Protein AF-A0A9N7Y8T4-F1 (afdb_monomer_lite)

InterPro domains:
  IPR039139 Coiled-coil domain-containing protein 170-like [PTHR18863] (7-369)

Radius of gyration: 80.78 Å; chains: 1; bounding box: 156×50×260 Å

Sequence (386 aa):
MENSDEQSNERARLRMRVVVLEESVRSSEVECRASRETVLRLVAELDRERKKATSSAAALDSLKVELDGLEVGRRSVEMDRETLMERFDAGKRVIEAARRESHCLEKQVEELERKLQSSQRETRAAGDKLQTFLRKVAGQLQAKSDNVIMPTEKDVSQSLDEMMSEMENRLCQASEELKEQTALQHSALQRAQLAEQQVQDLRERLQGLETELLTADMHRDGLRQGQQQYEQFLEQLSETLMVDSIALDLGFDMRLKLILSRAEQLAKKEGSALVESKSLTYSLQRKLKSQKDQLESKGLHIQLLRKKVSEQEEERRCRSALAVQRDDAHLESRRLQKKLERLQSDLRATKQSNTELKAQLSHTNELKVEGTRVRPQSRSRGIFIS

Structure (mmCIF, N/CA/C/O backbone):
data_AF-A0A9N7Y8T4-F1
#
_entry.id   AF-A0A9N7Y8T4-F1
#
loop_
_atom_site.group_PDB
_atom_site.id
_atom_site.type_symbol
_atom_site.label_atom_id
_atom_site.label_alt_id
_atom_site.label_comp_id
_atom_site.label_asym_id
_atom_site.label_entity_id
_atom_site.label_seq_id
_atom_site.pdbx_PDB_ins_code
_atom_site.Cartn_x
_atom_site.Cartn_y
_atom_site.Cartn_z
_atom_site.occupancy
_atom_site.B_iso_or_equiv
_atom_site.auth_seq_id
_atom_site.auth_comp_id
_atom_site.auth_asym_id
_atom_site.auth_atom_id
_atom_site.pdbx_PDB_model_num
ATOM 1 N N . MET A 1 1 ? 29.149 21.958 -100.278 1.00 55.16 1 MET A N 1
ATOM 2 C CA . MET A 1 1 ? 29.583 22.293 -98.901 1.00 55.16 1 MET A CA 1
ATOM 3 C C . MET A 1 1 ? 28.395 22.313 -97.944 1.00 55.16 1 MET A C 1
ATOM 5 O O . MET A 1 1 ? 28.507 21.694 -96.898 1.00 55.16 1 MET A O 1
ATOM 9 N N . GLU A 1 2 ? 27.247 22.872 -98.343 1.00 58.12 2 GLU A N 1
ATOM 10 C CA . GLU A 1 2 ? 26.012 23.033 -97.539 1.00 58.12 2 GLU A CA 1
ATOM 11 C C . GLU A 1 2 ? 25.600 21.825 -96.668 1.00 58.12 2 GLU A C 1
ATOM 13 O O . GLU A 1 2 ? 25.335 21.989 -95.481 1.00 58.12 2 GLU A O 1
ATOM 18 N N . ASN A 1 3 ? 25.633 20.596 -97.202 1.00 63.72 3 ASN A N 1
ATOM 19 C CA . ASN A 1 3 ? 25.248 19.376 -96.463 1.00 63.72 3 ASN A CA 1
ATOM 20 C C . ASN A 1 3 ? 26.145 19.093 -95.223 1.00 63.72 3 ASN A C 1
ATOM 22 O O . ASN A 1 3 ? 25.760 18.361 -94.317 1.00 63.72 3 ASN A O 1
ATOM 26 N N . SER A 1 4 ? 27.340 19.693 -95.140 1.00 70.12 4 SER A N 1
ATOM 27 C CA . SER A 1 4 ? 28.192 19.634 -93.940 1.00 70.12 4 SER A CA 1
ATOM 28 C C . SER A 1 4 ? 27.743 20.618 -92.853 1.00 70.12 4 SER A C 1
ATOM 30 O O . SER A 1 4 ? 27.850 20.313 -91.664 1.00 70.12 4 SER A O 1
ATOM 32 N N . ASP A 1 5 ? 27.231 21.786 -93.241 1.00 74.31 5 ASP A N 1
ATOM 33 C CA . ASP A 1 5 ? 26.863 22.860 -92.315 1.00 74.31 5 ASP A CA 1
ATOM 34 C C . ASP A 1 5 ? 25.488 22.610 -91.685 1.00 74.31 5 ASP A C 1
ATOM 36 O O . ASP A 1 5 ? 25.315 22.818 -90.483 1.00 74.31 5 ASP A O 1
ATOM 40 N N . GLU A 1 6 ? 24.541 22.041 -92.438 1.00 78.25 6 GLU A N 1
ATOM 41 C CA . GLU A 1 6 ? 23.274 21.546 -91.879 1.00 78.25 6 GLU A CA 1
ATOM 42 C C . GLU A 1 6 ? 23.509 20.429 -90.852 1.00 78.25 6 GLU A C 1
ATOM 44 O O . GLU A 1 6 ? 22.981 20.485 -89.739 1.00 78.25 6 GLU A O 1
ATOM 49 N N . GLN A 1 7 ? 24.381 19.461 -91.162 1.00 79.81 7 GLN A N 1
ATOM 50 C CA . GLN A 1 7 ? 24.773 18.416 -90.208 1.00 79.81 7 GLN A CA 1
ATOM 51 C C . GLN A 1 7 ? 25.517 18.982 -88.989 1.00 79.81 7 GLN A C 1
ATOM 53 O O . GLN A 1 7 ? 25.362 18.464 -87.882 1.00 79.81 7 GLN A O 1
ATOM 58 N N . SER A 1 8 ? 26.312 20.043 -89.156 1.00 84.25 8 SER A N 1
ATOM 59 C CA . SER A 1 8 ? 26.983 20.733 -88.047 1.00 84.25 8 SER A CA 1
ATOM 60 C C . SER A 1 8 ? 25.978 21.427 -87.118 1.00 84.25 8 SER A C 1
ATOM 62 O O . SER A 1 8 ? 26.037 21.244 -85.896 1.00 84.25 8 SER A O 1
ATOM 64 N N . ASN A 1 9 ? 25.008 22.143 -87.694 1.00 86.19 9 ASN A N 1
ATOM 65 C CA . ASN A 1 9 ? 23.940 22.836 -86.975 1.00 86.19 9 ASN A CA 1
ATOM 66 C C . ASN A 1 9 ? 22.998 21.866 -86.250 1.00 86.19 9 ASN A C 1
ATOM 68 O O . ASN A 1 9 ? 22.684 22.084 -85.079 1.00 86.19 9 ASN A O 1
ATOM 72 N N . GLU A 1 10 ? 22.596 20.764 -86.884 1.00 89.38 10 GLU A N 1
ATOM 73 C CA . GLU A 1 10 ? 21.745 19.767 -86.228 1.00 89.38 10 GLU A CA 1
ATOM 74 C C . GLU A 1 10 ? 22.499 19.035 -85.109 1.00 89.38 10 GLU A C 1
ATOM 76 O O . GLU A 1 10 ? 21.981 18.883 -84.003 1.00 89.38 10 GLU A O 1
ATOM 81 N N . ARG A 1 11 ? 23.786 18.706 -85.304 1.00 89.69 11 ARG A N 1
ATOM 82 C CA . ARG A 1 11 ? 24.641 18.213 -84.208 1.00 89.69 11 ARG A CA 1
ATOM 83 C C . ARG A 1 11 ? 24.768 19.229 -83.067 1.00 89.69 11 ARG A C 1
ATOM 85 O O . ARG A 1 11 ? 24.852 18.818 -81.912 1.00 89.69 11 ARG A O 1
ATOM 92 N N . ALA A 1 12 ? 24.786 20.534 -83.346 1.00 91.25 12 ALA A N 1
ATOM 93 C CA . ALA A 1 12 ? 24.807 21.568 -82.310 1.00 91.25 12 ALA A CA 1
ATOM 94 C C . ALA A 1 12 ? 23.482 21.637 -81.532 1.00 91.25 12 ALA A C 1
ATOM 96 O O . ALA A 1 12 ? 23.509 21.684 -80.302 1.00 91.25 12 ALA A O 1
ATOM 97 N N . ARG A 1 13 ? 22.337 21.551 -82.221 1.00 94.06 13 ARG A N 1
ATOM 98 C CA . ARG A 1 13 ? 21.002 21.471 -81.602 1.00 94.06 13 ARG A CA 1
ATOM 99 C C . ARG A 1 13 ? 20.836 20.223 -80.741 1.00 94.06 13 ARG A C 1
ATOM 101 O O . ARG A 1 13 ? 20.377 20.331 -79.606 1.00 94.06 13 ARG A O 1
ATOM 108 N N . LEU A 1 14 ? 21.262 19.060 -81.235 1.00 94.56 14 LEU A N 1
ATOM 109 C CA . LEU A 1 14 ? 21.234 17.810 -80.475 1.00 94.56 14 LEU A CA 1
ATOM 110 C C . LEU A 1 14 ? 22.126 17.886 -79.230 1.00 94.56 14 LEU A C 1
ATOM 112 O O . LEU A 1 14 ? 21.667 17.517 -78.154 1.00 94.56 14 LEU A O 1
ATOM 116 N N . ARG A 1 15 ? 23.346 18.439 -79.328 1.00 94.94 15 ARG A N 1
ATOM 117 C CA . ARG A 1 15 ? 24.203 18.688 -78.151 1.00 94.94 15 ARG A CA 1
ATOM 118 C C . ARG A 1 15 ? 23.529 19.606 -77.129 1.00 94.94 15 ARG A C 1
ATOM 120 O O . ARG A 1 15 ? 23.515 19.271 -75.952 1.00 94.94 15 ARG A O 1
ATOM 127 N N . MET A 1 16 ? 22.929 20.715 -77.568 1.00 95.06 16 MET A N 1
ATOM 128 C CA . MET A 1 16 ? 22.202 21.631 -76.677 1.00 95.06 16 MET A CA 1
ATOM 129 C C . MET A 1 16 ? 21.034 20.923 -75.971 1.00 95.06 16 MET A C 1
ATOM 131 O O . MET A 1 16 ? 20.865 21.040 -74.762 1.00 95.06 16 MET A O 1
ATOM 135 N N . ARG A 1 17 ? 20.259 20.126 -76.715 1.00 96.38 17 ARG A N 1
ATOM 136 C CA . ARG A 1 17 ? 19.137 19.340 -76.184 1.00 96.38 17 ARG A CA 1
ATOM 137 C C . ARG A 1 17 ? 19.589 18.253 -75.203 1.00 96.38 17 ARG A C 1
ATOM 139 O O . ARG A 1 17 ? 18.880 18.012 -74.233 1.00 96.38 17 ARG A O 1
ATOM 146 N N . VAL A 1 18 ? 20.750 17.630 -75.421 1.00 95.81 18 VAL A N 1
ATOM 147 C CA . VAL A 1 18 ? 21.363 16.700 -74.456 1.00 95.81 18 VAL A CA 1
ATOM 148 C C . VAL A 1 18 ? 21.731 17.430 -73.163 1.00 95.81 18 VAL A C 1
ATOM 150 O O . VAL A 1 18 ? 21.309 16.982 -72.105 1.00 95.81 18 VAL A O 1
ATOM 153 N N . VAL A 1 19 ? 22.407 18.584 -73.233 1.00 97.12 19 VAL A N 1
ATOM 154 C CA . VAL A 1 19 ? 22.771 19.376 -72.039 1.00 97.12 19 VAL A CA 1
ATOM 155 C C . VAL A 1 19 ? 21.535 19.769 -71.220 1.00 97.12 19 VAL A C 1
ATOM 157 O O . VAL A 1 19 ? 21.506 19.527 -70.017 1.00 97.12 19 VAL A O 1
ATOM 160 N N . VAL A 1 20 ? 20.480 20.281 -71.865 1.00 96.88 20 VAL A N 1
ATOM 161 C CA . VAL A 1 20 ? 19.222 20.651 -71.183 1.00 96.88 20 VAL A CA 1
ATOM 162 C C . VAL A 1 20 ? 18.539 19.437 -70.535 1.00 96.88 20 VAL A C 1
ATOM 164 O O . VAL A 1 20 ? 18.022 19.539 -69.423 1.00 96.88 20 VAL A O 1
ATOM 167 N N . LEU A 1 21 ? 18.543 18.275 -71.198 1.00 96.62 21 LEU A N 1
ATOM 168 C CA . LEU A 1 21 ? 17.983 17.045 -70.629 1.00 96.62 21 LEU A CA 1
ATOM 169 C C . LEU A 1 21 ? 18.810 16.535 -69.441 1.00 96.62 21 LEU A C 1
ATOM 171 O O . LEU A 1 21 ? 18.232 16.147 -68.429 1.00 96.62 21 LEU A O 1
ATOM 175 N N . GLU A 1 22 ? 20.141 16.576 -69.519 1.00 96.75 22 GLU A N 1
ATOM 176 C CA . GLU A 1 22 ? 21.009 16.229 -68.391 1.00 96.75 22 GLU A CA 1
ATOM 177 C C . GLU A 1 22 ? 20.818 17.172 -67.198 1.00 96.75 22 GLU A C 1
ATOM 179 O O . GLU A 1 22 ? 20.832 16.718 -66.057 1.00 96.75 22 GLU A O 1
ATOM 184 N N . GLU A 1 23 ? 20.642 18.473 -67.433 1.00 96.31 23 GLU A N 1
ATOM 185 C CA . GLU A 1 23 ? 20.370 19.459 -66.381 1.00 96.31 23 GLU A CA 1
ATOM 186 C C . GLU A 1 23 ? 18.997 19.243 -65.738 1.00 96.31 23 GLU A C 1
ATOM 188 O O . GLU A 1 23 ? 18.885 19.269 -64.512 1.00 96.31 23 GLU A O 1
ATOM 193 N N . SER A 1 24 ? 17.973 18.931 -66.538 1.00 96.94 24 SER A N 1
ATOM 194 C CA . SER A 1 24 ? 16.641 18.566 -66.041 1.00 96.94 24 SER A CA 1
ATOM 195 C C . SER A 1 24 ? 16.671 17.286 -65.193 1.00 96.94 24 SER A C 1
ATOM 197 O O . SER A 1 24 ? 16.109 17.267 -64.096 1.00 96.94 24 SER A O 1
ATOM 199 N N . VAL A 1 25 ? 17.391 16.246 -65.638 1.00 96.88 25 VAL A N 1
ATOM 200 C CA . VAL A 1 25 ? 17.603 15.014 -64.856 1.00 96.88 25 VAL A CA 1
ATOM 201 C C . VAL A 1 25 ? 18.366 15.313 -63.563 1.00 96.88 25 VAL A C 1
ATOM 203 O O . VAL A 1 25 ? 17.940 14.874 -62.496 1.00 96.88 25 VAL A O 1
ATOM 206 N N . ARG A 1 26 ? 19.436 16.119 -63.618 1.00 96.88 26 ARG A N 1
ATOM 207 C CA . ARG A 1 26 ? 20.202 16.541 -62.431 1.00 96.88 26 ARG A CA 1
ATOM 208 C C . ARG A 1 26 ? 19.339 17.316 -61.422 1.00 96.88 26 ARG A C 1
ATOM 210 O O . ARG A 1 26 ? 19.452 17.043 -60.229 1.00 96.88 26 ARG A O 1
ATOM 217 N N . SER A 1 27 ? 18.459 18.220 -61.867 1.00 96.62 27 SER A N 1
ATOM 218 C CA . SER A 1 27 ? 17.505 18.923 -60.984 1.00 96.62 27 SER A CA 1
ATOM 219 C C . SER A 1 27 ? 16.532 17.942 -60.327 1.00 96.62 27 SER A C 1
ATOM 221 O O . SER A 1 27 ? 16.419 17.898 -59.101 1.00 96.62 27 SER A O 1
ATOM 223 N N . SER A 1 28 ? 15.911 17.074 -61.133 1.00 96.19 28 SER A N 1
ATOM 224 C CA . SER A 1 28 ? 14.950 16.077 -60.656 1.00 96.19 28 SER A CA 1
ATOM 225 C C . SER A 1 28 ? 15.571 15.097 -59.653 1.00 96.19 28 SER A C 1
ATOM 227 O O . SER A 1 28 ? 14.945 14.761 -58.648 1.00 96.19 28 SER A O 1
ATOM 229 N N . GLU A 1 29 ? 16.827 14.681 -59.851 1.00 96.44 29 GLU A N 1
ATOM 230 C CA . GLU A 1 29 ? 17.556 13.862 -58.879 1.00 96.44 29 GLU A CA 1
ATOM 231 C C . GLU A 1 29 ? 17.740 14.563 -57.527 1.00 96.44 29 GLU A C 1
ATOM 233 O O . GLU A 1 29 ? 17.599 13.921 -56.482 1.00 96.44 29 GLU A O 1
ATOM 238 N N . VAL A 1 30 ? 18.065 15.859 -57.522 1.00 96.38 30 VAL A N 1
ATOM 239 C CA . VAL A 1 30 ? 18.238 16.644 -56.289 1.00 96.38 30 VAL A CA 1
ATOM 240 C C . VAL A 1 30 ? 16.900 16.803 -55.563 1.00 96.38 30 VAL A C 1
ATOM 242 O O . VAL A 1 30 ? 16.828 16.560 -54.356 1.00 96.38 30 VAL A O 1
ATOM 245 N N . GLU A 1 31 ? 15.827 17.104 -56.293 1.00 96.25 31 GLU A N 1
ATOM 246 C CA . GLU A 1 31 ? 14.463 17.192 -55.755 1.00 96.25 31 GLU A CA 1
ATOM 247 C C . GLU A 1 31 ? 13.988 15.847 -55.178 1.00 96.25 31 GLU A C 1
ATOM 249 O O . GLU A 1 31 ? 13.506 15.790 -54.043 1.00 96.25 31 GLU A O 1
ATOM 254 N N . CYS A 1 32 ? 14.212 14.734 -55.887 1.00 95.94 32 CYS A N 1
ATOM 255 C CA . CYS A 1 32 ? 13.892 13.390 -55.396 1.00 95.94 32 CYS A CA 1
ATOM 256 C C . CYS A 1 32 ? 14.670 13.034 -54.121 1.00 95.94 32 CYS A C 1
ATOM 258 O O . CYS A 1 32 ? 14.111 12.416 -53.210 1.00 95.94 32 CYS A O 1
ATOM 260 N N . ARG A 1 33 ? 15.947 13.435 -54.016 1.00 96.94 33 ARG A N 1
ATOM 261 C CA . ARG A 1 33 ? 16.758 13.240 -52.799 1.00 96.94 33 ARG A CA 1
ATOM 262 C C . ARG A 1 33 ? 16.202 14.052 -51.624 1.00 96.94 33 ARG A C 1
ATOM 264 O O . ARG A 1 33 ? 16.009 13.478 -50.552 1.00 96.94 33 ARG A O 1
ATOM 271 N N . ALA A 1 34 ? 15.875 15.330 -51.827 1.00 95.94 34 ALA A N 1
ATOM 272 C CA . ALA A 1 34 ? 15.306 16.201 -50.793 1.00 95.94 34 ALA A CA 1
ATOM 273 C C . ALA A 1 34 ? 13.909 15.739 -50.326 1.00 95.94 34 ALA A C 1
ATOM 275 O O . ALA A 1 34 ? 13.611 15.726 -49.126 1.00 95.94 34 ALA A O 1
ATOM 276 N N . SER A 1 35 ? 13.071 15.284 -51.264 1.00 97.31 35 SER A N 1
ATOM 277 C CA . SER A 1 35 ? 11.770 14.677 -50.972 1.00 97.31 35 SER A CA 1
ATOM 278 C C . SER A 1 35 ? 11.931 13.391 -50.155 1.00 97.31 35 SER A C 1
ATOM 280 O O . SER A 1 35 ? 11.291 13.233 -49.115 1.00 97.31 35 SER A O 1
ATOM 282 N N . ARG A 1 36 ? 12.836 12.489 -50.563 1.00 98.06 36 ARG A N 1
ATOM 283 C CA . ARG A 1 36 ? 13.126 11.245 -49.831 1.00 98.06 36 ARG A CA 1
ATOM 284 C C . ARG A 1 36 ? 13.620 11.513 -48.410 1.00 98.06 36 ARG A C 1
ATOM 286 O O . ARG A 1 36 ? 13.181 10.832 -47.487 1.00 98.06 36 ARG A O 1
ATOM 293 N N . GLU A 1 37 ? 14.508 12.487 -48.218 1.00 97.44 37 GLU A N 1
ATOM 294 C CA . GLU A 1 37 ? 14.974 12.874 -46.882 1.00 97.44 37 GLU A CA 1
ATOM 295 C C . GLU A 1 37 ? 13.815 13.384 -46.014 1.00 97.44 37 GLU A C 1
ATOM 297 O O . GLU A 1 37 ? 13.682 12.993 -44.855 1.00 97.44 37 GLU A O 1
ATOM 302 N N . THR A 1 38 ? 12.923 14.192 -46.591 1.00 97.94 38 THR A N 1
ATOM 303 C CA . THR A 1 38 ? 11.759 14.725 -45.874 1.00 97.94 38 THR A CA 1
ATOM 304 C C . THR A 1 38 ? 10.755 13.639 -45.499 1.00 97.94 38 THR A C 1
ATOM 306 O O . THR A 1 38 ? 10.289 13.624 -44.361 1.00 97.94 38 THR A O 1
ATOM 309 N N . VAL A 1 39 ? 10.501 12.664 -46.377 1.00 98.19 39 VAL A N 1
ATOM 310 C CA . VAL A 1 39 ? 9.699 11.476 -46.039 1.00 98.19 39 VAL A CA 1
ATOM 311 C C . VAL A 1 39 ? 10.343 10.682 -44.897 1.00 98.19 39 VAL A C 1
ATOM 313 O O . VAL A 1 39 ? 9.655 10.331 -43.942 1.00 98.19 39 VAL A O 1
ATOM 316 N N . LEU A 1 40 ? 11.659 10.440 -44.934 1.00 97.62 40 LEU A N 1
ATOM 317 C CA . LEU A 1 40 ? 12.364 9.727 -43.858 1.00 97.62 40 LEU A CA 1
ATOM 318 C C . LEU A 1 40 ? 12.295 10.474 -42.515 1.00 97.62 40 LEU A C 1
ATOM 320 O O . LEU A 1 40 ? 12.135 9.842 -41.469 1.00 97.62 40 LEU A O 1
ATOM 324 N N . ARG A 1 41 ? 12.378 11.810 -42.538 1.00 98.31 41 ARG A N 1
ATOM 325 C CA . ARG A 1 41 ? 12.238 12.671 -41.355 1.00 98.31 41 ARG A CA 1
ATOM 326 C C . ARG A 1 41 ? 10.837 12.560 -40.749 1.00 98.31 41 ARG A C 1
ATOM 328 O O . ARG A 1 41 ? 10.720 12.234 -39.570 1.00 98.31 41 ARG A O 1
ATOM 335 N N . LEU A 1 42 ? 9.800 12.719 -41.575 1.00 98.19 42 LEU A N 1
ATOM 336 C CA . LEU A 1 42 ? 8.394 12.625 -41.167 1.00 98.19 42 LEU A CA 1
ATOM 337 C C . LEU A 1 42 ? 8.027 11.229 -40.643 1.00 98.19 42 LEU A C 1
ATOM 339 O O . LEU A 1 42 ? 7.335 11.122 -39.635 1.00 98.19 42 LEU A O 1
ATOM 343 N N . VAL A 1 43 ? 8.530 10.153 -41.260 1.00 98.38 43 VAL A N 1
ATOM 344 C CA . VAL A 1 43 ? 8.351 8.780 -40.747 1.00 98.38 43 VAL A CA 1
ATOM 345 C C . VAL A 1 43 ? 8.986 8.632 -39.362 1.00 98.38 43 VAL A C 1
ATOM 347 O O . VAL A 1 43 ? 8.357 8.108 -38.445 1.00 98.38 43 VAL A O 1
ATOM 350 N N . ALA A 1 44 ? 10.201 9.151 -39.166 1.00 96.81 44 ALA A N 1
ATOM 351 C CA . ALA A 1 44 ? 10.873 9.090 -37.871 1.00 96.81 44 ALA A CA 1
ATOM 352 C C . ALA A 1 44 ? 10.198 9.967 -36.795 1.00 96.81 44 ALA A C 1
ATOM 354 O O . ALA A 1 44 ? 10.315 9.673 -35.603 1.00 96.81 44 ALA A O 1
ATOM 355 N N . GLU A 1 45 ? 9.532 11.059 -37.166 1.00 97.88 45 GLU A N 1
ATOM 356 C CA . GLU A 1 45 ? 8.701 11.871 -36.264 1.00 97.88 45 GLU A CA 1
ATOM 357 C C . GLU A 1 45 ? 7.408 11.130 -35.901 1.00 97.88 45 GLU A C 1
ATOM 359 O O . GLU A 1 45 ? 7.119 10.944 -34.719 1.00 97.88 45 GLU A O 1
ATOM 364 N N . LEU A 1 46 ? 6.705 10.585 -36.893 1.00 97.94 46 LEU A N 1
ATOM 365 C CA . LEU A 1 46 ? 5.494 9.784 -36.718 1.00 97.94 46 LEU A CA 1
ATOM 366 C C . LEU A 1 46 ? 5.732 8.546 -35.833 1.00 97.94 46 LEU A C 1
ATOM 368 O O . LEU A 1 46 ? 4.912 8.245 -34.966 1.00 97.94 46 LEU A O 1
ATOM 372 N N . ASP A 1 47 ? 6.875 7.870 -35.963 1.00 97.12 47 ASP A N 1
ATOM 373 C CA . ASP A 1 47 ? 7.261 6.760 -35.081 1.00 97.12 47 ASP A CA 1
ATOM 374 C C . ASP A 1 47 ? 7.582 7.202 -33.643 1.00 97.12 47 ASP A C 1
ATOM 376 O O . ASP A 1 47 ? 7.397 6.424 -32.701 1.00 97.12 47 ASP A O 1
ATOM 380 N N . ARG A 1 48 ? 8.059 8.439 -33.436 1.00 97.69 48 ARG A N 1
ATOM 381 C CA . ARG A 1 48 ? 8.241 9.005 -32.087 1.00 97.69 48 ARG A CA 1
ATOM 382 C C . ARG A 1 48 ? 6.897 9.353 -31.457 1.00 97.69 48 ARG A C 1
ATOM 384 O O . ARG A 1 48 ? 6.683 8.996 -30.300 1.00 97.69 48 ARG A O 1
ATOM 391 N N . GLU A 1 49 ? 5.992 9.981 -32.205 1.00 96.69 49 GLU A N 1
ATOM 392 C CA . GLU A 1 49 ? 4.653 10.313 -31.708 1.00 96.69 49 GLU A CA 1
ATOM 393 C C . GLU A 1 49 ? 3.815 9.060 -31.439 1.00 96.69 49 GLU A C 1
ATOM 395 O O . GLU A 1 49 ? 3.190 8.973 -30.386 1.00 96.69 49 GLU A O 1
ATOM 400 N N . ARG A 1 50 ? 3.895 8.023 -32.287 1.00 97.12 50 ARG A N 1
ATOM 401 C CA . ARG A 1 50 ? 3.296 6.707 -31.996 1.00 97.12 50 ARG A CA 1
ATOM 402 C C . ARG A 1 50 ? 3.792 6.132 -30.672 1.00 97.12 50 ARG A C 1
ATOM 404 O O . ARG A 1 50 ? 2.977 5.712 -29.857 1.00 97.12 50 ARG A O 1
ATOM 411 N N . LYS A 1 51 ? 5.107 6.154 -30.421 1.00 97.44 51 LYS A N 1
ATOM 412 C CA . LYS A 1 51 ? 5.686 5.662 -29.157 1.00 97.44 51 LYS A CA 1
ATOM 413 C C . LYS A 1 51 ? 5.188 6.462 -27.953 1.00 97.44 51 LYS A C 1
ATOM 415 O O . LYS A 1 51 ? 4.753 5.854 -26.975 1.00 97.44 51 LYS A O 1
ATOM 420 N N . LYS A 1 52 ? 5.172 7.798 -28.043 1.00 97.44 52 LYS A N 1
ATOM 421 C CA . LYS A 1 52 ? 4.601 8.672 -27.004 1.00 97.44 52 LYS A CA 1
ATOM 422 C C . LYS A 1 52 ? 3.129 8.349 -26.742 1.00 97.44 52 LYS A C 1
ATOM 424 O O . LYS A 1 52 ? 2.766 8.134 -25.589 1.00 97.44 52 LYS A O 1
ATOM 429 N N . ALA A 1 53 ? 2.313 8.239 -27.792 1.00 96.56 53 ALA A N 1
ATOM 430 C CA . ALA A 1 53 ? 0.898 7.897 -27.692 1.00 96.56 53 ALA A CA 1
ATOM 431 C C . ALA A 1 53 ? 0.690 6.537 -27.005 1.00 96.56 53 ALA A C 1
ATOM 433 O O . ALA A 1 53 ? -0.087 6.458 -26.058 1.00 96.56 53 ALA A O 1
ATOM 434 N N . THR A 1 54 ? 1.449 5.498 -27.381 1.00 97.00 54 THR A N 1
ATOM 435 C CA . THR A 1 54 ? 1.373 4.189 -26.703 1.00 97.00 54 THR A CA 1
ATOM 436 C C . THR A 1 54 ? 1.784 4.256 -25.230 1.00 97.00 54 THR A C 1
ATOM 438 O O . THR A 1 54 ? 1.117 3.658 -24.393 1.00 97.00 54 THR A O 1
ATOM 441 N N . SER A 1 55 ? 2.823 5.027 -24.878 1.00 96.44 55 SER A N 1
ATOM 442 C CA . SER A 1 55 ? 3.209 5.209 -23.470 1.00 96.44 55 SER A CA 1
ATOM 443 C C . SER A 1 55 ? 2.191 6.029 -22.672 1.00 96.44 55 SER A C 1
ATOM 445 O O . SER A 1 55 ? 1.979 5.756 -21.496 1.00 96.44 55 SER A O 1
ATOM 447 N N . SER A 1 56 ? 1.528 6.999 -23.311 1.00 96.12 56 SER A N 1
ATOM 448 C CA . SER A 1 56 ? 0.475 7.801 -22.686 1.00 96.12 56 SER A CA 1
ATOM 449 C C . SER A 1 56 ? -0.802 6.992 -22.469 1.00 96.12 56 SER A C 1
ATOM 451 O O . SER A 1 56 ? -1.442 7.162 -21.439 1.00 96.12 56 SER A O 1
ATOM 453 N N . ALA A 1 57 ? -1.163 6.108 -23.404 1.00 97.00 57 ALA A N 1
ATOM 454 C CA . ALA A 1 57 ? -2.291 5.193 -23.246 1.00 97.00 57 ALA A CA 1
ATOM 455 C C . ALA A 1 57 ? -2.059 4.234 -22.068 1.00 97.00 57 ALA A C 1
ATOM 457 O O . ALA A 1 57 ? -2.882 4.176 -21.163 1.00 97.00 57 ALA A O 1
ATOM 458 N N . ALA A 1 58 ? -0.886 3.592 -22.007 1.00 97.00 58 ALA A N 1
ATOM 459 C CA . ALA A 1 58 ? -0.526 2.710 -20.894 1.00 97.00 58 ALA A CA 1
ATOM 460 C C . ALA A 1 58 ? -0.528 3.431 -19.529 1.00 97.00 58 ALA A C 1
ATOM 462 O O . ALA A 1 58 ? -0.979 2.866 -18.536 1.00 97.00 58 ALA A O 1
ATOM 463 N N . ALA A 1 59 ? -0.073 4.690 -19.474 1.00 97.31 59 ALA A N 1
ATOM 464 C CA . ALA A 1 59 ? -0.141 5.499 -18.257 1.00 97.31 59 ALA A CA 1
ATOM 465 C C . ALA A 1 59 ? -1.589 5.839 -17.853 1.00 97.31 59 ALA A C 1
ATOM 467 O O . ALA A 1 59 ? -1.927 5.762 -16.676 1.00 97.31 59 ALA A O 1
ATOM 468 N N . LEU A 1 60 ? -2.456 6.174 -18.817 1.00 97.38 60 LEU A N 1
ATOM 469 C CA . LEU A 1 60 ? -3.880 6.416 -18.563 1.00 97.38 60 LEU A CA 1
ATOM 470 C C . LEU A 1 60 ? -4.600 5.158 -18.067 1.00 97.38 60 LEU A C 1
ATOM 472 O O . LEU A 1 60 ? -5.447 5.261 -17.187 1.00 97.38 60 LEU A O 1
ATOM 476 N N . ASP A 1 61 ? -4.267 3.983 -18.600 1.00 97.44 61 ASP A N 1
ATOM 477 C CA . ASP A 1 61 ? -4.875 2.726 -18.160 1.00 97.44 61 ASP A CA 1
ATOM 478 C C . ASP A 1 61 ? -4.392 2.314 -16.754 1.00 97.44 61 ASP A C 1
ATOM 480 O O . ASP A 1 61 ? -5.207 1.853 -15.959 1.00 97.44 61 ASP A O 1
ATOM 484 N N . SER A 1 62 ? -3.130 2.590 -16.388 1.00 97.69 62 SER A N 1
ATOM 485 C CA . SER A 1 62 ? -2.650 2.463 -14.995 1.00 97.69 62 SER A CA 1
ATOM 486 C C . SER A 1 62 ? -3.439 3.363 -14.038 1.00 97.69 62 SER A C 1
ATOM 488 O O . SER A 1 62 ? -3.947 2.897 -13.022 1.00 97.69 62 SER A O 1
ATOM 490 N N . LEU A 1 63 ? -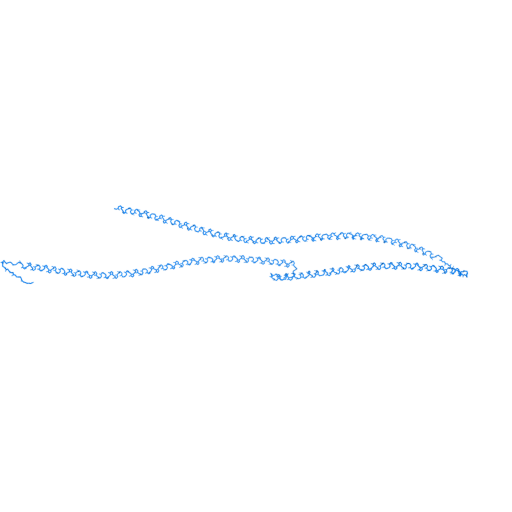3.616 4.640 -14.400 1.00 97.38 63 LEU A N 1
ATOM 491 C CA . LEU A 1 63 ? -4.356 5.609 -13.584 1.00 97.38 63 LEU A CA 1
ATOM 492 C C . LEU A 1 63 ? -5.842 5.252 -13.422 1.00 97.38 63 LEU A C 1
ATOM 494 O O . LEU A 1 63 ? -6.421 5.564 -12.386 1.00 97.38 63 LEU A O 1
ATOM 498 N N . LYS A 1 64 ? -6.467 4.586 -14.405 1.00 97.94 64 LYS A N 1
ATOM 499 C CA . LYS A 1 64 ? -7.834 4.051 -14.256 1.00 97.94 64 LYS A CA 1
ATOM 500 C C . LYS A 1 64 ? -7.891 2.937 -13.215 1.00 97.94 64 LYS A C 1
ATOM 502 O O . LYS A 1 64 ? -8.748 2.986 -12.347 1.00 97.94 64 LYS A O 1
ATOM 507 N N . VAL A 1 65 ? -6.963 1.979 -13.264 1.00 98.00 65 VAL A N 1
ATOM 508 C CA . VAL A 1 65 ? -6.911 0.874 -12.287 1.00 98.00 65 VAL A CA 1
ATOM 509 C C . VAL A 1 65 ? -6.659 1.402 -10.870 1.00 98.00 65 VAL A C 1
ATOM 511 O O . VAL A 1 65 ? -7.284 0.938 -9.917 1.00 98.00 65 VAL A O 1
ATOM 514 N N . GLU A 1 66 ? -5.791 2.407 -10.724 1.00 97.56 66 GLU A N 1
ATOM 515 C CA . GLU A 1 66 ? -5.581 3.108 -9.451 1.00 97.56 66 GLU A CA 1
ATOM 516 C C . GLU A 1 66 ? -6.855 3.830 -8.978 1.00 97.56 66 GLU A C 1
ATOM 518 O O . GLU A 1 66 ? -7.222 3.712 -7.808 1.00 97.56 66 GLU A O 1
ATOM 523 N N . LEU A 1 67 ? -7.568 4.526 -9.873 1.00 97.69 67 LEU A N 1
ATOM 524 C CA . LEU A 1 67 ? -8.837 5.191 -9.562 1.00 97.69 67 LEU A CA 1
ATOM 525 C C . LEU A 1 67 ? -9.920 4.194 -9.121 1.00 97.69 67 LEU A C 1
ATOM 527 O O . LEU A 1 67 ? -10.542 4.411 -8.084 1.00 97.69 67 LEU A O 1
ATOM 531 N N . ASP A 1 68 ? -10.108 3.093 -9.851 1.00 97.75 68 ASP A N 1
ATOM 532 C CA . ASP A 1 68 ? -11.077 2.043 -9.516 1.00 97.75 68 ASP A CA 1
ATOM 533 C C . ASP A 1 68 ? -10.776 1.438 -8.131 1.00 97.75 68 ASP A C 1
ATOM 535 O O . ASP A 1 68 ? -11.677 1.257 -7.306 1.00 97.75 68 ASP A O 1
ATOM 539 N N . GLY A 1 69 ? -9.493 1.194 -7.831 1.00 97.00 69 GLY A N 1
ATOM 540 C CA . GLY A 1 69 ? -9.037 0.738 -6.515 1.00 97.00 69 GLY A CA 1
ATOM 541 C C . GLY A 1 69 ? -9.324 1.747 -5.397 1.00 97.00 69 GLY A C 1
ATOM 542 O O . GLY A 1 69 ? -9.832 1.371 -4.336 1.00 97.00 69 GLY A O 1
ATOM 543 N N . LEU A 1 70 ? -9.066 3.037 -5.638 1.00 96.62 70 LEU A N 1
ATOM 544 C CA . LEU A 1 70 ? -9.380 4.119 -4.699 1.00 96.62 70 LEU A CA 1
ATOM 545 C C . LEU A 1 70 ? -10.892 4.279 -4.482 1.00 96.62 70 LEU A C 1
ATOM 547 O O . LEU A 1 70 ? -11.320 4.522 -3.352 1.00 96.62 70 LEU A O 1
ATOM 551 N N . GLU A 1 71 ? -11.721 4.103 -5.515 1.00 97.56 71 GLU A N 1
ATOM 552 C CA . GLU A 1 71 ? -13.177 4.126 -5.362 1.00 97.56 71 GLU A CA 1
ATOM 553 C C . GLU A 1 71 ? -13.693 2.967 -4.503 1.00 97.56 71 GLU A C 1
ATOM 555 O O . GLU A 1 71 ? -14.578 3.173 -3.670 1.00 97.56 71 GLU A O 1
ATOM 560 N N . VAL A 1 72 ? -13.164 1.752 -4.687 1.00 97.75 72 VAL A N 1
ATOM 561 C CA . VAL A 1 72 ? -13.511 0.592 -3.848 1.00 97.75 72 VAL A CA 1
ATOM 562 C C . VAL A 1 72 ? -13.081 0.829 -2.398 1.00 97.75 72 VAL A C 1
ATOM 564 O O . VAL A 1 72 ? -13.891 0.636 -1.490 1.00 97.75 72 VAL A O 1
ATOM 567 N N . GLY A 1 73 ? -11.864 1.337 -2.175 1.00 96.69 73 GLY A N 1
ATOM 568 C CA . GLY A 1 73 ? -11.385 1.714 -0.843 1.00 96.69 73 GLY A CA 1
ATOM 569 C C . GLY A 1 73 ? -12.277 2.762 -0.166 1.00 96.69 73 GLY A C 1
ATOM 570 O O . GLY A 1 73 ? -12.680 2.580 0.982 1.00 96.69 73 GLY A O 1
ATOM 571 N N . ARG A 1 74 ? -12.669 3.818 -0.895 1.00 97.56 74 ARG A N 1
ATOM 572 C CA . ARG A 1 74 ? -13.590 4.856 -0.400 1.00 97.56 74 ARG A CA 1
ATOM 573 C C . ARG A 1 74 ? -14.943 4.271 0.021 1.00 97.56 74 ARG A C 1
ATOM 575 O O . ARG A 1 74 ? -15.410 4.591 1.109 1.00 97.56 74 ARG A O 1
ATOM 582 N N . ARG A 1 75 ? -15.544 3.395 -0.797 1.00 97.81 75 ARG A N 1
ATOM 583 C CA . ARG A 1 75 ? -16.825 2.730 -0.474 1.00 97.81 75 ARG A CA 1
ATOM 584 C C . ARG A 1 75 ? -16.732 1.897 0.812 1.00 97.81 75 ARG A C 1
ATOM 586 O O . ARG A 1 75 ? -17.661 1.930 1.611 1.00 97.81 75 ARG A O 1
ATOM 593 N N . SER A 1 76 ? -15.615 1.196 1.036 1.00 96.88 76 SER A N 1
ATOM 594 C CA . SER A 1 76 ? -15.388 0.441 2.280 1.00 96.88 76 SER A CA 1
ATOM 595 C C . SER A 1 76 ? -15.365 1.363 3.502 1.00 96.88 76 SER A C 1
ATOM 597 O O . SER A 1 76 ? -16.108 1.145 4.453 1.00 96.88 76 SER A O 1
ATOM 599 N N . VAL A 1 77 ? -14.576 2.443 3.442 1.00 96.62 77 VAL A N 1
ATOM 600 C CA . VAL A 1 77 ? -14.448 3.417 4.541 1.00 96.62 77 VAL A CA 1
ATOM 601 C C . VAL A 1 77 ? -15.774 4.131 4.832 1.00 96.62 77 VAL A C 1
ATOM 603 O O . VAL A 1 77 ? -16.075 4.435 5.986 1.00 96.62 77 VAL A O 1
ATOM 606 N N . GLU A 1 78 ? -16.596 4.388 3.811 1.00 97.88 78 GLU A N 1
ATOM 607 C CA . GLU A 1 78 ? -17.938 4.958 3.981 1.00 97.88 78 GLU A CA 1
ATOM 608 C C . GLU A 1 78 ? -18.882 4.014 4.743 1.00 97.88 78 GLU A C 1
ATOM 610 O O . GLU A 1 78 ? -19.576 4.472 5.654 1.00 97.88 78 GLU A O 1
ATOM 615 N N . MET A 1 79 ? -18.835 2.711 4.451 1.00 97.25 79 MET A N 1
ATOM 616 C CA . MET A 1 79 ? -19.630 1.684 5.135 1.00 97.25 79 MET A CA 1
ATOM 617 C C . MET A 1 79 ? -19.172 1.454 6.590 1.00 97.25 79 MET A C 1
ATOM 619 O O . MET A 1 79 ? -20.001 1.316 7.495 1.00 97.25 79 MET A O 1
ATOM 623 N N . ASP A 1 80 ? -17.860 1.496 6.848 1.00 96.44 80 ASP A N 1
ATOM 624 C CA . ASP A 1 80 ? -17.300 1.443 8.207 1.00 96.44 80 ASP A CA 1
ATOM 625 C C . ASP A 1 80 ? -17.712 2.674 9.032 1.00 96.44 80 ASP A C 1
ATOM 627 O O . ASP A 1 80 ? -18.124 2.556 10.189 1.00 96.44 80 ASP A O 1
ATOM 631 N N . ARG A 1 81 ? -17.658 3.868 8.426 1.00 96.75 81 ARG A N 1
ATOM 632 C CA . ARG A 1 81 ? -18.102 5.135 9.031 1.00 96.75 81 ARG A CA 1
ATOM 633 C C . ARG A 1 81 ? -19.584 5.094 9.408 1.00 96.75 81 ARG A C 1
ATOM 635 O O . ARG A 1 81 ? -19.942 5.577 10.480 1.00 96.75 81 ARG A O 1
ATOM 642 N N . GLU A 1 82 ? -20.435 4.535 8.552 1.00 98.25 82 GLU A N 1
ATOM 643 C CA . GLU A 1 82 ? -21.870 4.369 8.820 1.00 98.25 82 GLU A CA 1
ATOM 644 C C . GLU A 1 82 ? -22.109 3.391 9.973 1.00 98.25 82 GLU A C 1
ATOM 646 O O . GLU A 1 82 ? -22.768 3.747 10.949 1.00 98.25 82 GLU A O 1
ATOM 651 N N . THR A 1 83 ? -21.446 2.233 9.951 1.00 96.75 83 THR A N 1
ATOM 652 C CA . THR A 1 83 ? -21.505 1.240 11.037 1.00 96.75 83 THR A CA 1
ATOM 653 C C . THR A 1 83 ? -21.051 1.822 12.386 1.00 96.75 83 THR A C 1
ATOM 655 O O . THR A 1 83 ? -21.646 1.551 13.433 1.00 96.75 83 THR A O 1
ATOM 658 N N . LEU A 1 84 ? -19.998 2.647 12.395 1.00 97.12 84 LEU A N 1
ATOM 659 C CA . LEU A 1 84 ? -19.525 3.341 13.598 1.00 97.12 84 LEU A CA 1
ATOM 660 C C . LEU A 1 84 ? -20.520 4.402 14.091 1.00 97.12 84 LEU A C 1
ATOM 662 O O . LEU A 1 84 ? -20.689 4.556 15.302 1.00 97.12 84 LEU A O 1
ATOM 666 N N . MET A 1 85 ? -21.200 5.100 13.180 1.00 98.00 85 MET A N 1
ATOM 667 C CA . MET A 1 85 ? -22.228 6.090 13.509 1.00 98.00 85 MET A CA 1
ATOM 668 C C . MET A 1 85 ? -23.459 5.432 14.146 1.00 98.00 85 MET A C 1
ATOM 670 O O . MET A 1 85 ? -23.906 5.870 15.205 1.00 98.00 85 MET A O 1
ATOM 674 N N . GLU A 1 86 ? -23.935 4.316 13.588 1.00 97.94 86 GLU A N 1
ATOM 675 C CA . GLU A 1 86 ? -25.029 3.525 14.169 1.00 97.94 86 GLU A CA 1
ATOM 676 C C . GLU A 1 86 ? -24.696 3.022 15.582 1.00 97.94 86 GLU A C 1
ATOM 678 O O . GLU A 1 86 ? -25.524 3.110 16.495 1.00 97.94 86 GLU A O 1
ATOM 683 N N . ARG A 1 87 ? -23.462 2.537 15.792 1.00 97.88 87 ARG A N 1
ATOM 684 C CA . ARG A 1 87 ? -22.968 2.117 17.116 1.00 97.88 87 ARG A CA 1
ATOM 685 C C . ARG A 1 87 ? -22.884 3.285 18.097 1.00 97.88 87 ARG A C 1
ATOM 687 O O . ARG A 1 87 ? -23.240 3.115 19.263 1.00 97.88 87 ARG A O 1
ATOM 694 N N . PHE A 1 88 ? -22.456 4.462 17.645 1.00 97.56 88 PHE A N 1
ATOM 695 C CA . PHE A 1 88 ? -22.428 5.673 18.465 1.00 97.56 88 PHE A CA 1
ATOM 696 C C . PHE A 1 88 ? -23.840 6.095 18.900 1.00 97.56 88 PHE A C 1
ATOM 698 O O . PHE A 1 88 ? -24.073 6.320 20.089 1.00 97.56 88 PHE A O 1
ATOM 705 N N . ASP A 1 89 ? -24.809 6.110 17.982 1.00 98.44 89 ASP A N 1
ATOM 706 C CA . ASP A 1 89 ? -26.204 6.449 18.290 1.00 98.44 89 ASP A CA 1
ATOM 707 C C . ASP A 1 89 ? -26.917 5.372 19.127 1.00 98.44 89 ASP A C 1
ATOM 709 O O . ASP A 1 89 ? -27.812 5.677 19.923 1.00 98.44 89 ASP A O 1
ATOM 713 N N . ALA A 1 90 ? -26.522 4.101 19.012 1.00 98.06 90 ALA A N 1
ATOM 714 C CA . ALA A 1 90 ? -26.927 3.054 19.949 1.00 98.06 90 ALA A CA 1
ATOM 715 C C . ALA A 1 90 ? -26.359 3.309 21.358 1.00 98.06 90 ALA A C 1
ATOM 717 O O . ALA A 1 90 ? -27.121 3.347 22.325 1.00 98.06 90 ALA A O 1
ATOM 718 N N . GLY A 1 91 ? -25.053 3.576 21.477 1.00 97.31 91 GLY A N 1
ATOM 719 C CA . GLY A 1 91 ? -24.401 3.900 22.750 1.00 97.31 91 GLY A CA 1
ATOM 720 C C . GLY A 1 91 ? -24.998 5.138 23.426 1.00 97.31 91 GLY A C 1
ATOM 721 O O . GLY A 1 91 ? -25.278 5.120 24.624 1.00 97.31 91 GLY A O 1
ATOM 722 N N . LYS A 1 92 ? -25.299 6.187 22.652 1.00 98.19 92 LYS A N 1
ATOM 723 C CA . LYS A 1 92 ? -25.992 7.387 23.138 1.00 98.19 92 LYS A CA 1
ATOM 724 C C . LYS A 1 92 ? -27.368 7.055 23.724 1.00 98.19 92 LYS A C 1
ATOM 726 O O . LYS A 1 92 ? -27.671 7.496 24.832 1.00 98.19 92 LYS A O 1
ATOM 731 N N . ARG A 1 93 ? -28.179 6.238 23.036 1.00 98.44 93 ARG A N 1
ATOM 732 C CA . ARG A 1 93 ? -29.492 5.789 23.539 1.00 98.44 93 ARG A CA 1
ATOM 733 C C . ARG A 1 93 ? -29.378 5.000 24.847 1.00 98.44 93 ARG A C 1
ATOM 735 O O . ARG A 1 93 ? -30.176 5.239 25.751 1.00 98.44 93 ARG A O 1
ATOM 742 N N . VAL A 1 94 ? -28.374 4.127 24.977 1.00 98.25 94 VAL A N 1
ATOM 743 C CA . VAL A 1 94 ? -28.096 3.379 26.220 1.00 98.25 94 VAL A CA 1
ATOM 744 C C . VAL A 1 94 ? -27.710 4.322 27.365 1.00 98.25 94 VAL A C 1
ATOM 746 O O . VAL A 1 94 ? -28.281 4.227 28.449 1.00 98.25 94 VAL A O 1
ATOM 749 N N . ILE A 1 95 ? -26.816 5.288 27.127 1.00 97.50 95 ILE A N 1
ATOM 750 C CA . ILE A 1 95 ? -26.419 6.287 28.136 1.00 97.50 95 ILE A CA 1
ATOM 751 C C . ILE A 1 95 ? -27.621 7.133 28.580 1.00 97.50 95 ILE A C 1
ATOM 753 O O . ILE A 1 95 ? -27.784 7.407 29.769 1.00 97.50 95 ILE A O 1
ATOM 757 N N . GLU A 1 96 ? -28.488 7.544 27.653 1.00 98.44 96 GLU A N 1
ATOM 758 C CA . GLU A 1 96 ? -29.710 8.268 28.007 1.00 98.44 96 GLU A CA 1
ATOM 759 C C . GLU A 1 96 ? -30.706 7.405 28.800 1.00 98.44 96 GLU A C 1
ATOM 761 O O . GLU A 1 96 ? -31.373 7.926 29.692 1.00 98.44 96 GLU A O 1
ATOM 766 N N . ALA A 1 97 ? -30.823 6.105 28.506 1.00 97.81 97 ALA A N 1
ATOM 767 C CA . ALA A 1 97 ? -31.650 5.183 29.285 1.00 97.81 97 ALA A CA 1
ATOM 768 C C . ALA A 1 97 ? -31.120 5.035 30.722 1.00 97.81 97 ALA A C 1
ATOM 770 O O . ALA A 1 97 ? -31.864 5.292 31.667 1.00 97.81 97 ALA A O 1
ATOM 771 N N . ALA A 1 98 ? -29.821 4.764 30.885 1.00 96.62 98 ALA A N 1
ATOM 772 C CA . ALA A 1 98 ? -29.171 4.652 32.193 1.00 96.62 98 ALA A CA 1
ATOM 773 C C . ALA A 1 98 ? -29.287 5.945 33.026 1.00 96.62 98 ALA A C 1
ATOM 775 O O . ALA A 1 98 ? -29.519 5.898 34.232 1.00 96.62 98 ALA A O 1
ATOM 776 N N . ARG A 1 99 ? -29.206 7.125 32.390 1.00 98.25 99 ARG A N 1
ATOM 777 C CA . ARG A 1 99 ? -29.455 8.417 33.061 1.00 98.25 99 ARG A CA 1
ATOM 778 C C . ARG A 1 99 ? -30.894 8.561 33.562 1.00 98.25 99 ARG A C 1
ATOM 780 O O . ARG A 1 99 ? -31.101 9.087 34.652 1.00 98.25 99 ARG A O 1
ATOM 787 N N . ARG A 1 100 ? -31.889 8.113 32.785 1.00 98.19 100 ARG A N 1
ATOM 788 C CA . ARG A 1 100 ? -33.304 8.126 33.207 1.00 98.19 100 ARG A CA 1
ATOM 789 C C . ARG A 1 100 ? -33.537 7.167 34.377 1.00 98.19 100 ARG A C 1
ATOM 791 O O . ARG A 1 100 ? -34.264 7.526 35.298 1.00 98.19 100 ARG A O 1
ATOM 798 N N . GLU A 1 101 ? -32.900 5.999 34.359 1.00 97.69 101 GLU A N 1
ATOM 799 C CA . GLU A 1 101 ? -32.963 5.012 35.442 1.00 97.69 101 GLU A CA 1
ATOM 800 C C . GLU A 1 101 ? -32.308 5.526 36.733 1.00 97.69 101 GLU A C 1
ATOM 802 O O . GLU A 1 101 ? -32.973 5.533 37.768 1.00 97.69 101 GLU A O 1
ATOM 807 N N . SER A 1 102 ? -31.081 6.069 36.666 1.00 96.50 102 SER A N 1
ATOM 808 C CA . SER A 1 102 ? -30.405 6.726 37.806 1.00 96.50 102 SER A CA 1
ATOM 809 C C . SER A 1 102 ? -31.315 7.759 38.467 1.00 96.50 102 SER A C 1
ATOM 811 O O . SER A 1 102 ? -31.547 7.712 39.671 1.00 96.50 102 SER A O 1
ATOM 813 N N . HIS A 1 103 ? -31.938 8.621 37.662 1.00 98.25 103 HIS A N 1
ATOM 814 C CA . HIS A 1 103 ? -32.838 9.655 38.162 1.00 98.25 103 HIS A CA 1
ATOM 815 C C . HIS A 1 103 ? -34.148 9.116 38.773 1.00 98.25 103 HIS A C 1
ATOM 817 O O . HIS A 1 103 ? -34.769 9.770 39.615 1.00 98.25 103 HIS A O 1
ATOM 823 N N . CYS A 1 104 ? -34.597 7.924 38.368 1.00 97.69 104 CYS A N 1
ATOM 824 C CA . CYS A 1 104 ? -35.717 7.244 39.019 1.00 97.69 104 CYS A CA 1
ATOM 825 C C . CYS A 1 104 ? -35.295 6.622 40.358 1.00 97.69 104 CYS A C 1
ATOM 827 O O . CYS A 1 104 ? -36.041 6.728 41.331 1.00 97.69 104 CYS A O 1
ATOM 829 N N . LEU A 1 105 ? -34.101 6.027 40.424 1.00 96.81 105 LEU A N 1
ATOM 830 C CA . LEU A 1 105 ? -33.534 5.455 41.648 1.00 96.81 105 LEU A CA 1
ATOM 831 C C . LEU A 1 105 ? -33.237 6.538 42.699 1.00 96.81 105 LEU A C 1
ATOM 833 O O . LEU A 1 105 ? -33.615 6.369 43.855 1.00 96.81 105 LEU A O 1
ATOM 837 N N . GLU A 1 106 ? -32.671 7.680 42.299 1.00 97.88 106 GLU A N 1
ATOM 838 C CA . GLU A 1 106 ? -32.468 8.865 43.153 1.00 97.88 106 GLU A CA 1
ATOM 839 C C . GLU A 1 106 ? -33.769 9.269 43.873 1.00 97.88 106 GLU A C 1
ATOM 841 O O . GLU A 1 106 ? -33.803 9.371 45.099 1.00 97.88 106 GLU A O 1
ATOM 846 N N . LYS A 1 107 ? -34.881 9.389 43.135 1.00 98.06 107 LYS A N 1
ATOM 847 C CA . LYS A 1 107 ? -36.200 9.722 43.708 1.00 98.06 107 LYS A CA 1
ATOM 848 C C . LYS A 1 107 ? -36.733 8.662 44.670 1.00 98.06 107 LYS A C 1
ATOM 850 O O . LYS A 1 107 ? -37.402 9.009 45.644 1.00 98.06 107 LYS A O 1
ATOM 855 N N . GLN A 1 108 ? -36.465 7.382 44.407 1.00 97.75 108 GLN A N 1
ATOM 856 C CA . GLN A 1 108 ? -36.844 6.297 45.315 1.00 97.75 108 GLN A CA 1
ATOM 857 C C . GLN A 1 108 ? -36.040 6.360 46.619 1.00 97.75 108 GLN A C 1
ATOM 859 O O . GLN A 1 108 ? -36.623 6.200 47.690 1.00 97.75 108 GLN A O 1
ATOM 864 N N . VAL A 1 109 ? -34.738 6.663 46.549 1.00 96.94 109 VAL A N 1
ATOM 865 C CA . VAL A 1 109 ? -33.890 6.887 47.732 1.00 96.94 109 VAL A CA 1
ATOM 866 C C . VAL A 1 109 ? -34.419 8.066 48.552 1.00 96.94 109 VAL A C 1
ATOM 868 O O . VAL A 1 109 ? -34.713 7.888 49.733 1.00 96.94 109 VAL A O 1
ATOM 871 N N . GLU A 1 110 ? -34.675 9.221 47.928 1.00 97.88 110 GLU A N 1
ATOM 872 C CA . GLU A 1 110 ? -35.271 10.390 48.600 1.00 97.88 110 GLU A CA 1
ATOM 873 C C . GLU A 1 110 ? -36.626 10.079 49.268 1.00 97.88 110 GLU A C 1
ATOM 875 O O . GLU A 1 110 ? -36.986 10.677 50.286 1.00 97.88 110 GLU A O 1
ATOM 880 N N . GLU A 1 111 ? -37.434 9.181 48.694 1.00 98.06 111 GLU A N 1
ATOM 881 C CA . GLU A 1 111 ? -38.710 8.760 49.283 1.00 98.06 111 GLU A CA 1
ATOM 882 C C . GLU A 1 111 ? -38.531 7.808 50.468 1.00 98.06 111 GLU A C 1
ATOM 884 O O . GLU A 1 111 ? -39.210 7.964 51.489 1.00 98.06 111 GLU A O 1
ATOM 889 N N . LEU A 1 112 ? -37.607 6.852 50.366 1.00 97.19 112 LEU A N 1
ATOM 890 C CA . LEU A 1 112 ? -37.274 5.937 51.455 1.00 97.19 112 LEU A CA 1
ATOM 891 C C . LEU A 1 112 ? -36.654 6.681 52.642 1.00 97.19 112 LEU A C 1
ATOM 893 O O . LEU A 1 112 ? -37.039 6.418 53.780 1.00 97.19 112 LEU A O 1
ATOM 897 N N . GLU A 1 113 ? -35.788 7.666 52.399 1.00 97.94 113 GLU A N 1
ATOM 898 C CA . GLU A 1 113 ? -35.249 8.544 53.443 1.00 97.94 11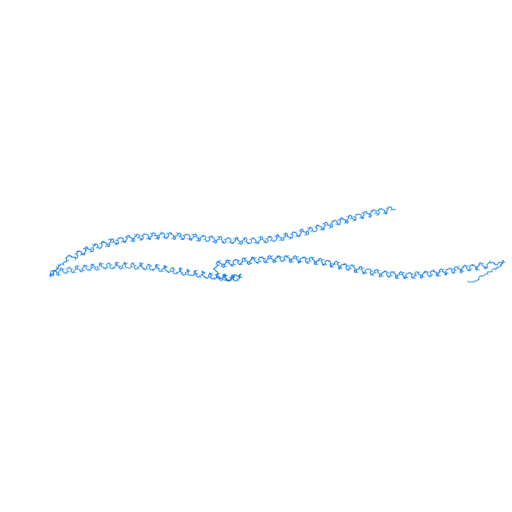3 GLU A CA 1
ATOM 899 C C . GLU A 1 113 ? -36.356 9.326 54.160 1.00 97.94 113 GLU A C 1
ATOM 901 O O . GLU A 1 113 ? -36.398 9.352 55.394 1.00 97.94 113 GLU A O 1
ATOM 906 N N . ARG A 1 114 ? -37.309 9.907 53.414 1.00 97.94 114 ARG A N 1
ATOM 907 C CA . ARG A 1 114 ? -38.479 10.588 53.998 1.00 97.94 114 ARG A CA 1
ATOM 908 C C . ARG A 1 114 ? -39.318 9.642 54.865 1.00 97.94 114 ARG A C 1
ATOM 910 O O . ARG A 1 114 ? -39.663 10.011 55.988 1.00 97.94 114 ARG A O 1
ATOM 917 N N . LYS A 1 115 ? -39.594 8.419 54.391 1.00 97.88 115 LYS A N 1
ATOM 918 C CA . LYS A 1 115 ? -40.341 7.388 55.142 1.00 97.88 115 LYS A CA 1
ATOM 919 C C . LYS A 1 115 ? -39.606 6.940 56.408 1.00 97.88 115 LYS A C 1
ATOM 921 O O . LYS A 1 115 ? -40.219 6.848 57.476 1.00 97.88 115 LYS A O 1
ATOM 926 N N . LEU A 1 116 ? -38.293 6.721 56.317 1.00 96.88 116 LEU A N 1
ATOM 927 C CA . LEU A 1 116 ? -37.442 6.370 57.453 1.00 96.88 116 LEU A CA 1
ATOM 928 C C . LEU A 1 116 ? -37.461 7.477 58.517 1.00 96.88 116 LEU A C 1
ATOM 930 O O . LEU A 1 116 ? -37.652 7.189 59.697 1.00 96.88 116 LEU A O 1
ATOM 934 N N . GLN A 1 117 ? -37.341 8.744 58.111 1.00 97.56 117 GLN A N 1
ATOM 935 C CA . GLN A 1 117 ? -37.421 9.880 59.032 1.00 97.56 117 GLN A CA 1
ATOM 936 C C . GLN A 1 117 ? -38.796 10.004 59.708 1.00 97.56 117 GLN A C 1
ATOM 938 O O . GLN A 1 117 ? -38.844 10.312 60.901 1.00 97.56 117 GLN A O 1
ATOM 943 N N . SER A 1 118 ? -39.908 9.762 58.999 1.00 96.56 118 SER A N 1
ATOM 944 C CA . SER A 1 118 ? -41.241 9.752 59.628 1.00 96.56 118 SER A CA 1
ATOM 945 C C . SER A 1 118 ? -41.389 8.613 60.639 1.00 96.56 118 SER A C 1
ATOM 947 O O . SER A 1 118 ? -41.737 8.874 61.790 1.00 96.56 118 SER A O 1
ATOM 949 N N . SER A 1 119 ? -41.000 7.387 60.270 1.00 95.75 119 SER A N 1
ATOM 950 C CA . SER A 1 119 ? -41.061 6.225 61.164 1.00 95.75 119 SER A CA 1
ATOM 951 C C . SER A 1 119 ? -40.201 6.424 62.417 1.00 95.75 119 SER A C 1
ATOM 953 O O . SER A 1 119 ? -40.669 6.189 63.528 1.00 95.75 119 SER A O 1
ATOM 955 N N . GLN A 1 120 ? -38.990 6.980 62.282 1.00 96.31 120 GLN A N 1
ATOM 956 C CA . GLN A 1 120 ? -38.141 7.311 63.432 1.00 96.31 120 GLN A CA 1
ATOM 957 C C . GLN A 1 120 ? -38.791 8.325 64.390 1.00 96.31 120 GLN A C 1
ATOM 959 O O . GLN A 1 120 ? -38.632 8.203 65.609 1.00 96.31 120 GLN A O 1
ATOM 964 N N . ARG A 1 121 ? -39.525 9.324 63.875 1.00 96.06 121 ARG A N 1
ATOM 965 C CA . ARG A 1 121 ? -40.262 10.295 64.709 1.00 96.06 121 ARG A CA 1
ATOM 966 C C . ARG A 1 121 ? -41.432 9.624 65.432 1.00 96.06 121 ARG A C 1
ATOM 968 O O . ARG A 1 121 ? -41.614 9.856 66.625 1.00 96.06 121 ARG A O 1
ATOM 975 N N . GLU A 1 122 ? -42.168 8.755 64.745 1.00 96.25 122 GLU A N 1
ATOM 976 C CA . GLU A 1 122 ? -43.284 7.988 65.312 1.00 96.25 122 GLU A CA 1
ATOM 977 C C . GLU A 1 122 ? -42.823 7.015 66.406 1.00 96.25 122 GLU A C 1
ATOM 979 O O . GLU A 1 122 ? -43.395 7.010 67.497 1.00 96.25 122 GLU A O 1
ATOM 984 N N . THR A 1 123 ? -41.744 6.256 66.177 1.00 93.06 123 THR A N 1
ATOM 985 C CA . THR A 1 123 ? -41.196 5.325 67.178 1.00 93.06 123 THR A CA 1
ATOM 986 C C . THR A 1 123 ? -40.691 6.041 68.428 1.00 93.06 123 THR A C 1
ATOM 988 O O . THR A 1 123 ? -40.901 5.547 69.534 1.00 93.06 123 THR A O 1
ATOM 991 N N . ARG A 1 124 ? -40.088 7.234 68.286 1.00 94.62 124 ARG A N 1
ATOM 992 C CA . ARG A 1 124 ? -39.690 8.069 69.435 1.00 94.62 124 ARG A CA 1
ATOM 993 C C . ARG A 1 124 ? -40.918 8.507 70.236 1.00 94.62 124 ARG A C 1
ATOM 995 O O . ARG A 1 124 ? -40.994 8.225 71.427 1.00 94.62 124 ARG A O 1
ATOM 1002 N N . ALA A 1 125 ? -41.926 9.063 69.562 1.00 95.00 125 ALA A N 1
ATOM 1003 C CA . ALA A 1 125 ? -43.167 9.497 70.204 1.00 95.00 125 ALA A CA 1
ATOM 1004 C C . ALA A 1 125 ? -43.955 8.343 70.863 1.00 95.00 125 ALA A C 1
ATOM 1006 O O . ALA A 1 125 ? -44.669 8.559 71.844 1.00 95.00 125 ALA A O 1
ATOM 1007 N N . ALA A 1 126 ? -43.850 7.114 70.346 1.00 92.62 126 ALA A N 1
ATOM 1008 C CA . ALA A 1 126 ? -44.396 5.916 70.986 1.00 92.62 126 ALA A CA 1
ATOM 1009 C C . ALA A 1 126 ? -43.597 5.510 72.241 1.00 92.62 126 ALA A C 1
ATOM 1011 O O . ALA A 1 126 ? -44.198 5.197 73.271 1.00 92.62 126 ALA A O 1
ATOM 1012 N N . GLY A 1 127 ? -42.262 5.583 72.188 1.00 93.50 127 GLY A N 1
ATOM 1013 C CA . GLY A 1 127 ? -41.379 5.349 73.335 1.00 93.50 127 GLY A CA 1
ATOM 1014 C C . GLY A 1 127 ? -41.650 6.304 74.502 1.00 93.50 127 GLY A C 1
ATOM 1015 O O . GLY A 1 127 ? -41.812 5.855 75.638 1.00 93.50 127 GLY A O 1
ATOM 1016 N N . ASP A 1 128 ? -41.812 7.600 74.221 1.00 91.75 128 ASP A N 1
ATOM 1017 C CA . ASP A 1 128 ? -42.133 8.623 75.229 1.00 91.75 128 ASP A CA 1
ATOM 1018 C C . ASP A 1 128 ? -43.468 8.326 75.946 1.00 91.75 128 ASP A C 1
ATOM 1020 O O . ASP A 1 128 ? -43.588 8.436 77.175 1.00 91.75 128 ASP A O 1
ATOM 1024 N N . LYS A 1 129 ? -44.482 7.878 75.190 1.00 94.75 129 LYS A N 1
ATOM 1025 C CA . LYS A 1 129 ? -45.783 7.448 75.735 1.00 94.75 129 LYS A CA 1
ATOM 1026 C C . LYS A 1 129 ? -45.638 6.218 76.636 1.00 94.75 129 LYS A C 1
ATOM 1028 O O . LYS A 1 129 ? -46.195 6.213 77.735 1.00 94.75 129 LYS A O 1
ATOM 1033 N N . LEU A 1 130 ? -44.872 5.208 76.214 1.00 91.50 130 LEU A N 1
ATOM 1034 C CA . LEU A 1 130 ? -44.632 3.990 76.997 1.00 91.50 130 LEU A CA 1
ATOM 1035 C C . LEU A 1 130 ? -43.894 4.290 78.311 1.00 91.50 130 LEU A C 1
ATOM 1037 O O . LEU A 1 130 ? -44.313 3.827 79.373 1.00 91.50 130 LEU A O 1
ATOM 1041 N N . GLN A 1 131 ? -42.852 5.124 78.272 1.00 90.69 131 GLN A N 1
ATOM 1042 C CA . GLN A 1 131 ? -42.123 5.540 79.475 1.00 90.69 131 GLN A CA 1
ATOM 1043 C C . GLN A 1 131 ? -43.041 6.283 80.466 1.00 90.69 131 GLN A C 1
ATOM 1045 O O . GLN A 1 131 ? -42.950 6.097 81.683 1.00 90.69 131 GLN A O 1
ATOM 1050 N N . THR A 1 132 ? -43.972 7.089 79.946 1.00 89.81 132 THR A N 1
ATOM 1051 C CA . THR A 1 132 ? -44.993 7.783 80.745 1.00 89.81 132 THR A CA 1
ATOM 1052 C C . THR A 1 132 ? -46.002 6.809 81.369 1.00 89.81 132 THR A C 1
ATOM 1054 O O . THR A 1 132 ? -46.427 7.020 82.505 1.00 89.81 132 THR A O 1
ATOM 1057 N N . PHE A 1 133 ? -46.373 5.732 80.669 1.00 91.31 133 PHE A N 1
ATOM 1058 C CA . PHE A 1 133 ? -47.254 4.681 81.189 1.00 91.31 133 PHE A CA 1
ATOM 1059 C C . PHE A 1 133 ? -46.595 3.868 82.314 1.00 91.31 133 PHE A C 1
ATOM 1061 O O . PHE A 1 133 ? -47.177 3.749 83.392 1.00 91.31 133 PHE A O 1
ATOM 1068 N N . LEU A 1 134 ? -45.361 3.391 82.118 1.00 88.38 134 LEU A N 1
ATOM 1069 C CA . LEU A 1 134 ? -44.630 2.601 83.123 1.00 88.38 134 LEU A CA 1
ATOM 1070 C C . LEU A 1 134 ? -44.491 3.346 84.462 1.00 88.38 134 LEU A C 1
ATOM 1072 O O . LEU A 1 134 ? -44.661 2.754 85.527 1.00 88.38 134 LEU A O 1
ATOM 1076 N N . ARG A 1 135 ? -44.283 4.669 84.416 1.00 84.62 135 ARG A N 1
ATOM 1077 C CA . ARG A 1 135 ? -44.237 5.530 85.610 1.00 84.62 135 ARG A CA 1
ATOM 1078 C C . ARG A 1 135 ? -45.559 5.551 86.392 1.00 84.62 135 ARG A C 1
ATOM 1080 O O . ARG A 1 135 ? -45.531 5.665 87.613 1.00 84.62 135 ARG A O 1
ATOM 1087 N N . LYS A 1 136 ? -46.709 5.425 85.716 1.00 84.56 136 LYS A N 1
ATOM 1088 C CA . LYS A 1 136 ? -48.030 5.340 86.367 1.00 84.56 136 LYS A CA 1
ATOM 1089 C C . LYS A 1 136 ? -48.240 3.984 87.041 1.00 84.56 136 LYS A C 1
ATOM 1091 O O . LYS A 1 136 ? -48.708 3.951 88.174 1.00 84.56 136 LYS A O 1
ATOM 1096 N N . VAL A 1 137 ? -47.857 2.891 86.375 1.00 79.50 137 VAL A N 1
ATOM 1097 C CA . VAL A 1 137 ? -47.974 1.524 86.918 1.00 79.50 137 VAL A CA 1
ATOM 1098 C C . VAL A 1 137 ? -47.112 1.355 88.173 1.00 79.50 137 VAL A C 1
ATOM 1100 O O . VAL A 1 137 ? -47.601 0.857 89.184 1.00 79.50 137 VAL A O 1
ATOM 1103 N N . ALA A 1 138 ? -45.873 1.859 88.160 1.00 72.38 138 ALA A N 1
ATOM 1104 C CA . ALA A 1 138 ? -44.997 1.835 89.334 1.00 72.38 138 ALA A CA 1
ATOM 1105 C C . ALA A 1 138 ? -45.614 2.539 90.563 1.00 72.38 138 ALA A C 1
ATOM 1107 O O . ALA A 1 138 ? -45.465 2.059 91.682 1.00 72.38 138 ALA A O 1
ATOM 1108 N N . GLY A 1 139 ? -46.357 3.635 90.356 1.00 67.44 139 GLY A N 1
ATOM 1109 C CA . GLY A 1 139 ? -47.078 4.329 91.428 1.00 67.44 139 GLY A CA 1
ATOM 1110 C C . GLY A 1 139 ? -48.315 3.585 91.948 1.00 67.44 139 GLY A C 1
ATOM 1111 O O . GLY A 1 139 ? -48.699 3.781 93.097 1.00 67.44 139 GLY A O 1
ATOM 1112 N N . GLN A 1 140 ? -48.934 2.718 91.138 1.00 67.81 140 GLN A N 1
ATOM 1113 C CA . GLN A 1 140 ? -50.067 1.888 91.569 1.00 67.81 140 GLN A CA 1
ATOM 1114 C C . GLN A 1 140 ? -49.614 0.658 92.366 1.00 67.81 140 GLN A C 1
ATOM 1116 O O . GLN A 1 140 ? -50.264 0.298 93.342 1.00 67.81 140 GLN A O 1
ATOM 1121 N N . LEU A 1 141 ? -48.469 0.065 92.014 1.00 59.41 141 LEU A N 1
ATOM 1122 C CA . LEU A 1 141 ? -47.890 -1.090 92.717 1.00 59.41 141 LEU A CA 1
ATOM 1123 C C . LEU A 1 141 ? -47.333 -0.760 94.117 1.00 59.41 141 LEU A C 1
ATOM 1125 O O . LEU A 1 141 ? -46.948 -1.667 94.847 1.00 59.41 141 LEU A O 1
ATOM 1129 N N . GLN A 1 142 ? -47.296 0.517 94.512 1.00 53.12 142 GLN A N 1
ATOM 1130 C CA . GLN A 1 142 ? -46.838 0.953 95.837 1.00 53.12 142 GLN A CA 1
ATOM 1131 C C . GLN A 1 142 ? -47.976 1.060 96.878 1.00 53.12 142 GLN A C 1
ATOM 1133 O O . GLN A 1 142 ? -47.726 1.436 98.023 1.00 53.12 142 GLN A O 1
ATOM 1138 N N . ALA A 1 143 ? -49.227 0.741 96.516 1.00 44.53 143 ALA A N 1
ATOM 1139 C CA . ALA A 1 143 ? -50.385 0.876 97.401 1.00 44.53 143 ALA A CA 1
ATOM 1140 C C . ALA A 1 143 ? -51.299 -0.365 97.394 1.00 44.53 143 ALA A C 1
ATOM 1142 O O . ALA A 1 143 ? -51.999 -0.613 96.413 1.00 44.53 143 ALA A O 1
ATOM 1143 N N . LYS A 1 144 ? -51.403 -1.020 98.567 1.00 38.97 144 LYS A N 1
ATOM 1144 C CA . LYS A 1 144 ? -52.154 -2.268 98.866 1.00 38.97 144 LYS A CA 1
ATOM 1145 C C . LYS A 1 144 ? -51.427 -3.537 98.365 1.00 38.97 144 LYS A C 1
ATOM 1147 O O . LYS A 1 144 ? -50.696 -3.474 97.390 1.00 38.97 144 LYS A O 1
ATOM 1152 N N . SER A 1 145 ? -51.556 -4.699 99.011 1.00 32.38 145 SER A N 1
ATOM 1153 C CA . SER A 1 145 ? -52.598 -5.148 99.957 1.00 32.38 145 SER A CA 1
ATOM 1154 C C . SER A 1 145 ? -52.080 -6.114 101.032 1.00 32.38 145 SER A C 1
ATOM 1156 O O . SER A 1 145 ? -51.313 -7.018 100.714 1.00 32.38 145 SER A O 1
ATOM 1158 N N . ASP A 1 146 ? -52.601 -5.989 102.255 1.00 31.34 146 ASP A N 1
ATOM 1159 C CA . ASP A 1 146 ? -52.454 -6.972 103.339 1.00 31.34 146 ASP A CA 1
ATOM 1160 C C . ASP A 1 146 ? -53.669 -7.922 103.400 1.00 31.34 146 ASP A C 1
ATOM 1162 O O . ASP A 1 146 ? -54.805 -7.462 103.311 1.00 31.34 146 ASP A O 1
ATOM 1166 N N . ASN A 1 147 ? -53.388 -9.208 103.644 1.00 35.62 147 ASN A N 1
ATOM 1167 C CA . ASN A 1 147 ? -54.227 -10.263 104.250 1.00 35.62 147 ASN A CA 1
ATOM 1168 C C . ASN A 1 147 ? -55.637 -10.591 103.695 1.00 35.62 147 ASN A C 1
ATOM 1170 O O . ASN A 1 147 ? -56.571 -9.795 103.749 1.00 35.62 147 ASN A O 1
ATOM 1174 N N . VAL A 1 148 ? -55.830 -11.874 103.347 1.00 29.70 148 VAL A N 1
ATOM 1175 C CA . VAL A 1 148 ? -57.138 -12.549 103.207 1.00 29.70 148 VAL A CA 1
ATOM 1176 C C . VAL A 1 148 ? -57.099 -13.872 103.990 1.00 29.70 148 VAL A C 1
ATOM 1178 O O . VAL A 1 148 ? -56.063 -14.532 104.039 1.00 29.70 148 VAL A O 1
ATOM 1181 N N . ILE A 1 149 ? -58.210 -14.225 104.646 1.00 45.66 149 ILE A N 1
ATOM 1182 C CA . ILE A 1 149 ? -58.352 -15.365 105.572 1.00 45.66 149 ILE A CA 1
ATOM 1183 C C . ILE A 1 149 ? -59.097 -16.535 104.892 1.00 45.66 149 ILE A C 1
ATOM 1185 O O . ILE A 1 149 ? -59.858 -16.327 103.952 1.00 45.66 149 ILE A O 1
ATOM 1189 N N . MET A 1 150 ? -58.839 -17.760 105.366 1.00 49.41 150 MET A N 1
ATOM 1190 C CA . MET A 1 150 ? -59.263 -19.049 104.788 1.00 49.41 150 MET A CA 1
ATOM 1191 C C . MET A 1 150 ? -60.794 -19.312 104.756 1.00 49.41 150 MET A C 1
ATOM 1193 O O . MET A 1 150 ? -61.490 -18.841 105.658 1.00 49.41 150 MET A O 1
ATOM 1197 N N . PRO A 1 151 ? -61.306 -20.142 103.812 1.00 46.12 151 PRO A N 1
ATOM 1198 C CA . PRO A 1 151 ? -62.737 -20.467 103.662 1.00 46.12 151 PRO A CA 1
ATOM 1199 C C . PRO A 1 151 ? -63.192 -21.772 104.374 1.00 46.12 151 PRO A C 1
ATOM 1201 O O . PRO A 1 151 ? -62.371 -22.584 104.801 1.00 46.12 151 PRO A O 1
ATOM 1204 N N . THR A 1 152 ? -64.513 -21.986 104.491 1.00 54.47 152 THR A N 1
ATOM 1205 C CA . THR A 1 152 ? -65.217 -23.082 105.202 1.00 54.47 152 THR A CA 1
ATOM 1206 C C . THR A 1 152 ? -66.304 -23.757 104.338 1.00 54.47 152 THR A C 1
ATOM 1208 O O . THR A 1 152 ? -67.172 -23.074 103.815 1.00 54.47 152 THR A O 1
ATOM 1211 N N . GLU A 1 153 ? -66.317 -25.097 104.271 1.00 44.72 153 GLU A N 1
ATOM 1212 C CA . GLU A 1 153 ? -67.317 -26.069 103.730 1.00 44.72 153 GLU A CA 1
ATOM 1213 C C . GLU A 1 153 ? -68.405 -25.641 102.706 1.00 44.72 153 GLU A C 1
ATOM 1215 O O . GLU A 1 153 ? -68.526 -26.282 101.664 1.00 44.72 153 GLU A O 1
ATOM 1220 N N . LYS A 1 154 ? -69.177 -24.566 102.917 1.00 52.44 154 LYS A N 1
ATOM 1221 C CA . LYS A 1 154 ? -70.016 -23.967 101.855 1.00 52.44 154 LYS A CA 1
ATOM 1222 C C . LYS A 1 154 ? -69.160 -23.499 100.667 1.00 52.44 154 LYS A C 1
ATOM 1224 O O . LYS A 1 154 ? -69.559 -23.627 99.508 1.00 52.44 154 LYS A O 1
ATOM 1229 N N . ASP A 1 155 ? -67.937 -23.095 100.984 1.00 50.78 155 ASP A N 1
ATOM 1230 C CA . ASP A 1 155 ? -66.881 -22.730 100.053 1.00 50.78 155 ASP A CA 1
ATOM 1231 C C . ASP A 1 155 ? -66.306 -23.942 99.292 1.00 50.78 155 ASP A C 1
ATOM 1233 O O . ASP A 1 155 ? -65.582 -23.754 98.327 1.00 50.78 155 ASP A O 1
ATOM 1237 N N . VAL A 1 156 ? -66.649 -25.191 99.647 1.00 52.03 156 VAL A N 1
ATOM 1238 C CA . VAL A 1 156 ? -66.271 -26.393 98.866 1.00 52.03 156 VAL A CA 1
ATOM 1239 C C . VAL A 1 156 ? -67.228 -26.622 97.690 1.00 52.03 156 VAL A C 1
ATOM 1241 O O . VAL A 1 156 ? -66.807 -27.102 96.641 1.00 52.03 156 VAL A O 1
ATOM 1244 N N . SER A 1 157 ? -68.503 -26.235 97.821 1.00 55.06 157 SER A N 1
ATOM 1245 C CA . SER A 1 157 ? -69.435 -26.224 96.680 1.00 55.06 157 SER A CA 1
ATOM 1246 C C . SER A 1 157 ? -69.168 -25.037 95.758 1.00 55.06 157 SER A C 1
ATOM 1248 O O . SER A 1 157 ? -69.121 -25.227 94.546 1.00 55.06 157 SER A O 1
ATOM 1250 N N . GLN A 1 158 ? -68.888 -23.849 96.316 1.00 60.25 158 GLN A N 1
ATOM 1251 C CA . GLN A 1 158 ? -68.369 -22.741 95.505 1.00 60.25 158 GLN A CA 1
ATOM 1252 C C . GLN A 1 158 ? -67.023 -23.102 94.875 1.00 60.25 158 GLN A C 1
ATOM 1254 O O . GLN A 1 158 ? -66.886 -22.894 93.684 1.00 60.25 158 GLN A O 1
ATOM 1259 N N . SER A 1 159 ? -66.101 -23.767 95.581 1.00 61.53 159 SER A N 1
ATOM 1260 C CA . SER A 1 159 ? -64.851 -24.265 94.988 1.00 61.53 159 SER A CA 1
ATOM 1261 C C . SER A 1 159 ? -65.076 -25.261 93.846 1.00 61.53 159 SER A C 1
ATOM 1263 O O . SER A 1 159 ? -64.250 -25.311 92.945 1.00 61.53 159 SER A O 1
ATOM 1265 N N . LEU A 1 160 ? -66.161 -26.043 93.838 1.00 66.00 160 LEU A N 1
ATOM 1266 C CA . LEU A 1 160 ? -66.482 -26.954 92.733 1.00 66.00 160 LEU A CA 1
ATOM 1267 C C . LEU A 1 160 ? -67.036 -26.218 91.506 1.00 66.00 160 LEU A C 1
ATOM 1269 O O . LEU A 1 160 ? -66.586 -26.500 90.396 1.00 66.00 160 LEU A O 1
ATOM 1273 N N . ASP A 1 161 ? -67.933 -25.246 91.693 1.00 69.31 161 ASP A N 1
ATOM 1274 C CA . ASP A 1 161 ? -68.400 -24.369 90.606 1.00 69.31 161 ASP A CA 1
ATOM 1275 C C . ASP A 1 161 ? -67.276 -23.439 90.105 1.00 69.31 161 ASP A C 1
ATOM 1277 O O . ASP A 1 161 ? -67.136 -23.219 88.904 1.00 69.31 161 ASP A O 1
ATOM 1281 N N . GLU A 1 162 ? -66.414 -22.951 90.999 1.00 75.06 162 GLU A N 1
ATOM 1282 C CA . GLU A 1 162 ? -65.204 -22.187 90.683 1.00 75.06 162 GLU A CA 1
ATOM 1283 C C . GLU A 1 162 ? -64.186 -23.049 89.937 1.00 75.06 162 GLU A C 1
ATOM 1285 O O . GLU A 1 162 ? -63.613 -22.566 88.975 1.00 75.06 162 GLU A O 1
ATOM 1290 N N . MET A 1 163 ? -63.993 -24.322 90.300 1.00 77.50 163 MET A N 1
ATOM 1291 C CA . MET A 1 163 ? -63.083 -25.252 89.613 1.00 77.50 163 MET A CA 1
ATOM 1292 C C . MET A 1 163 ? -63.631 -25.708 88.254 1.00 77.50 163 MET A C 1
ATOM 1294 O O . MET A 1 163 ? -62.859 -25.894 87.314 1.00 77.50 163 MET A O 1
ATOM 1298 N N . MET A 1 164 ? -64.952 -25.860 88.121 1.00 77.75 164 MET A N 1
ATOM 1299 C CA . MET A 1 164 ? -65.629 -26.047 86.832 1.00 77.75 164 MET A CA 1
ATOM 1300 C C . MET A 1 164 ? -65.445 -24.812 85.949 1.00 77.75 164 MET A C 1
ATOM 1302 O O . MET A 1 164 ? -64.973 -24.936 84.823 1.00 77.75 164 MET A O 1
ATOM 1306 N N . SER A 1 165 ? -65.720 -23.619 86.484 1.00 83.88 165 SER A N 1
ATOM 1307 C CA . SER A 1 165 ? -65.496 -22.348 85.793 1.00 83.88 165 SER A CA 1
ATOM 1308 C C . SER A 1 165 ? -64.016 -22.140 85.458 1.00 83.88 165 SER A C 1
ATOM 1310 O O . SER A 1 165 ? -63.687 -21.671 84.375 1.00 83.88 165 SER A O 1
ATOM 1312 N N . GLU A 1 166 ? -63.089 -22.536 86.330 1.00 87.06 166 GLU A N 1
ATOM 1313 C CA . GLU A 1 166 ? -61.649 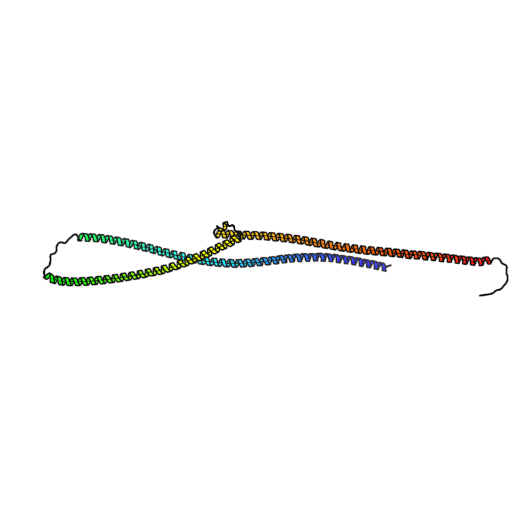-22.484 86.087 1.00 87.06 166 GLU A CA 1
ATOM 1314 C C . GLU A 1 166 ? -61.237 -23.480 84.996 1.00 87.06 166 GLU A C 1
ATOM 1316 O O . GLU A 1 166 ? -60.426 -23.132 84.141 1.00 87.06 166 GLU A O 1
ATOM 1321 N N . MET A 1 167 ? -61.817 -24.684 84.953 1.00 83.25 167 MET A N 1
ATOM 1322 C CA . MET A 1 167 ? -61.605 -25.621 83.847 1.00 83.25 167 MET A CA 1
ATOM 1323 C C . MET A 1 167 ? -62.180 -25.100 82.529 1.00 83.25 167 MET A C 1
ATOM 1325 O O . MET A 1 167 ? -61.486 -25.181 81.521 1.00 83.25 167 MET A O 1
ATOM 1329 N N . GLU A 1 168 ? -63.379 -24.516 82.513 1.00 86.31 168 GLU A N 1
ATOM 1330 C CA . GLU A 1 168 ? -63.941 -23.870 81.320 1.00 86.31 168 GLU A CA 1
ATOM 1331 C C . GLU A 1 168 ? -63.080 -22.683 80.867 1.00 86.31 168 GLU A C 1
ATOM 1333 O O . GLU A 1 168 ? -62.763 -22.570 79.685 1.00 86.31 168 GLU A O 1
ATOM 1338 N N . ASN A 1 169 ? -62.604 -21.850 81.798 1.00 88.12 169 ASN A N 1
ATOM 1339 C CA . ASN A 1 169 ? -61.684 -20.750 81.512 1.00 88.12 169 ASN A CA 1
ATOM 1340 C C . ASN A 1 169 ? -60.340 -21.254 80.963 1.00 88.12 169 ASN A C 1
ATOM 1342 O O . ASN A 1 169 ? -59.853 -20.706 79.978 1.00 88.12 169 ASN A O 1
ATOM 1346 N N . ARG A 1 170 ? -59.763 -22.322 81.529 1.00 91.81 170 ARG A N 1
ATOM 1347 C CA . ARG A 1 170 ? -58.537 -22.970 81.025 1.00 91.81 170 ARG A CA 1
ATOM 1348 C C . ARG A 1 170 ? -58.745 -23.616 79.653 1.00 91.81 170 ARG A C 1
ATOM 1350 O O . ARG A 1 170 ? -57.836 -23.591 78.831 1.00 91.81 170 ARG A O 1
ATOM 1357 N N . LEU A 1 171 ? -59.922 -24.178 79.382 1.00 88.50 171 LEU A N 1
ATOM 1358 C CA . LEU A 1 171 ? -60.260 -24.799 78.097 1.00 88.50 171 LEU A CA 1
ATOM 1359 C C . LEU A 1 171 ? -60.493 -23.727 77.017 1.00 88.50 171 LEU A C 1
ATOM 1361 O O . LEU A 1 171 ? -60.012 -23.871 75.894 1.00 88.50 171 LEU A O 1
ATOM 1365 N N . CYS A 1 172 ? -61.119 -22.604 77.378 1.00 90.56 172 CYS A N 1
ATOM 1366 C CA . CYS A 1 172 ? -61.180 -21.398 76.554 1.00 90.56 172 CYS A CA 1
ATOM 1367 C C . CYS A 1 172 ? -59.780 -20.825 76.282 1.00 90.56 172 CYS A C 1
ATOM 1369 O O . CYS A 1 172 ? -59.451 -20.613 75.119 1.00 90.56 172 CYS A O 1
ATOM 1371 N N . GLN A 1 173 ? -58.934 -20.653 77.306 1.00 92.56 173 GLN A N 1
ATOM 1372 C CA . GLN A 1 173 ? -57.543 -20.197 77.159 1.00 92.56 173 GLN A CA 1
ATOM 1373 C C . GLN A 1 173 ? -56.746 -21.116 76.228 1.00 92.56 173 GLN A C 1
ATOM 1375 O O . GLN A 1 173 ? -56.217 -20.644 75.230 1.00 92.56 173 GLN A O 1
ATOM 1380 N N . ALA A 1 174 ? -56.755 -22.431 76.460 1.00 90.88 174 ALA A N 1
ATOM 1381 C CA . ALA A 1 174 ? -56.089 -23.398 75.587 1.00 90.88 174 ALA A CA 1
ATOM 1382 C C . ALA A 1 174 ? -56.648 -23.385 74.147 1.00 90.88 174 ALA A C 1
ATOM 1384 O O . ALA A 1 174 ? -55.908 -23.599 73.186 1.00 90.88 174 ALA A O 1
ATOM 1385 N N . SER A 1 175 ? -57.946 -23.106 73.966 1.00 91.69 175 SER A N 1
ATOM 1386 C CA . SER A 1 175 ? -58.541 -22.933 72.637 1.00 91.69 175 SER A CA 1
ATOM 1387 C C . SER A 1 175 ? -58.154 -21.613 71.964 1.00 91.69 175 SER A C 1
ATOM 1389 O O . SER A 1 175 ? -58.151 -21.570 70.733 1.00 91.69 175 SER A O 1
ATOM 1391 N N . GLU A 1 176 ? -57.889 -20.544 72.714 1.00 93.81 176 GLU A N 1
ATOM 1392 C CA . GLU A 1 176 ? -57.387 -19.266 72.193 1.00 93.81 176 GLU A CA 1
ATOM 1393 C C . GLU A 1 176 ? -55.902 -19.405 71.833 1.00 93.81 176 GLU A C 1
ATOM 1395 O O . GLU A 1 176 ? -55.534 -19.164 70.684 1.00 93.81 176 GLU A O 1
ATOM 1400 N N . GLU A 1 177 ? -55.087 -19.942 72.745 1.00 94.88 177 GLU A N 1
ATOM 1401 C CA . GLU A 1 177 ? -53.673 -20.272 72.528 1.00 94.88 177 GLU A CA 1
ATOM 1402 C C . GLU A 1 177 ? -53.482 -21.150 71.283 1.00 94.88 177 GLU A C 1
ATOM 1404 O O . GLU A 1 177 ? -52.613 -20.872 70.462 1.00 94.88 177 GLU A O 1
ATOM 1409 N N . LEU A 1 178 ? -54.324 -22.168 71.060 1.00 94.06 178 LEU A N 1
ATOM 1410 C CA . LEU A 1 178 ? -54.245 -23.008 69.857 1.00 94.06 178 LEU A CA 1
ATOM 1411 C C . LEU A 1 178 ? -54.569 -22.238 68.557 1.00 94.06 178 LEU A C 1
ATOM 1413 O O . LEU A 1 178 ? -53.970 -22.511 67.509 1.00 94.06 178 LEU A O 1
ATOM 1417 N N . LYS A 1 179 ? -55.488 -21.262 68.595 1.00 93.94 179 LYS A N 1
ATOM 1418 C CA . LYS A 1 179 ? -55.773 -20.380 67.445 1.00 93.94 179 LYS A CA 1
ATOM 1419 C C . LYS A 1 179 ? -54.594 -19.443 67.176 1.00 93.94 179 LYS A C 1
ATOM 1421 O O . LYS A 1 179 ? -54.197 -19.286 66.024 1.00 93.94 179 LYS A O 1
ATOM 1426 N N . GLU A 1 180 ? -53.995 -18.869 68.218 1.00 95.75 180 GLU A N 1
ATOM 1427 C CA . GLU A 1 180 ? -52.789 -18.045 68.088 1.00 95.75 180 GLU A CA 1
ATOM 1428 C C . GLU A 1 180 ? -51.608 -18.864 67.544 1.00 95.75 180 GLU A C 1
ATOM 1430 O O . GLU A 1 180 ? -50.965 -18.460 66.574 1.00 95.75 180 GLU A O 1
ATOM 1435 N N . GLN A 1 181 ? -51.383 -20.066 68.081 1.00 95.19 181 GLN A N 1
ATOM 1436 C CA . GLN A 1 181 ? -50.342 -21.002 67.650 1.00 95.19 181 GLN A CA 1
ATOM 1437 C C . GLN A 1 181 ? -50.483 -21.359 66.159 1.00 95.19 181 GLN A C 1
ATOM 1439 O O . GLN A 1 181 ? -49.498 -21.339 65.419 1.00 95.19 181 GLN A O 1
ATOM 1444 N N . THR A 1 182 ? -51.701 -21.652 65.689 1.00 93.19 182 THR A N 1
ATOM 1445 C CA . THR A 1 182 ? -51.957 -21.980 64.273 1.00 93.19 182 THR A CA 1
ATOM 1446 C C . THR A 1 182 ? -51.826 -20.764 63.351 1.00 93.19 182 THR A C 1
ATOM 1448 O O . THR A 1 182 ? -51.254 -20.888 62.265 1.00 93.19 182 THR A O 1
ATOM 1451 N N . ALA A 1 183 ? -52.245 -19.571 63.786 1.00 95.94 183 ALA A N 1
ATOM 1452 C CA . ALA A 1 183 ? -52.018 -18.328 63.046 1.00 95.94 183 ALA A CA 1
ATOM 1453 C C . ALA A 1 183 ? -50.517 -17.990 62.923 1.00 95.94 183 ALA A C 1
ATOM 1455 O O . ALA A 1 183 ? -50.040 -17.628 61.841 1.00 95.94 183 ALA A O 1
ATOM 1456 N N . LEU A 1 184 ? -49.747 -18.176 64.001 1.00 96.69 184 LEU A N 1
ATOM 1457 C CA . LEU A 1 184 ? -48.290 -18.017 64.009 1.00 96.69 184 LEU A CA 1
ATOM 1458 C C . LEU A 1 184 ? -47.596 -19.034 63.095 1.00 96.69 184 LEU A C 1
ATOM 1460 O O . LEU A 1 184 ? -46.698 -18.651 62.344 1.00 96.69 184 LEU A O 1
ATOM 1464 N N . GLN A 1 185 ? -48.029 -20.300 63.097 1.00 96.25 185 GLN A N 1
ATOM 1465 C CA . GLN A 1 185 ? -47.523 -21.325 62.175 1.00 96.25 185 GLN A CA 1
ATOM 1466 C C . GLN A 1 185 ? -47.798 -20.965 60.709 1.00 96.25 185 GLN A C 1
ATOM 1468 O O . GLN A 1 185 ? -46.893 -21.069 59.881 1.00 96.25 185 GLN A O 1
ATOM 1473 N N . HIS A 1 186 ? -49.001 -20.484 60.382 1.00 96.81 186 HIS A N 1
ATOM 1474 C CA . HIS A 1 186 ? -49.335 -20.066 59.018 1.00 96.81 186 HIS A CA 1
ATOM 1475 C C . HIS A 1 186 ? -48.489 -18.862 58.561 1.00 96.81 186 HIS A C 1
ATOM 1477 O O . HIS A 1 186 ? -47.915 -18.881 57.473 1.00 96.81 186 HIS A O 1
ATOM 1483 N N . SER A 1 187 ? -48.312 -17.860 59.430 1.00 97.00 187 SER A N 1
ATOM 1484 C CA . SER A 1 187 ? -47.425 -16.709 59.190 1.00 97.00 187 SER A CA 1
ATOM 1485 C C . SER A 1 187 ? -45.950 -17.112 59.039 1.00 97.00 187 SER A C 1
ATOM 1487 O O . SER A 1 187 ? -45.227 -16.571 58.199 1.00 97.00 187 SER A O 1
ATOM 1489 N N . ALA A 1 188 ? -45.474 -18.081 59.826 1.00 97.06 188 ALA A N 1
ATOM 1490 C CA . ALA A 1 188 ? -44.123 -18.622 59.693 1.00 97.06 188 ALA A CA 1
ATOM 1491 C C . ALA A 1 188 ? -43.930 -19.363 58.360 1.00 97.06 188 ALA A C 1
ATOM 1493 O O . ALA A 1 188 ? -42.923 -19.133 57.691 1.00 97.06 188 ALA A O 1
ATOM 1494 N N . LEU A 1 189 ? -44.906 -20.177 57.941 1.00 97.62 189 LEU A N 1
ATOM 1495 C CA . LEU A 1 189 ? -44.879 -20.885 56.660 1.00 97.62 189 LEU A CA 1
ATOM 1496 C C . LEU A 1 189 ? -44.880 -19.915 55.470 1.00 97.62 189 LEU A C 1
ATOM 1498 O O . LEU A 1 189 ? -44.062 -20.063 54.566 1.00 97.62 189 LEU A O 1
ATOM 1502 N N . GLN A 1 190 ? -45.733 -18.886 55.492 1.00 97.56 190 GLN A N 1
ATOM 1503 C CA . GLN A 1 190 ? -45.780 -17.877 54.430 1.00 97.56 190 GLN A CA 1
ATOM 1504 C C . GLN A 1 190 ? -44.451 -17.111 54.310 1.00 97.56 190 GLN A C 1
ATOM 1506 O O . GLN A 1 190 ? -43.967 -16.868 53.204 1.00 97.56 190 GLN A O 1
ATOM 1511 N N . ARG A 1 191 ? -43.818 -16.765 55.441 1.00 97.69 191 ARG A N 1
ATOM 1512 C CA . ARG A 1 191 ? -42.481 -16.144 55.445 1.00 97.69 191 ARG A CA 1
ATOM 1513 C C . ARG A 1 191 ? -41.392 -17.088 54.935 1.00 97.69 191 ARG A C 1
ATOM 1515 O O . ARG A 1 191 ? -40.496 -16.620 54.241 1.00 97.69 191 ARG A O 1
ATOM 1522 N N . ALA A 1 192 ? -41.468 -18.383 55.247 1.00 97.19 192 ALA A N 1
ATOM 1523 C CA . ALA A 1 192 ? -40.535 -19.379 54.722 1.00 97.19 192 ALA A CA 1
ATOM 1524 C C . ALA A 1 192 ? -40.654 -19.509 53.194 1.00 97.19 192 ALA A C 1
ATOM 1526 O O . ALA A 1 192 ? -39.648 -19.399 52.505 1.00 97.19 192 ALA A O 1
ATOM 1527 N N . GLN A 1 193 ? -41.875 -19.615 52.660 1.00 97.62 193 GLN A N 1
ATOM 1528 C CA . GLN A 1 193 ? -42.129 -19.686 51.213 1.00 97.62 193 GLN A CA 1
ATOM 1529 C C . GLN A 1 193 ? -41.623 -18.444 50.461 1.00 97.62 193 GLN A C 1
ATOM 1531 O O . GLN A 1 193 ? -40.998 -18.569 49.410 1.00 97.62 193 GLN A O 1
ATOM 1536 N N . LEU A 1 194 ? -41.837 -17.243 51.010 1.00 97.94 194 LEU A N 1
ATOM 1537 C CA . LEU A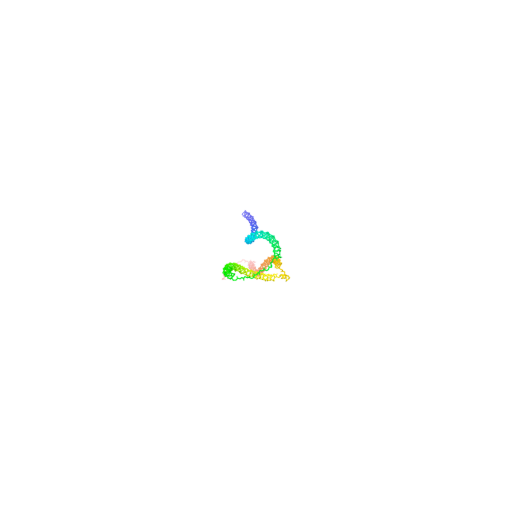 1 194 ? -41.300 -16.001 50.436 1.00 97.94 194 LEU A CA 1
ATOM 1538 C C . LEU A 1 194 ? -39.763 -15.964 50.464 1.00 97.94 194 LEU A C 1
ATOM 1540 O O . LEU A 1 194 ? -39.145 -15.498 49.510 1.00 97.94 194 LEU A O 1
ATOM 1544 N N . ALA A 1 195 ? -39.135 -16.472 51.529 1.00 97.25 195 ALA A N 1
ATOM 1545 C CA . ALA A 1 195 ? -37.680 -16.574 51.612 1.00 97.25 195 ALA A CA 1
ATOM 1546 C C . ALA A 1 195 ? -37.114 -17.618 50.630 1.00 97.25 195 ALA A C 1
ATOM 1548 O O . ALA A 1 195 ? -36.082 -17.374 50.010 1.00 97.25 195 ALA A O 1
ATOM 1549 N N . GLU A 1 196 ? -37.794 -18.752 50.439 1.00 97.56 196 GLU A N 1
ATOM 1550 C CA . GLU A 1 196 ? -37.432 -19.770 49.444 1.00 97.56 196 GLU A CA 1
ATOM 1551 C C . GLU A 1 196 ? -37.501 -19.219 48.013 1.00 97.56 196 GLU A C 1
ATOM 1553 O O . GLU A 1 196 ? -36.562 -19.423 47.244 1.00 97.56 196 GLU A O 1
ATOM 1558 N N . GLN A 1 197 ? -38.552 -18.459 47.681 1.00 98.12 197 GLN A N 1
ATOM 1559 C CA . GLN A 1 197 ? -38.678 -17.757 46.397 1.00 98.12 197 GLN A CA 1
ATOM 1560 C C . GLN A 1 197 ? -37.532 -16.759 46.185 1.00 98.12 197 GLN A C 1
ATOM 1562 O O . GLN A 1 197 ? -36.835 -16.836 45.179 1.00 98.12 197 GLN A O 1
ATOM 1567 N N . GLN A 1 198 ? -37.251 -15.896 47.168 1.00 98.12 198 GLN A N 1
ATOM 1568 C CA . GLN A 1 198 ? -36.135 -14.941 47.091 1.00 98.12 198 GLN A CA 1
ATOM 1569 C C . GLN A 1 198 ? -34.776 -15.632 46.911 1.00 98.12 198 GLN A C 1
ATOM 1571 O O . GLN A 1 198 ? -33.932 -15.159 46.153 1.00 98.12 198 GLN A O 1
ATOM 1576 N N . VAL A 1 199 ? -34.546 -16.758 47.592 1.00 97.75 199 VAL A N 1
ATOM 1577 C CA . VAL A 1 199 ? -33.320 -17.553 47.431 1.00 97.75 199 VAL A CA 1
ATOM 1578 C C . VAL A 1 199 ? -33.241 -18.184 46.037 1.00 97.75 199 VAL A C 1
ATOM 1580 O O . VAL A 1 199 ? -32.145 -18.279 45.487 1.00 97.75 199 VAL A O 1
ATOM 1583 N N . GLN A 1 200 ? -34.368 -18.593 45.452 1.00 98.06 200 GLN A N 1
ATOM 1584 C CA . GLN A 1 200 ? -34.411 -19.133 44.095 1.00 98.06 200 GLN A CA 1
ATOM 1585 C C . GLN A 1 200 ? -34.122 -18.053 43.040 1.00 98.06 200 GLN A C 1
ATOM 1587 O O . GLN A 1 200 ? -33.208 -18.237 42.237 1.00 98.06 200 GLN A O 1
ATOM 1592 N N . ASP A 1 201 ? -34.779 -16.893 43.123 1.00 98.06 201 ASP A N 1
ATOM 1593 C CA . ASP A 1 201 ? -34.526 -15.738 42.247 1.00 98.06 201 ASP A CA 1
ATOM 1594 C C . ASP A 1 201 ? -33.045 -15.306 42.292 1.00 98.06 201 ASP A C 1
ATOM 1596 O O . ASP A 1 201 ? -32.421 -15.009 41.269 1.00 98.06 201 ASP A O 1
ATOM 1600 N N . LEU A 1 202 ? -32.449 -15.298 43.493 1.00 97.75 202 LEU A N 1
ATOM 1601 C CA . LEU A 1 202 ? -31.033 -14.979 43.684 1.00 97.75 202 LEU A CA 1
ATOM 1602 C C . LEU A 1 202 ? -30.099 -16.032 43.074 1.00 97.75 202 LEU A C 1
ATOM 1604 O O . LEU A 1 202 ? -29.062 -15.653 42.530 1.00 97.75 202 LEU A O 1
ATOM 1608 N N . ARG A 1 203 ? -30.442 -17.327 43.129 1.00 98.12 203 ARG A N 1
ATOM 1609 C CA . ARG A 1 203 ? -29.662 -18.400 42.480 1.00 98.12 203 ARG A CA 1
ATOM 1610 C C . ARG A 1 203 ? -29.694 -18.281 40.964 1.00 98.12 203 ARG A C 1
ATOM 1612 O O . ARG A 1 203 ? -28.643 -18.369 40.341 1.00 98.12 203 ARG A O 1
ATOM 1619 N N . GLU A 1 204 ? -30.867 -18.052 40.381 1.00 98.06 204 GLU A N 1
ATOM 1620 C CA . GLU A 1 204 ? -31.026 -17.907 38.929 1.00 98.06 204 GLU A CA 1
ATOM 1621 C C . GLU A 1 204 ? -30.268 -16.679 38.412 1.00 98.06 204 GLU A C 1
ATOM 1623 O O . GLU A 1 204 ? -29.537 -16.757 37.422 1.00 98.06 204 GLU A O 1
ATOM 1628 N N . ARG A 1 205 ? -30.338 -15.559 39.144 1.00 98.19 205 ARG A N 1
ATOM 1629 C CA . ARG A 1 205 ? -29.564 -14.352 38.830 1.00 98.19 205 ARG A CA 1
ATOM 1630 C C . ARG A 1 205 ? -28.054 -14.551 38.988 1.00 98.19 205 ARG A C 1
ATOM 1632 O O . ARG A 1 205 ? -27.294 -14.027 38.176 1.00 98.19 205 ARG A O 1
ATOM 1639 N N . LEU A 1 206 ? -27.616 -15.293 40.005 1.00 97.75 206 LEU A N 1
ATOM 1640 C CA . LEU A 1 206 ? -26.206 -15.632 40.210 1.00 97.75 206 LEU A CA 1
ATOM 1641 C C . LEU A 1 206 ? -25.689 -16.523 39.072 1.00 97.75 206 LEU A C 1
ATOM 1643 O O . LEU A 1 206 ? -24.657 -16.206 38.490 1.00 97.75 206 LEU A O 1
ATOM 1647 N N . GLN A 1 207 ? -26.444 -17.553 38.683 1.00 98.12 207 GLN A N 1
ATOM 1648 C CA . GLN A 1 207 ? -26.108 -18.425 37.554 1.00 98.12 207 GLN A CA 1
ATOM 1649 C C . GLN A 1 207 ? -26.026 -17.645 36.229 1.00 98.12 207 GLN A C 1
ATOM 1651 O O . GLN A 1 207 ? -25.113 -17.870 35.435 1.00 98.12 207 GLN A O 1
ATOM 1656 N N . GLY A 1 208 ? -26.932 -16.686 36.001 1.00 98.25 208 GLY A N 1
ATOM 1657 C CA . GLY A 1 208 ? -26.851 -15.766 34.862 1.00 98.25 208 GLY A CA 1
ATOM 1658 C C . GLY A 1 208 ? -25.523 -15.000 34.835 1.00 98.25 208 GLY A C 1
ATOM 1659 O O . GLY A 1 208 ? -24.785 -15.082 33.853 1.00 98.25 208 GLY A O 1
ATOM 1660 N N . LEU A 1 209 ? -25.167 -14.350 35.947 1.00 97.69 209 LEU A N 1
ATOM 1661 C CA . LEU A 1 209 ? -23.909 -13.604 36.088 1.00 97.69 209 LEU A CA 1
ATOM 1662 C C . LEU A 1 209 ? -22.658 -14.488 35.936 1.00 97.69 209 LEU A C 1
ATOM 1664 O O . LEU A 1 209 ? -21.670 -14.042 35.357 1.00 97.69 209 LEU A O 1
ATOM 1668 N N . GLU A 1 210 ? -22.689 -15.740 36.403 1.00 98.06 210 GLU A N 1
ATOM 1669 C CA . GLU A 1 210 ? -21.605 -16.707 36.176 1.00 98.06 210 GLU A CA 1
ATOM 1670 C C . GLU A 1 210 ? -21.425 -17.012 34.680 1.00 98.06 210 GLU A C 1
ATOM 1672 O O . GLU A 1 210 ? -20.297 -17.024 34.185 1.00 98.06 210 GLU A O 1
ATOM 1677 N N . THR A 1 211 ? -22.517 -17.198 33.926 1.00 97.56 211 THR A N 1
ATOM 1678 C CA . THR A 1 211 ? -22.427 -17.413 32.469 1.00 97.56 211 THR A CA 1
ATOM 1679 C C . THR A 1 211 ? -21.962 -16.165 31.713 1.00 97.56 211 THR A C 1
ATOM 1681 O O . THR A 1 211 ? -21.136 -16.273 30.802 1.00 97.56 211 THR A O 1
ATOM 1684 N N . GLU A 1 212 ? -22.407 -14.971 32.114 1.00 97.94 212 GLU A N 1
ATOM 1685 C CA . GLU A 1 212 ? -21.925 -13.704 31.553 1.00 97.94 212 GLU A CA 1
ATOM 1686 C C . GLU A 1 212 ? -20.420 -13.520 31.804 1.00 97.94 212 GLU A C 1
ATOM 1688 O O . GLU A 1 212 ? -19.679 -13.204 30.872 1.00 97.94 212 GLU A O 1
ATOM 1693 N N . LEU A 1 213 ? -19.940 -13.807 33.020 1.00 98.00 213 LEU A N 1
ATOM 1694 C CA . LEU A 1 213 ? -18.518 -13.746 33.363 1.00 98.00 213 LEU A CA 1
ATOM 1695 C C . LEU A 1 213 ? -17.681 -14.722 32.522 1.00 98.00 213 LEU A C 1
ATOM 1697 O O . LEU A 1 213 ? -16.675 -14.315 31.940 1.00 98.00 213 LEU A O 1
ATOM 1701 N N . LEU A 1 214 ? -18.121 -15.978 32.391 1.00 98.00 214 LEU A N 1
ATOM 1702 C CA . LEU A 1 214 ? -17.437 -16.987 31.573 1.00 98.00 214 LEU A CA 1
ATOM 1703 C C . LEU A 1 214 ? -17.344 -16.566 30.098 1.00 98.00 214 LEU A C 1
ATOM 1705 O O . LEU A 1 214 ? -16.282 -16.689 29.487 1.00 98.00 214 LEU A O 1
ATOM 1709 N N . THR A 1 215 ? -18.422 -16.024 29.520 1.00 97.56 215 THR A N 1
ATOM 1710 C CA . THR A 1 215 ? -18.380 -15.527 28.132 1.00 97.56 215 THR A CA 1
ATOM 1711 C C . THR A 1 215 ? -17.491 -14.288 27.984 1.00 97.56 215 THR A C 1
ATOM 1713 O O . THR A 1 215 ? -16.770 -14.173 26.992 1.00 97.56 215 THR A O 1
ATOM 1716 N N . ALA A 1 216 ? -17.464 -13.387 28.970 1.00 97.62 216 ALA A N 1
ATOM 1717 C CA . ALA A 1 216 ? -16.563 -12.235 28.982 1.00 97.62 216 ALA A CA 1
ATOM 1718 C C . ALA A 1 216 ? -15.081 -12.647 29.071 1.00 97.62 216 ALA A C 1
ATOM 1720 O O . ALA A 1 216 ? -14.248 -12.086 28.354 1.00 97.62 216 ALA A O 1
ATOM 1721 N N . ASP A 1 217 ? -14.750 -13.652 29.887 1.00 97.62 217 ASP A N 1
ATOM 1722 C CA . ASP A 1 217 ? -13.401 -14.221 29.965 1.00 97.62 217 ASP A CA 1
ATOM 1723 C C . ASP A 1 217 ? -12.987 -14.869 28.630 1.00 97.62 217 ASP A C 1
ATOM 1725 O O . ASP A 1 217 ? -11.902 -14.568 28.126 1.00 97.62 217 ASP A O 1
ATOM 1729 N N . MET A 1 218 ? -13.869 -15.652 27.990 1.00 97.25 218 MET A N 1
ATOM 1730 C CA . MET A 1 218 ? -13.618 -16.215 26.652 1.00 97.25 218 MET A CA 1
ATOM 1731 C C . MET A 1 218 ? -13.359 -15.129 25.596 1.00 97.25 218 MET A C 1
ATOM 1733 O O . MET A 1 218 ? -12.422 -15.250 24.804 1.00 97.25 218 MET A O 1
ATOM 1737 N N . HIS A 1 219 ? -14.142 -14.044 25.590 1.00 96.56 219 HIS A N 1
ATOM 1738 C CA . HIS A 1 219 ? -13.909 -12.912 24.687 1.00 96.56 219 HIS A CA 1
ATOM 1739 C C . HIS A 1 219 ? -12.567 -12.218 24.963 1.00 96.56 219 HIS A C 1
ATOM 1741 O O . HIS A 1 219 ? -11.843 -11.884 24.022 1.00 96.56 219 HIS A O 1
ATOM 1747 N N . ARG A 1 220 ? -12.198 -12.026 26.237 1.00 97.75 220 ARG A N 1
ATOM 1748 C CA . ARG A 1 220 ? -10.912 -11.423 26.620 1.00 97.75 220 ARG A CA 1
ATOM 1749 C C . ARG A 1 220 ? -9.730 -12.283 26.177 1.00 97.75 220 ARG A C 1
ATOM 1751 O O . ARG A 1 220 ? -8.734 -11.738 25.707 1.00 97.75 220 ARG A O 1
ATOM 1758 N N . ASP A 1 221 ? -9.826 -13.600 26.304 1.00 97.38 221 ASP A N 1
ATOM 1759 C CA . ASP A 1 221 ? -8.747 -14.501 25.899 1.00 97.38 221 ASP A CA 1
ATOM 1760 C C . ASP A 1 221 ? -8.646 -14.624 24.367 1.00 97.38 221 ASP A C 1
ATOM 1762 O O . ASP A 1 221 ? -7.535 -14.644 23.835 1.00 97.38 221 ASP A O 1
ATOM 1766 N N . GLY A 1 222 ? -9.767 -14.550 23.638 1.00 97.62 222 GLY A N 1
ATOM 1767 C CA . GLY A 1 222 ? -9.767 -14.381 22.179 1.00 97.62 222 GLY A CA 1
ATOM 1768 C C . GLY A 1 222 ? -9.082 -13.082 21.727 1.00 97.62 222 GLY A C 1
ATOM 1769 O O . GLY A 1 222 ? -8.242 -13.103 20.827 1.00 97.62 222 GLY A O 1
ATOM 1770 N N . LEU A 1 223 ? -9.364 -11.957 22.397 1.00 96.62 223 LEU A N 1
ATOM 1771 C CA . LEU A 1 223 ? -8.685 -10.678 22.144 1.00 96.62 223 LEU A CA 1
ATOM 1772 C C . LEU A 1 223 ? -7.179 -10.750 22.446 1.00 96.62 223 LEU A C 1
ATOM 1774 O O . LEU A 1 223 ? -6.380 -10.228 21.672 1.00 96.62 223 LEU A O 1
ATOM 1778 N N . ARG A 1 224 ? -6.774 -11.435 23.525 1.00 96.69 224 ARG A N 1
ATOM 1779 C CA . ARG A 1 224 ? -5.357 -11.660 23.865 1.00 96.69 224 ARG A CA 1
ATOM 1780 C C . ARG A 1 224 ? -4.629 -12.501 22.817 1.00 96.69 224 ARG A C 1
ATOM 1782 O O . ARG A 1 224 ? -3.511 -12.152 22.451 1.00 96.69 224 ARG A O 1
ATOM 1789 N N . GLN A 1 225 ? -5.251 -13.566 22.306 1.00 96.81 225 GLN A N 1
ATOM 1790 C CA . GLN A 1 225 ? -4.676 -14.353 21.208 1.00 96.81 225 GLN A CA 1
ATOM 1791 C C . GLN A 1 225 ? -4.530 -13.515 19.931 1.00 96.81 225 GLN A C 1
ATOM 1793 O O . GLN A 1 225 ? -3.474 -13.545 19.301 1.00 96.81 225 GLN A O 1
ATOM 1798 N N . GLY A 1 226 ? -5.547 -12.720 19.579 1.00 95.44 226 GLY A N 1
ATOM 1799 C CA . GLY A 1 226 ? -5.480 -11.801 18.439 1.00 95.44 226 GLY A CA 1
ATOM 1800 C C . GLY A 1 226 ? -4.371 -10.754 18.584 1.00 95.44 226 GLY A C 1
ATOM 1801 O O . GLY A 1 226 ? -3.633 -10.508 17.631 1.00 95.44 226 GLY A O 1
ATOM 1802 N N . GLN A 1 227 ? -4.196 -10.192 19.786 1.00 93.00 227 GLN A N 1
ATOM 1803 C CA . GLN A 1 227 ? -3.102 -9.270 20.096 1.00 93.00 227 GLN A CA 1
ATOM 1804 C C . GLN A 1 227 ? -1.732 -9.935 19.893 1.00 93.00 227 GLN A C 1
ATOM 1806 O O . GLN A 1 227 ? -0.909 -9.387 19.166 1.00 93.00 227 GLN A O 1
ATOM 1811 N N . GLN A 1 228 ? -1.512 -11.130 20.453 1.00 92.06 228 GLN A N 1
ATOM 1812 C CA . GLN A 1 228 ? -0.252 -11.877 20.310 1.00 92.06 228 GLN A CA 1
ATOM 1813 C C . GLN A 1 228 ? 0.079 -12.206 18.846 1.00 92.06 228 GLN A C 1
ATOM 1815 O O . GLN A 1 228 ? 1.230 -12.082 18.431 1.00 92.06 228 GLN A O 1
ATOM 1820 N N . GLN A 1 229 ? -0.919 -12.590 18.043 1.00 95.19 229 GLN A N 1
ATOM 1821 C CA . GLN A 1 229 ? -0.739 -12.840 16.607 1.00 95.19 229 GLN A CA 1
ATOM 1822 C C . GLN A 1 229 ? -0.334 -11.564 15.851 1.00 95.19 229 GLN A C 1
ATOM 1824 O O . GLN A 1 229 ? 0.555 -11.606 15.000 1.00 95.19 229 GLN A O 1
ATOM 1829 N N . TYR A 1 230 ? -0.941 -10.421 16.184 1.00 91.75 230 TYR A N 1
ATOM 1830 C CA . TYR A 1 230 ? -0.556 -9.121 15.627 1.00 91.75 230 TYR A CA 1
ATOM 1831 C C . TYR A 1 230 ? 0.862 -8.702 16.035 1.00 91.75 230 TYR A C 1
ATOM 1833 O O . TYR A 1 230 ? 1.603 -8.162 15.217 1.00 91.75 230 TYR A O 1
ATOM 1841 N N . GLU A 1 231 ? 1.252 -8.964 17.281 1.00 89.69 231 GLU A N 1
ATOM 1842 C CA . GLU A 1 231 ? 2.578 -8.661 17.830 1.00 89.69 231 GLU A CA 1
ATOM 1843 C C . GLU A 1 231 ? 3.669 -9.454 17.083 1.00 89.69 231 GLU A C 1
ATOM 1845 O O . GLU A 1 231 ? 4.608 -8.859 16.551 1.00 89.69 231 GLU A O 1
ATOM 1850 N N . GLN A 1 232 ? 3.457 -10.763 16.888 1.00 91.19 232 GLN A N 1
ATOM 1851 C CA . GLN A 1 232 ? 4.319 -11.643 16.080 1.00 91.19 232 GLN A CA 1
ATOM 1852 C C . GLN A 1 232 ? 4.383 -11.236 14.598 1.00 91.19 232 GLN A C 1
ATOM 1854 O O . GLN A 1 232 ? 5.444 -11.296 13.973 1.00 91.19 232 GLN A O 1
ATOM 1859 N N . PHE A 1 233 ? 3.267 -10.796 14.009 1.00 92.50 233 PHE A N 1
ATOM 1860 C CA . PHE A 1 233 ? 3.260 -10.278 12.638 1.00 92.50 233 PHE A CA 1
ATOM 1861 C C . PHE A 1 233 ? 4.108 -9.002 12.512 1.00 92.50 233 PHE A C 1
ATOM 1863 O O . PHE A 1 233 ? 4.890 -8.862 11.568 1.00 92.50 233 PHE A O 1
ATOM 1870 N N . LEU A 1 234 ? 4.005 -8.083 13.479 1.00 90.56 234 LEU A N 1
ATOM 1871 C CA . LEU A 1 234 ? 4.838 -6.881 13.508 1.00 90.56 234 LEU A CA 1
ATOM 1872 C C . LEU A 1 234 ? 6.315 -7.206 13.765 1.00 90.56 234 LEU A C 1
ATOM 1874 O O . LEU A 1 234 ? 7.167 -6.474 13.263 1.00 90.56 234 LEU A O 1
ATOM 1878 N N . GLU A 1 235 ? 6.642 -8.291 14.472 1.00 89.19 235 GLU A N 1
ATOM 1879 C CA . GLU A 1 235 ? 8.005 -8.840 14.579 1.00 89.19 235 GLU A CA 1
ATOM 1880 C C . GLU A 1 235 ? 8.561 -9.257 13.228 1.00 89.19 235 GLU A C 1
ATOM 1882 O O . GLU A 1 235 ? 9.521 -8.638 12.762 1.00 89.19 235 GLU A O 1
ATOM 1887 N N . GLN A 1 236 ? 7.891 -10.175 12.539 1.00 92.31 236 GLN A N 1
ATOM 1888 C CA . GLN A 1 236 ? 8.303 -10.632 11.210 1.00 92.31 236 GLN A CA 1
ATOM 1889 C C . GLN A 1 236 ? 8.430 -9.470 10.211 1.00 92.31 236 GLN A C 1
ATOM 1891 O O . GLN A 1 236 ? 9.368 -9.428 9.411 1.00 92.31 236 GLN A O 1
ATOM 1896 N N . LEU A 1 237 ? 7.527 -8.484 10.272 1.00 92.50 237 LEU A N 1
ATOM 1897 C CA . LEU A 1 237 ? 7.569 -7.305 9.406 1.00 92.50 237 LEU A CA 1
ATOM 1898 C C . LEU A 1 237 ? 8.703 -6.329 9.776 1.00 92.50 237 LEU A C 1
ATOM 1900 O O . LEU A 1 237 ? 9.326 -5.755 8.880 1.00 92.50 237 LEU A O 1
ATOM 1904 N N . SER A 1 238 ? 9.007 -6.166 11.070 1.00 91.88 238 SER A N 1
ATOM 1905 C CA . SER A 1 238 ? 10.148 -5.364 11.545 1.00 91.88 238 SER A CA 1
ATOM 1906 C C . SER A 1 238 ? 11.472 -5.964 11.072 1.00 91.88 238 SER A C 1
ATOM 1908 O O . SER A 1 238 ? 12.313 -5.241 10.540 1.00 91.88 238 SER A O 1
ATOM 1910 N N . GLU A 1 239 ? 11.629 -7.283 11.216 1.00 91.38 239 GLU A N 1
ATOM 1911 C CA . GLU A 1 239 ? 12.803 -8.030 10.756 1.00 91.38 239 GLU A CA 1
ATOM 1912 C C . GLU A 1 239 ? 12.950 -7.945 9.232 1.00 91.38 239 GLU A C 1
ATOM 1914 O O . GLU A 1 239 ? 13.998 -7.540 8.733 1.00 91.38 239 GLU A O 1
ATOM 1919 N N . THR A 1 240 ? 11.877 -8.225 8.484 1.00 93.44 240 THR A N 1
ATOM 1920 C CA . THR A 1 240 ? 11.880 -8.213 7.009 1.00 93.44 240 THR A CA 1
ATOM 1921 C C . THR A 1 240 ? 12.271 -6.847 6.434 1.00 93.44 240 THR A C 1
ATOM 1923 O O . THR A 1 240 ? 13.000 -6.768 5.446 1.00 93.44 240 THR A O 1
ATOM 1926 N N . LEU A 1 241 ? 11.812 -5.752 7.050 1.00 93.12 241 LEU A N 1
ATOM 1927 C CA . LEU A 1 241 ? 12.140 -4.385 6.625 1.00 93.12 241 LEU A CA 1
ATOM 1928 C C . LEU A 1 241 ? 13.445 -3.848 7.240 1.00 93.12 241 LEU A C 1
ATOM 1930 O O . LEU A 1 241 ? 13.858 -2.719 6.929 1.00 93.12 241 LEU A O 1
ATOM 1934 N N . MET A 1 242 ? 14.108 -4.648 8.083 1.00 91.56 242 MET A N 1
ATOM 1935 C CA . MET A 1 242 ? 15.308 -4.293 8.840 1.00 91.56 242 MET A CA 1
ATOM 1936 C C . MET A 1 242 ? 15.102 -2.968 9.595 1.00 91.56 242 MET A C 1
ATOM 1938 O O . MET A 1 242 ? 15.823 -1.991 9.369 1.00 91.56 242 MET A O 1
ATOM 1942 N N . VAL A 1 243 ? 14.040 -2.918 10.406 1.00 89.56 243 VAL A N 1
ATOM 1943 C CA . VAL A 1 243 ? 13.762 -1.848 11.377 1.00 89.56 243 VAL A CA 1
ATOM 1944 C C . VAL A 1 243 ? 14.605 -2.113 12.628 1.00 89.56 243 VAL A C 1
ATOM 1946 O O . VAL A 1 243 ? 14.703 -3.256 13.068 1.00 89.56 243 VAL A O 1
ATOM 1949 N N . ASP A 1 244 ? 15.231 -1.073 13.184 1.00 82.31 244 ASP A N 1
ATOM 1950 C CA . ASP A 1 244 ? 16.185 -1.205 14.294 1.00 82.31 244 ASP A CA 1
ATOM 1951 C C . ASP A 1 244 ? 15.582 -1.914 15.518 1.00 82.31 244 ASP A C 1
ATOM 1953 O O . ASP A 1 244 ? 14.420 -1.698 15.862 1.00 82.31 244 ASP A O 1
ATOM 1957 N N . SER A 1 245 ? 16.392 -2.700 16.238 1.00 73.62 245 SER A N 1
ATOM 1958 C CA . SER A 1 245 ? 15.939 -3.516 17.380 1.00 73.62 245 SER A CA 1
ATOM 1959 C C . SER A 1 245 ? 15.319 -2.709 18.528 1.00 73.62 245 SER A C 1
ATOM 1961 O O . SER A 1 245 ? 14.516 -3.240 19.283 1.00 73.62 245 SER A O 1
ATOM 1963 N N . ILE A 1 246 ? 15.628 -1.413 18.629 1.00 73.62 246 ILE A N 1
ATOM 1964 C CA . ILE A 1 246 ? 15.001 -0.478 19.581 1.00 73.62 246 ILE A CA 1
ATOM 1965 C C . ILE A 1 246 ? 13.482 -0.351 19.323 1.00 73.62 246 ILE A C 1
ATOM 1967 O O . ILE A 1 246 ? 12.722 -0.018 20.226 1.00 73.62 246 ILE A O 1
ATOM 1971 N N . ALA A 1 247 ? 13.010 -0.648 18.107 1.00 70.88 247 ALA A N 1
ATOM 1972 C CA . ALA A 1 247 ? 11.590 -0.648 17.766 1.00 70.88 247 ALA A CA 1
ATOM 1973 C C . ALA A 1 247 ? 10.813 -1.869 18.288 1.00 70.88 247 ALA A C 1
ATOM 1975 O O . ALA A 1 247 ? 9.584 -1.858 18.218 1.00 70.88 247 ALA A O 1
ATOM 1976 N N . LEU A 1 248 ? 11.500 -2.899 18.798 1.00 69.19 248 LEU A N 1
ATOM 1977 C CA . LEU A 1 248 ? 10.872 -4.058 19.441 1.00 69.19 248 LEU A CA 1
ATOM 1978 C C . LEU A 1 248 ? 10.303 -3.682 20.820 1.00 69.19 248 LEU A C 1
ATOM 1980 O O . LEU A 1 248 ? 9.207 -4.108 21.163 1.00 69.19 248 LEU A O 1
ATOM 1984 N N . ASP A 1 249 ? 11.003 -2.809 21.554 1.00 78.00 249 ASP A N 1
ATOM 1985 C CA . ASP A 1 249 ? 10.607 -2.319 22.885 1.00 78.00 249 ASP A CA 1
ATOM 1986 C C . ASP A 1 249 ? 9.548 -1.193 22.835 1.00 78.00 249 ASP A C 1
ATOM 1988 O O . ASP A 1 249 ? 9.116 -0.674 23.868 1.00 78.00 249 ASP A O 1
ATOM 1992 N N . LEU A 1 250 ? 9.133 -0.769 21.634 1.00 80.25 250 LEU A N 1
ATOM 1993 C CA . LEU A 1 250 ? 8.124 0.271 21.434 1.00 80.25 250 LEU A CA 1
ATOM 1994 C C . LEU A 1 250 ? 6.728 -0.335 21.269 1.00 80.25 250 LEU A C 1
ATOM 1996 O O . LEU A 1 250 ? 6.516 -1.247 20.472 1.00 80.25 250 LEU A O 1
ATOM 2000 N N . GLY A 1 251 ? 5.741 0.261 21.944 1.00 83.06 251 GLY A N 1
ATOM 2001 C CA . GLY A 1 251 ? 4.336 -0.121 21.790 1.00 83.06 251 GLY A CA 1
ATOM 2002 C C . GLY A 1 251 ? 3.838 -0.037 20.338 1.00 83.06 251 GLY A C 1
ATOM 2003 O O . GLY A 1 251 ? 4.289 0.813 19.560 1.00 83.06 251 GLY A O 1
ATOM 2004 N N . PHE A 1 252 ? 2.872 -0.906 20.012 1.00 83.94 252 PHE A N 1
ATOM 2005 C CA . PHE A 1 252 ? 2.290 -1.144 18.681 1.00 83.94 252 PHE A CA 1
ATOM 2006 C C . PHE A 1 252 ? 2.222 0.089 17.765 1.00 83.94 252 PHE A C 1
ATOM 2008 O O . PHE A 1 252 ? 2.766 0.065 16.663 1.00 83.94 252 PHE A O 1
ATOM 2015 N N . ASP A 1 253 ? 1.602 1.183 18.220 1.00 86.81 253 ASP A N 1
ATOM 2016 C CA . ASP A 1 253 ? 1.374 2.388 17.408 1.00 86.81 253 ASP A CA 1
ATOM 2017 C C . ASP A 1 253 ? 2.662 3.063 16.922 1.00 86.81 253 ASP A C 1
ATOM 2019 O O . ASP A 1 253 ? 2.707 3.621 15.823 1.00 86.81 253 ASP A O 1
ATOM 2023 N N . MET A 1 254 ? 3.713 3.059 17.745 1.00 89.44 254 MET A N 1
ATOM 2024 C CA . MET A 1 254 ? 5.000 3.660 17.387 1.00 89.44 254 MET A CA 1
ATOM 2025 C C . MET A 1 254 ? 5.791 2.729 16.475 1.00 89.44 254 MET A C 1
ATOM 2027 O O . MET A 1 254 ? 6.339 3.174 15.465 1.00 89.44 254 MET A O 1
ATOM 2031 N N . ARG A 1 255 ? 5.774 1.429 16.775 1.00 89.38 255 ARG A N 1
ATOM 2032 C CA . ARG A 1 255 ? 6.374 0.391 15.939 1.00 89.38 255 ARG A CA 1
ATOM 2033 C C . ARG A 1 255 ? 5.785 0.381 14.525 1.00 89.38 255 ARG A C 1
ATOM 2035 O O . ARG A 1 255 ? 6.533 0.382 13.550 1.00 89.38 255 ARG A O 1
ATOM 2042 N N . LEU A 1 256 ? 4.460 0.483 14.403 1.00 91.25 256 LEU A N 1
ATOM 2043 C CA . LEU A 1 256 ? 3.756 0.570 13.121 1.00 91.25 256 LEU A CA 1
ATOM 2044 C C . LEU A 1 256 ? 4.171 1.817 12.319 1.00 91.25 256 LEU A C 1
ATOM 2046 O O . LEU A 1 256 ? 4.434 1.722 11.121 1.00 91.25 256 LEU A O 1
ATOM 2050 N N . LYS A 1 257 ? 4.307 2.981 12.971 1.00 92.19 257 LYS A N 1
ATOM 2051 C CA . LYS A 1 257 ? 4.795 4.216 12.323 1.00 92.19 257 LYS A CA 1
ATOM 2052 C C . LYS A 1 257 ? 6.239 4.089 11.829 1.00 92.19 257 LYS A C 1
ATOM 2054 O O . LYS A 1 257 ? 6.556 4.604 10.756 1.00 92.19 257 LYS A O 1
ATOM 2059 N N . LEU A 1 258 ? 7.108 3.401 12.573 1.00 92.56 258 LEU A N 1
ATOM 2060 C CA . LEU A 1 258 ? 8.489 3.136 12.153 1.00 92.56 258 LEU A CA 1
ATOM 2061 C C . LEU A 1 258 ? 8.546 2.184 10.952 1.00 92.56 258 LEU A C 1
ATOM 2063 O O . LEU A 1 258 ? 9.250 2.480 9.989 1.00 92.56 258 LEU A O 1
ATOM 2067 N N . ILE A 1 259 ? 7.756 1.107 10.969 1.00 93.50 259 ILE A N 1
ATOM 2068 C CA . ILE A 1 259 ? 7.569 0.177 9.843 1.00 93.50 259 ILE A CA 1
ATOM 2069 C C . ILE A 1 259 ? 7.118 0.927 8.578 1.00 93.50 259 ILE A C 1
ATOM 2071 O O . ILE A 1 259 ? 7.738 0.782 7.524 1.00 93.50 259 ILE A O 1
ATOM 2075 N N . LEU A 1 260 ? 6.092 1.780 8.682 1.00 94.75 260 LEU A N 1
ATOM 2076 C CA . LEU A 1 260 ? 5.579 2.574 7.558 1.00 94.75 260 LEU A CA 1
ATOM 2077 C C . LEU A 1 260 ? 6.631 3.556 7.018 1.00 94.75 260 LEU A C 1
ATOM 2079 O O . LEU A 1 260 ? 6.918 3.561 5.821 1.00 94.75 260 LEU A O 1
ATOM 2083 N N . SER A 1 261 ? 7.275 4.326 7.902 1.00 94.56 261 SER A N 1
ATOM 2084 C CA . SER A 1 261 ? 8.362 5.246 7.534 1.00 94.56 261 SER A CA 1
ATOM 2085 C C . SER A 1 261 ? 9.520 4.512 6.847 1.00 94.56 261 SER A C 1
ATOM 2087 O O . SER A 1 261 ? 10.065 4.986 5.847 1.00 94.56 261 SER A O 1
ATOM 2089 N N . ARG A 1 262 ? 9.871 3.312 7.327 1.00 95.00 262 ARG A N 1
ATOM 2090 C CA . ARG A 1 262 ? 10.900 2.463 6.722 1.00 95.00 262 ARG A CA 1
ATOM 2091 C C . ARG A 1 262 ? 10.498 1.976 5.330 1.00 95.00 262 ARG A C 1
ATOM 2093 O O . ARG A 1 262 ? 11.317 2.069 4.416 1.00 95.00 262 ARG A O 1
ATOM 2100 N N . ALA A 1 263 ? 9.265 1.506 5.151 1.00 96.38 263 ALA A N 1
ATOM 2101 C CA . ALA A 1 263 ? 8.752 1.073 3.853 1.00 96.38 263 ALA A CA 1
ATOM 2102 C C . ALA A 1 263 ? 8.773 2.221 2.825 1.00 96.38 263 ALA A C 1
ATOM 2104 O O . ALA A 1 263 ? 9.301 2.055 1.725 1.00 96.38 263 ALA A O 1
ATOM 2105 N N . GLU A 1 264 ? 8.318 3.420 3.207 1.00 96.75 264 GLU A N 1
ATOM 2106 C CA . GLU A 1 264 ? 8.410 4.611 2.355 1.00 96.75 264 GLU A CA 1
ATOM 2107 C C . GLU A 1 264 ? 9.855 4.972 1.981 1.00 96.75 264 GLU A C 1
ATOM 2109 O O . GLU A 1 264 ? 10.128 5.350 0.841 1.00 96.75 264 GLU A O 1
ATOM 2114 N N . GLN A 1 265 ? 10.792 4.892 2.932 1.00 96.50 265 GLN A N 1
ATOM 2115 C CA . GLN A 1 265 ? 12.208 5.166 2.674 1.00 96.50 265 GLN A CA 1
ATOM 2116 C C . GLN A 1 265 ? 12.815 4.166 1.686 1.00 96.50 265 GLN A C 1
ATOM 2118 O O . GLN A 1 265 ? 13.600 4.568 0.827 1.00 96.50 265 GLN A O 1
ATOM 2123 N N . LEU A 1 266 ? 12.474 2.879 1.803 1.00 96.56 266 LEU A N 1
ATOM 2124 C CA . LEU A 1 266 ? 12.938 1.839 0.885 1.00 96.56 266 LEU A CA 1
ATOM 2125 C C . LEU A 1 266 ? 12.376 2.069 -0.524 1.00 96.56 266 LEU A C 1
ATOM 2127 O O . LEU A 1 266 ? 13.160 2.154 -1.468 1.00 96.56 266 LEU A O 1
ATOM 2131 N N . ALA A 1 267 ? 11.068 2.316 -0.652 1.00 97.00 267 ALA A N 1
ATOM 2132 C CA . ALA A 1 267 ? 10.430 2.636 -1.931 1.00 97.00 267 ALA A CA 1
ATOM 2133 C C . ALA A 1 267 ? 11.039 3.884 -2.603 1.00 97.00 267 ALA A C 1
ATOM 2135 O O . ALA A 1 267 ? 11.315 3.880 -3.804 1.00 97.00 267 ALA A O 1
ATOM 2136 N N . LYS A 1 268 ? 11.328 4.945 -1.831 1.00 97.62 268 LYS A N 1
ATOM 2137 C CA . LYS A 1 268 ? 12.009 6.156 -2.332 1.00 97.62 268 LYS A CA 1
ATOM 2138 C C . LYS A 1 268 ? 13.425 5.845 -2.845 1.00 97.62 268 LYS A C 1
ATOM 2140 O O . LYS A 1 268 ? 13.789 6.315 -3.922 1.00 97.62 268 LYS A O 1
ATOM 2145 N N . LYS A 1 269 ? 14.205 5.031 -2.118 1.00 96.88 269 LYS A N 1
ATOM 2146 C CA . LYS A 1 269 ? 15.568 4.617 -2.516 1.00 96.88 269 LYS A CA 1
ATOM 2147 C C . LYS A 1 269 ? 15.568 3.757 -3.782 1.00 96.88 269 LYS A C 1
ATOM 2149 O O . LYS A 1 269 ? 16.358 4.016 -4.691 1.00 96.88 269 LYS A O 1
ATOM 2154 N N . GLU A 1 270 ? 14.674 2.777 -3.863 1.00 96.06 270 GLU A N 1
ATOM 2155 C CA . GLU A 1 270 ? 14.521 1.920 -5.041 1.00 96.06 270 GLU A CA 1
ATOM 2156 C C . GLU A 1 270 ? 14.076 2.732 -6.267 1.00 96.06 270 GLU A C 1
ATOM 2158 O O . GLU A 1 270 ? 14.670 2.609 -7.339 1.00 96.06 270 GLU A O 1
ATOM 2163 N N . GLY A 1 271 ? 13.136 3.667 -6.086 1.00 95.94 271 GLY A N 1
ATOM 2164 C CA . GLY A 1 271 ? 12.731 4.624 -7.115 1.00 95.94 271 GLY A CA 1
ATOM 2165 C C . GLY A 1 271 ? 13.897 5.458 -7.660 1.00 95.94 271 GLY A C 1
ATOM 2166 O O . GLY A 1 271 ? 14.055 5.564 -8.879 1.00 95.94 271 GLY A O 1
ATOM 2167 N N . SER A 1 272 ? 14.763 6.001 -6.792 1.00 96.69 272 SER A N 1
ATOM 2168 C CA . SER A 1 272 ? 15.971 6.717 -7.241 1.00 96.69 272 SER A CA 1
ATOM 2169 C C . SER A 1 272 ? 16.953 5.812 -7.994 1.00 96.69 272 SER A C 1
ATOM 2171 O O . SER A 1 272 ? 17.385 6.169 -9.092 1.00 96.69 272 SER A O 1
ATOM 2173 N N . ALA A 1 273 ? 17.237 4.611 -7.478 1.00 97.06 273 ALA A N 1
ATOM 2174 C CA . ALA A 1 273 ? 18.146 3.660 -8.121 1.00 97.06 273 ALA A CA 1
ATOM 2175 C C . ALA A 1 273 ? 17.638 3.215 -9.508 1.00 97.06 273 ALA A C 1
ATOM 2177 O O . ALA A 1 273 ? 18.419 3.072 -10.453 1.00 97.06 273 ALA A O 1
ATOM 2178 N N . LEU A 1 274 ? 16.319 3.059 -9.669 1.00 97.12 274 LEU A N 1
ATOM 2179 C CA . LEU A 1 274 ? 15.688 2.750 -10.951 1.00 97.12 274 LEU A CA 1
ATOM 2180 C C . LEU A 1 274 ? 15.844 3.898 -11.964 1.00 97.12 274 LEU A C 1
ATOM 2182 O O . LEU A 1 274 ? 16.150 3.650 -13.134 1.00 97.12 274 LEU A O 1
ATOM 2186 N N . VAL A 1 275 ? 15.674 5.154 -11.534 1.00 96.94 275 VAL A N 1
ATOM 2187 C CA . VAL A 1 275 ? 15.870 6.341 -12.389 1.00 96.94 275 VAL A CA 1
ATOM 2188 C C . VAL A 1 275 ? 17.332 6.478 -12.827 1.00 96.94 275 VAL A C 1
ATOM 2190 O O . VAL A 1 275 ? 17.598 6.747 -14.005 1.00 96.94 275 VAL A O 1
ATOM 2193 N N . GLU A 1 276 ? 18.284 6.234 -11.927 1.00 97.06 276 GLU A N 1
ATOM 2194 C CA . GLU A 1 276 ? 19.719 6.222 -12.236 1.00 97.06 276 GLU A CA 1
ATOM 2195 C C . GLU A 1 276 ? 20.079 5.100 -13.221 1.00 97.06 276 GLU A C 1
ATOM 2197 O O . GLU A 1 276 ? 20.691 5.361 -14.261 1.00 97.06 276 GLU A O 1
ATOM 2202 N N . SER A 1 277 ? 19.620 3.871 -12.967 1.00 97.44 277 SER A N 1
ATOM 2203 C CA . SER A 1 277 ? 19.828 2.707 -13.841 1.00 97.44 277 SER A CA 1
ATOM 2204 C C . SER A 1 277 ? 19.248 2.921 -15.247 1.00 97.44 277 SER A C 1
ATOM 2206 O O . SER A 1 277 ? 19.916 2.677 -16.261 1.00 97.44 277 SER A O 1
ATOM 2208 N N . LYS A 1 278 ? 18.036 3.483 -15.339 1.00 97.88 278 LYS A N 1
ATOM 2209 C CA . LYS A 1 278 ? 17.406 3.878 -16.608 1.00 97.88 278 LYS A CA 1
ATOM 2210 C C . LYS A 1 278 ? 18.243 4.933 -17.338 1.00 97.88 278 LYS A C 1
ATOM 2212 O O . LYS A 1 278 ? 18.484 4.804 -18.540 1.00 97.88 278 LYS A O 1
ATOM 2217 N N . SER A 1 279 ? 18.744 5.938 -16.622 1.00 97.12 279 SER A N 1
ATOM 2218 C CA . SER A 1 279 ? 19.585 7.008 -17.179 1.00 97.12 279 SER A CA 1
ATOM 2219 C C . SER A 1 279 ? 20.932 6.487 -17.698 1.00 97.12 279 SER A C 1
ATOM 2221 O O . SER A 1 279 ? 21.351 6.837 -18.808 1.00 97.12 279 SER A O 1
ATOM 2223 N N . LEU A 1 280 ? 21.579 5.588 -16.949 1.00 97.81 280 LEU A N 1
ATOM 2224 C CA . LEU A 1 280 ? 22.793 4.888 -17.370 1.00 97.81 280 LEU A CA 1
ATOM 2225 C C . LEU A 1 280 ? 22.535 4.038 -18.621 1.00 97.81 280 LEU A C 1
ATOM 2227 O O . LEU A 1 280 ? 23.294 4.125 -19.587 1.00 97.81 280 LEU A O 1
ATOM 2231 N N . THR A 1 281 ? 21.425 3.299 -18.652 1.00 98.19 281 THR A N 1
ATOM 2232 C CA . THR A 1 281 ? 21.011 2.481 -19.803 1.00 98.19 281 THR A CA 1
ATOM 2233 C C . THR A 1 281 ? 20.832 3.330 -21.066 1.00 98.19 281 THR A C 1
ATOM 2235 O O . THR A 1 281 ? 21.408 3.006 -22.106 1.00 98.19 281 THR A O 1
ATOM 2238 N N . TYR A 1 282 ? 20.139 4.473 -20.988 1.00 98.38 282 TYR A N 1
ATOM 2239 C CA . TYR A 1 282 ? 20.028 5.417 -22.113 1.00 98.38 282 TYR A CA 1
ATOM 2240 C C . TYR A 1 282 ? 21.384 6.001 -22.548 1.00 98.38 282 TYR A C 1
ATOM 2242 O O . TYR A 1 282 ? 21.612 6.242 -23.737 1.00 98.38 282 TYR A O 1
ATOM 2250 N N . SER A 1 283 ? 22.305 6.240 -21.610 1.00 97.75 283 SER A N 1
ATOM 2251 C CA . SER A 1 283 ? 23.668 6.692 -21.918 1.00 97.75 283 SER A CA 1
ATOM 2252 C C . SER A 1 283 ? 24.458 5.625 -22.687 1.00 97.75 283 SER A C 1
ATOM 2254 O O . SER A 1 283 ? 25.039 5.916 -23.737 1.00 97.75 283 SER A O 1
ATOM 2256 N N . LEU A 1 284 ? 24.411 4.372 -22.227 1.00 98.25 284 LEU A N 1
ATOM 2257 C CA . LEU A 1 284 ? 25.059 3.230 -22.875 1.00 98.25 284 LEU A CA 1
ATOM 2258 C C . LEU A 1 284 ? 24.465 2.937 -24.259 1.00 98.25 284 LEU A C 1
ATOM 2260 O O . LEU A 1 284 ? 25.224 2.763 -25.209 1.00 98.25 284 LEU A O 1
ATOM 2264 N N . GLN A 1 285 ? 23.139 2.984 -24.418 1.00 98.06 285 GLN A N 1
ATOM 2265 C CA . GLN A 1 285 ? 22.481 2.831 -25.723 1.00 98.06 285 GLN A CA 1
ATOM 2266 C C . GLN A 1 285 ? 22.926 3.901 -26.734 1.00 98.06 285 GLN A C 1
ATOM 2268 O O . GLN A 1 285 ? 23.183 3.581 -27.896 1.00 98.06 285 GLN A O 1
ATOM 2273 N N . ARG A 1 286 ? 23.082 5.166 -26.307 1.00 98.19 286 ARG A N 1
ATOM 2274 C CA . ARG A 1 286 ? 23.615 6.236 -27.173 1.00 98.19 286 ARG A CA 1
ATOM 2275 C C . ARG A 1 286 ? 25.074 5.990 -27.568 1.00 98.19 286 ARG A C 1
ATOM 2277 O O . ARG A 1 286 ? 25.404 6.146 -28.743 1.00 98.19 286 ARG A O 1
ATOM 2284 N N . LYS A 1 287 ? 25.928 5.563 -26.628 1.00 98.31 287 LYS A N 1
ATOM 2285 C CA . LYS A 1 287 ? 27.330 5.197 -26.917 1.00 98.31 287 LYS A CA 1
ATOM 2286 C C . LYS A 1 287 ? 27.418 4.024 -27.898 1.00 98.31 287 LYS A C 1
ATOM 2288 O O . LYS A 1 287 ? 28.136 4.128 -28.888 1.00 98.31 287 LYS A O 1
ATOM 2293 N N . LEU A 1 288 ? 26.642 2.962 -27.670 1.00 98.25 288 LEU A N 1
ATOM 2294 C CA . LEU A 1 288 ? 26.574 1.786 -28.540 1.00 98.25 288 LEU A CA 1
ATOM 2295 C C . LEU A 1 288 ? 26.145 2.162 -29.963 1.00 98.25 288 LEU A C 1
ATOM 2297 O O . LEU A 1 288 ? 26.775 1.726 -30.924 1.00 98.25 288 LEU A O 1
ATOM 2301 N N . LYS A 1 289 ? 25.119 3.015 -30.108 1.00 98.38 289 LYS A N 1
ATOM 2302 C CA . LYS A 1 289 ? 24.703 3.516 -31.423 1.00 98.38 289 LYS A CA 1
ATOM 2303 C C . LYS A 1 289 ? 25.842 4.273 -32.114 1.00 98.38 289 LYS A C 1
ATOM 2305 O O . LYS A 1 289 ? 26.190 3.934 -33.236 1.00 98.38 289 LYS A O 1
ATOM 2310 N N . SER A 1 290 ? 26.478 5.224 -31.427 1.00 98.12 290 SER A N 1
ATOM 2311 C CA . SER A 1 290 ? 27.591 5.991 -32.001 1.00 98.12 290 SER A CA 1
ATOM 2312 C C . SER A 1 290 ? 28.776 5.109 -32.419 1.00 98.12 290 SER A C 1
ATOM 2314 O O . SER A 1 290 ? 29.396 5.377 -33.446 1.00 98.12 290 SER A O 1
ATOM 2316 N N . GLN A 1 291 ? 29.091 4.059 -31.654 1.00 98.06 291 GLN A N 1
ATOM 2317 C CA . GLN A 1 291 ? 30.128 3.087 -32.015 1.00 98.06 291 GLN A CA 1
ATOM 2318 C C . GLN A 1 291 ? 29.727 2.246 -33.232 1.00 98.06 291 GLN A C 1
ATOM 2320 O O . GLN A 1 291 ? 30.565 1.999 -34.098 1.00 98.06 291 GLN A O 1
ATOM 2325 N N . LYS A 1 292 ? 28.453 1.845 -33.332 1.00 98.38 292 LYS A N 1
ATOM 2326 C CA . LYS A 1 292 ? 27.918 1.132 -34.496 1.00 98.38 292 LYS A CA 1
ATOM 2327 C C . LYS A 1 292 ? 28.005 1.993 -35.761 1.00 98.38 292 LYS A C 1
ATOM 2329 O O . LYS A 1 292 ? 28.603 1.551 -36.738 1.00 98.38 292 LYS A O 1
ATOM 2334 N N . ASP A 1 293 ? 27.524 3.233 -35.704 1.00 97.88 293 ASP A N 1
ATOM 2335 C CA . ASP A 1 293 ? 27.579 4.193 -36.815 1.00 97.88 293 ASP A CA 1
ATOM 2336 C C . ASP A 1 293 ? 29.047 4.434 -37.266 1.00 97.88 293 ASP A C 1
ATOM 2338 O O . ASP A 1 293 ? 29.358 4.495 -38.460 1.00 97.88 293 ASP A O 1
ATOM 2342 N N . GLN A 1 294 ? 29.996 4.487 -36.316 1.00 98.31 294 GLN A N 1
ATOM 2343 C CA . GLN A 1 294 ? 31.433 4.602 -36.609 1.00 98.31 294 GLN A CA 1
ATOM 2344 C C . GLN A 1 294 ? 32.019 3.338 -37.270 1.00 98.31 294 GLN A C 1
ATOM 2346 O O . GLN A 1 294 ? 32.875 3.449 -38.153 1.00 98.31 294 GLN A O 1
ATOM 2351 N N . LEU A 1 295 ? 31.594 2.140 -36.853 1.00 98.12 295 LEU A N 1
ATOM 2352 C CA . LEU A 1 295 ? 32.018 0.874 -37.460 1.00 98.12 295 LEU A CA 1
ATOM 2353 C C . LEU A 1 295 ? 31.467 0.714 -38.881 1.00 98.12 295 LEU A C 1
ATOM 2355 O O . LEU A 1 295 ? 32.215 0.300 -39.763 1.00 98.12 295 LEU A O 1
ATOM 2359 N N . GLU A 1 296 ? 30.213 1.097 -39.124 1.00 97.94 296 GLU A N 1
ATOM 2360 C CA . GLU A 1 296 ? 29.608 1.099 -40.463 1.00 97.94 296 GLU A CA 1
ATOM 2361 C C . GLU A 1 296 ? 30.365 2.045 -41.409 1.00 97.94 296 GLU A C 1
ATOM 2363 O O . GLU A 1 296 ? 30.771 1.635 -42.498 1.00 97.94 296 GLU A O 1
ATOM 2368 N N . SER A 1 297 ? 30.678 3.265 -40.958 1.00 98.12 297 SER A N 1
ATOM 2369 C CA . SER A 1 297 ? 31.502 4.228 -41.707 1.00 98.12 297 SER A CA 1
ATOM 2370 C C . SER A 1 297 ? 32.899 3.680 -42.054 1.00 98.12 297 SER A C 1
ATOM 2372 O O . SER A 1 297 ? 33.329 3.728 -43.211 1.00 98.12 297 SER A O 1
ATOM 2374 N N . LYS A 1 298 ? 33.594 3.059 -41.087 1.00 98.25 298 LYS A N 1
ATOM 2375 C CA . LYS A 1 298 ? 34.880 2.378 -41.339 1.00 98.25 298 LYS A CA 1
ATOM 2376 C C . LYS A 1 298 ? 34.732 1.190 -42.297 1.00 98.25 298 LYS A C 1
ATOM 2378 O O . LYS A 1 298 ? 35.604 0.984 -43.138 1.00 98.25 298 LYS A O 1
ATOM 2383 N N . GLY A 1 299 ? 33.637 0.436 -42.207 1.00 98.19 299 GLY A N 1
ATOM 2384 C CA . GLY A 1 299 ? 33.317 -0.670 -43.110 1.00 98.19 299 GLY A CA 1
ATOM 2385 C C . GLY A 1 299 ? 33.178 -0.216 -44.564 1.00 98.19 299 GLY A C 1
ATOM 2386 O O . GLY A 1 299 ? 33.801 -0.804 -45.449 1.00 98.19 299 GLY A O 1
ATOM 2387 N N . LEU A 1 300 ? 32.448 0.878 -44.805 1.00 98.31 300 LEU A N 1
ATOM 2388 C CA . LEU A 1 300 ? 32.327 1.504 -46.128 1.00 98.31 300 LEU A CA 1
ATOM 2389 C C . LEU A 1 300 ? 33.685 1.987 -46.660 1.00 98.31 300 LEU A C 1
ATOM 2391 O O . LEU A 1 300 ? 34.010 1.757 -47.825 1.00 98.31 300 LEU A O 1
ATOM 2395 N N . HIS A 1 301 ? 34.521 2.591 -45.808 1.00 98.25 301 HIS A N 1
ATOM 2396 C CA . HIS A 1 301 ? 35.871 3.004 -46.203 1.00 98.25 301 HIS A CA 1
ATOM 2397 C C . HIS A 1 301 ? 36.752 1.807 -46.607 1.00 98.25 301 HIS A C 1
ATOM 2399 O O . HIS A 1 301 ? 37.430 1.856 -47.633 1.00 98.25 301 HIS A O 1
ATOM 2405 N N . ILE A 1 302 ? 36.693 0.696 -45.862 1.00 98.50 302 ILE A N 1
ATOM 2406 C CA . ILE A 1 302 ? 37.402 -0.549 -46.203 1.00 98.50 302 ILE A CA 1
ATOM 2407 C C . ILE A 1 302 ? 36.900 -1.130 -47.534 1.00 98.50 302 ILE A C 1
ATOM 2409 O O . ILE A 1 302 ? 37.712 -1.584 -48.339 1.00 98.50 302 ILE A O 1
ATOM 2413 N N . GLN A 1 303 ? 35.590 -1.100 -47.803 1.00 98.19 303 GLN A N 1
ATOM 2414 C CA . GLN A 1 303 ? 35.033 -1.535 -49.091 1.00 98.19 303 GLN A CA 1
ATOM 2415 C C . GLN A 1 303 ? 35.538 -0.669 -50.255 1.00 98.19 303 GLN A C 1
ATOM 2417 O O . GLN A 1 303 ? 35.962 -1.211 -51.276 1.00 98.19 303 GLN A O 1
ATOM 2422 N N . LEU A 1 304 ? 35.570 0.658 -50.087 1.00 98.25 304 LEU A N 1
ATOM 2423 C CA . LEU A 1 304 ? 36.095 1.583 -51.095 1.00 98.25 304 LEU A CA 1
ATOM 2424 C C . LEU A 1 304 ? 37.589 1.349 -51.370 1.00 98.25 304 LEU A C 1
ATOM 2426 O O . LEU A 1 304 ? 37.998 1.304 -52.529 1.00 98.25 304 LEU A O 1
ATOM 2430 N N . LEU A 1 305 ? 38.398 1.147 -50.323 1.00 98.31 305 LEU A N 1
ATOM 2431 C CA . LEU A 1 305 ? 39.816 0.809 -50.469 1.00 98.31 305 LEU A CA 1
ATOM 2432 C C . LEU A 1 305 ? 40.010 -0.522 -51.205 1.00 98.31 305 LEU A C 1
ATOM 2434 O O . LEU A 1 305 ? 40.816 -0.583 -52.128 1.00 98.31 305 LEU A O 1
ATOM 2438 N N . ARG A 1 306 ? 39.244 -1.567 -50.860 1.00 98.31 306 ARG A N 1
ATOM 2439 C CA . ARG A 1 306 ? 39.283 -2.863 -51.565 1.00 98.31 306 ARG A CA 1
ATOM 2440 C C . ARG A 1 306 ? 38.938 -2.718 -53.049 1.00 98.31 306 ARG A C 1
ATOM 2442 O O . ARG A 1 306 ? 39.645 -3.282 -53.879 1.00 98.31 306 ARG A O 1
ATOM 2449 N N . LYS A 1 307 ? 37.909 -1.930 -53.388 1.00 98.25 307 LYS A N 1
ATOM 2450 C CA . LYS A 1 307 ? 37.546 -1.642 -54.785 1.00 98.25 307 LYS A CA 1
ATOM 2451 C C . LYS A 1 307 ? 38.696 -0.957 -55.526 1.00 98.25 307 LYS A C 1
ATOM 2453 O O . LYS A 1 307 ? 39.103 -1.437 -56.577 1.00 98.25 307 LYS A O 1
ATOM 2458 N N . LYS A 1 308 ? 39.279 0.090 -54.932 1.00 98.38 308 LYS A N 1
ATOM 2459 C CA . LYS A 1 308 ? 40.404 0.833 -55.517 1.00 98.38 308 LYS A CA 1
ATOM 2460 C C . LYS A 1 308 ? 41.655 -0.030 -55.716 1.00 98.38 308 LYS A C 1
ATOM 2462 O O . LYS A 1 308 ? 42.351 0.138 -56.711 1.00 98.38 308 LYS A O 1
ATOM 2467 N N . VAL A 1 309 ? 41.938 -0.960 -54.800 1.00 98.06 309 VAL A N 1
ATOM 2468 C CA . VAL A 1 309 ? 43.028 -1.939 -54.964 1.00 98.06 309 VAL A CA 1
ATOM 2469 C C . VAL A 1 309 ? 42.748 -2.868 -56.151 1.00 98.06 309 VAL A C 1
ATOM 2471 O O . VAL A 1 309 ? 43.632 -3.041 -56.984 1.00 98.06 309 VAL A O 1
ATOM 2474 N N . SER A 1 310 ? 41.521 -3.388 -56.292 1.00 97.50 310 SER A N 1
ATOM 2475 C CA . SER A 1 310 ? 41.128 -4.217 -57.447 1.00 97.50 310 SER A CA 1
ATOM 2476 C C . SER A 1 310 ? 41.275 -3.465 -58.775 1.00 97.50 310 SER A C 1
ATOM 2478 O O . SER A 1 310 ? 41.895 -3.975 -59.702 1.00 97.50 310 SER A O 1
ATOM 2480 N N . GLU A 1 311 ? 40.786 -2.222 -58.843 1.00 96.94 311 GLU A N 1
ATOM 2481 C CA . GLU A 1 311 ? 40.916 -1.344 -60.017 1.00 96.94 311 GLU A CA 1
ATOM 2482 C C . GLU A 1 311 ? 42.396 -1.116 -60.387 1.00 96.94 311 GLU A C 1
ATOM 2484 O O . GLU A 1 311 ? 42.783 -1.242 -61.548 1.00 96.94 311 GLU A O 1
ATOM 2489 N N . GLN A 1 312 ? 43.260 -0.859 -59.397 1.00 96.94 312 GLN A N 1
ATOM 2490 C CA . GLN A 1 312 ? 44.702 -0.690 -59.614 1.00 96.94 312 GLN A CA 1
ATOM 2491 C C . GLN A 1 312 ? 45.410 -1.985 -60.046 1.00 96.94 312 GLN A C 1
ATOM 2493 O O . GLN A 1 312 ? 46.347 -1.937 -60.850 1.00 96.94 312 GLN A O 1
ATOM 2498 N N . GLU A 1 313 ? 44.984 -3.147 -59.547 1.00 97.00 313 GLU A N 1
ATOM 2499 C CA . GLU A 1 313 ? 45.491 -4.442 -60.005 1.00 97.00 313 GLU A CA 1
ATOM 2500 C C . GLU A 1 313 ? 45.077 -4.748 -61.449 1.00 97.00 313 GLU A C 1
ATOM 2502 O O . GLU A 1 313 ? 45.907 -5.211 -62.235 1.00 97.00 313 GLU A O 1
ATOM 2507 N N . GLU A 1 314 ? 43.830 -4.460 -61.821 1.00 96.06 314 GLU A N 1
ATOM 2508 C CA . GLU A 1 314 ? 43.320 -4.605 -63.187 1.00 96.06 314 GLU A CA 1
ATOM 2509 C C . GLU A 1 314 ? 44.038 -3.662 -64.158 1.00 96.06 314 GLU A C 1
ATOM 2511 O O . GLU A 1 314 ? 44.544 -4.115 -65.189 1.00 96.06 314 GLU A O 1
ATOM 2516 N N . GLU A 1 315 ? 44.199 -2.382 -63.802 1.00 95.62 315 GLU A N 1
ATOM 2517 C CA . GLU A 1 315 ? 45.012 -1.434 -64.568 1.00 95.62 315 GLU A CA 1
ATOM 2518 C C . GLU A 1 315 ? 46.448 -1.939 -64.758 1.00 95.62 315 GLU A C 1
ATOM 2520 O O . GLU A 1 315 ? 46.991 -1.880 -65.864 1.00 95.62 315 GLU A O 1
ATOM 2525 N N . ARG A 1 316 ? 47.082 -2.465 -63.700 1.00 96.50 316 ARG A N 1
ATOM 2526 C CA . ARG A 1 316 ? 48.445 -3.011 -63.772 1.00 96.50 316 ARG A CA 1
ATOM 2527 C C . ARG A 1 316 ? 48.522 -4.223 -64.705 1.00 96.50 316 ARG A C 1
ATOM 2529 O O . ARG A 1 316 ? 49.479 -4.319 -65.481 1.00 96.50 316 ARG A O 1
ATOM 2536 N N . ARG A 1 317 ? 47.536 -5.128 -64.663 1.00 95.69 317 ARG A N 1
ATOM 2537 C CA . ARG A 1 317 ? 47.435 -6.281 -65.579 1.00 95.69 317 ARG A CA 1
ATOM 2538 C C . ARG A 1 317 ? 47.279 -5.807 -67.028 1.00 95.69 317 ARG A C 1
ATOM 2540 O O . ARG A 1 317 ? 48.046 -6.245 -67.884 1.00 95.69 317 ARG A O 1
ATOM 2547 N N . CYS A 1 318 ? 46.396 -4.841 -67.286 1.00 95.19 318 CYS A N 1
ATOM 2548 C CA . CYS A 1 318 ? 46.191 -4.261 -68.618 1.00 95.19 318 CYS A CA 1
ATOM 2549 C C . CYS A 1 318 ? 47.454 -3.570 -69.158 1.00 95.19 318 CYS A C 1
ATOM 2551 O O . CYS A 1 318 ? 47.861 -3.824 -70.289 1.00 95.19 318 CYS A O 1
ATOM 2553 N N . ARG A 1 319 ? 48.135 -2.752 -68.342 1.00 95.25 319 ARG A N 1
ATOM 2554 C CA . ARG A 1 319 ? 49.407 -2.105 -68.722 1.00 95.25 319 ARG A CA 1
ATOM 2555 C C . ARG A 1 319 ? 50.504 -3.127 -69.033 1.00 95.25 319 ARG A C 1
ATOM 2557 O O . ARG A 1 319 ? 51.259 -2.925 -69.979 1.00 95.25 319 ARG A O 1
ATOM 2564 N N . SER A 1 320 ? 50.573 -4.224 -68.275 1.00 95.06 320 SER A N 1
ATOM 2565 C CA . SER A 1 320 ? 51.528 -5.315 -68.524 1.00 95.06 320 SER A CA 1
ATOM 2566 C C . SER A 1 320 ? 51.227 -6.035 -69.845 1.00 95.06 320 SER A C 1
ATOM 2568 O O . SER A 1 320 ? 52.139 -6.261 -70.633 1.00 95.06 320 SER A O 1
ATOM 2570 N N . ALA A 1 321 ? 49.953 -6.321 -70.137 1.00 94.94 321 ALA A N 1
ATOM 2571 C CA . ALA A 1 321 ? 49.540 -6.918 -71.409 1.00 94.94 321 ALA A CA 1
ATOM 2572 C C . ALA A 1 321 ? 49.853 -6.011 -72.616 1.00 94.94 321 ALA A C 1
ATOM 2574 O O . ALA A 1 321 ? 50.382 -6.483 -73.620 1.00 94.94 321 ALA A O 1
ATOM 2575 N N . LEU A 1 322 ? 49.606 -4.700 -72.500 1.00 94.81 322 LEU A N 1
ATOM 2576 C CA . LEU A 1 322 ? 49.954 -3.717 -73.535 1.00 94.81 322 LEU A CA 1
ATOM 2577 C C . LEU A 1 322 ? 51.471 -3.590 -73.752 1.00 94.81 322 LEU A C 1
ATOM 2579 O O . LEU A 1 322 ? 51.903 -3.327 -74.873 1.00 94.81 322 LEU A O 1
ATOM 2583 N N . ALA A 1 323 ? 52.287 -3.769 -72.707 1.00 94.62 323 ALA A N 1
ATOM 2584 C CA . ALA A 1 323 ? 53.742 -3.801 -72.845 1.00 94.62 323 ALA A CA 1
ATOM 2585 C C . ALA A 1 323 ? 54.194 -5.016 -73.672 1.00 94.62 323 ALA A C 1
ATOM 2587 O O . ALA A 1 323 ? 54.916 -4.833 -74.648 1.00 94.62 323 ALA A O 1
ATOM 2588 N N . VAL A 1 324 ? 53.681 -6.215 -73.365 1.00 95.06 324 VAL A N 1
ATOM 2589 C CA . VAL A 1 324 ? 53.963 -7.441 -74.137 1.00 95.06 324 VAL A CA 1
ATOM 2590 C C . VAL A 1 324 ? 53.546 -7.283 -75.604 1.00 95.06 324 VAL A C 1
ATOM 2592 O O . VAL A 1 324 ? 54.361 -7.497 -76.494 1.00 95.06 324 VAL A O 1
ATOM 2595 N N . GLN A 1 325 ? 52.326 -6.799 -75.871 1.00 93.38 325 GLN A N 1
ATOM 2596 C CA . GLN A 1 325 ? 51.856 -6.549 -77.242 1.00 93.38 325 GLN A CA 1
ATOM 2597 C C . GLN A 1 325 ? 52.735 -5.546 -78.007 1.00 93.38 325 GLN A C 1
ATOM 2599 O O . GLN A 1 325 ? 52.930 -5.685 -79.216 1.00 93.38 325 GLN A O 1
ATOM 2604 N N . ARG A 1 326 ? 53.275 -4.527 -77.322 1.00 93.62 326 ARG A N 1
ATOM 2605 C CA . ARG A 1 326 ? 54.205 -3.565 -77.927 1.00 93.62 326 ARG A CA 1
ATOM 2606 C C . ARG A 1 326 ? 55.535 -4.229 -78.280 1.00 93.62 326 ARG A C 1
ATOM 2608 O O . ARG A 1 326 ? 56.056 -3.982 -79.366 1.00 93.62 326 ARG A O 1
ATOM 2615 N N . ASP A 1 327 ? 56.071 -5.059 -77.392 1.00 95.19 327 ASP A N 1
ATOM 2616 C CA . ASP A 1 327 ? 57.329 -5.770 -77.621 1.00 95.19 327 ASP A CA 1
ATOM 2617 C C . ASP A 1 327 ? 57.193 -6.781 -78.774 1.00 95.19 327 ASP A C 1
ATOM 2619 O O . ASP A 1 327 ? 58.047 -6.805 -79.665 1.00 95.19 327 ASP A O 1
ATOM 2623 N N . ASP A 1 328 ? 56.074 -7.507 -78.853 1.00 94.50 328 ASP A N 1
ATOM 2624 C CA . ASP A 1 328 ? 55.729 -8.376 -79.988 1.00 94.50 328 ASP A CA 1
ATOM 2625 C C . ASP A 1 328 ? 55.629 -7.586 -81.306 1.00 94.50 328 ASP A C 1
ATOM 2627 O O . ASP A 1 328 ? 56.232 -7.962 -82.317 1.00 94.50 328 ASP A O 1
ATOM 2631 N N . ALA A 1 329 ? 54.939 -6.439 -81.302 1.00 93.75 329 ALA A N 1
ATOM 2632 C CA . ALA A 1 329 ? 54.839 -5.563 -82.471 1.00 93.75 329 ALA A CA 1
ATOM 2633 C C . ALA A 1 329 ? 56.206 -4.988 -82.897 1.00 93.75 329 ALA A C 1
ATOM 2635 O O . ALA A 1 329 ? 56.490 -4.869 -84.093 1.00 93.75 329 ALA A O 1
ATOM 2636 N N . HIS A 1 330 ? 57.092 -4.670 -81.947 1.00 93.94 330 HIS A N 1
ATOM 2637 C CA . HIS A 1 330 ? 58.469 -4.266 -82.238 1.00 93.94 330 HIS A CA 1
ATOM 2638 C C . HIS A 1 330 ? 59.306 -5.418 -82.814 1.00 93.94 330 HIS A C 1
ATOM 2640 O O . HIS A 1 330 ? 60.115 -5.185 -83.718 1.00 93.94 330 HIS A O 1
ATOM 2646 N N . LEU A 1 331 ? 59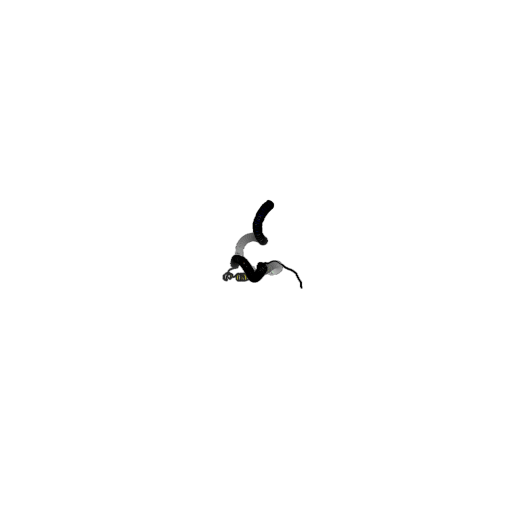.120 -6.653 -82.337 1.00 94.81 331 LEU A N 1
ATOM 2647 C CA . LEU A 1 331 ? 59.779 -7.839 -82.888 1.00 94.81 331 LEU A CA 1
ATOM 2648 C C . LEU A 1 331 ? 59.319 -8.124 -84.324 1.00 94.81 331 LEU A C 1
ATOM 2650 O O . LEU A 1 331 ? 60.170 -8.343 -85.189 1.00 94.81 331 LEU A O 1
ATOM 2654 N N . GLU A 1 332 ? 58.017 -8.052 -84.609 1.00 95.12 332 GLU A N 1
ATOM 2655 C CA . GLU A 1 332 ? 57.494 -8.195 -85.974 1.00 95.12 332 GLU A CA 1
ATOM 2656 C C . GLU A 1 332 ? 57.935 -7.056 -86.894 1.00 95.12 332 GLU A C 1
ATOM 2658 O O . GLU A 1 332 ? 58.402 -7.315 -88.002 1.00 95.12 332 GLU A O 1
ATOM 2663 N N . SER A 1 333 ? 57.917 -5.805 -86.428 1.00 93.19 333 SER A N 1
ATOM 2664 C CA . SER A 1 333 ? 58.450 -4.670 -87.192 1.00 93.19 333 SER A CA 1
ATOM 2665 C C . SER A 1 333 ? 59.925 -4.885 -87.570 1.00 93.19 333 SER A C 1
ATOM 2667 O O . SER A 1 333 ? 60.290 -4.783 -88.742 1.00 93.19 333 SER A O 1
ATOM 2669 N N . ARG A 1 334 ? 60.768 -5.337 -86.626 1.00 94.81 334 ARG A N 1
ATOM 2670 C CA . ARG A 1 334 ? 62.171 -5.713 -86.898 1.00 94.81 334 ARG A CA 1
ATOM 2671 C C . ARG A 1 334 ? 62.301 -6.901 -87.865 1.00 94.81 334 ARG A C 1
ATOM 2673 O O . ARG A 1 334 ? 63.237 -6.928 -88.665 1.00 94.81 334 ARG A O 1
ATOM 2680 N N . ARG A 1 335 ? 61.400 -7.892 -87.815 1.00 95.50 335 ARG A N 1
ATOM 2681 C CA . ARG A 1 335 ? 61.368 -9.030 -88.761 1.00 95.50 335 ARG A CA 1
ATOM 2682 C C . ARG A 1 335 ? 60.999 -8.571 -90.173 1.00 95.50 335 ARG A C 1
ATOM 2684 O O . ARG A 1 335 ? 61.662 -8.969 -91.131 1.00 95.50 335 ARG A O 1
ATOM 2691 N N . LEU A 1 336 ? 59.977 -7.728 -90.305 1.00 94.31 336 LEU A N 1
ATOM 2692 C CA . LEU A 1 336 ? 59.531 -7.147 -91.572 1.00 94.31 336 LEU A CA 1
ATOM 2693 C C . LEU A 1 336 ? 60.589 -6.215 -92.167 1.00 94.31 336 LEU A C 1
ATOM 2695 O O . LEU A 1 336 ? 60.872 -6.318 -93.357 1.00 94.31 336 LEU A O 1
ATOM 2699 N N . GLN A 1 337 ? 61.246 -5.393 -91.347 1.00 94.62 337 GLN A N 1
ATOM 2700 C CA . GLN A 1 337 ? 62.346 -4.535 -91.782 1.00 94.62 337 GLN A CA 1
ATOM 2701 C C . GLN A 1 337 ? 63.513 -5.357 -92.355 1.00 94.62 337 GLN A C 1
ATOM 2703 O O . GLN A 1 337 ? 63.945 -5.092 -93.473 1.00 94.62 337 GLN A O 1
ATOM 2708 N N . LYS A 1 338 ? 63.936 -6.439 -91.683 1.00 95.62 338 LYS A N 1
ATOM 2709 C CA . LYS A 1 338 ? 64.956 -7.366 -92.218 1.00 95.62 338 LYS A CA 1
ATOM 2710 C C . LYS A 1 338 ? 64.533 -8.050 -93.525 1.00 95.62 338 LYS A C 1
ATOM 2712 O O . LYS A 1 338 ? 65.379 -8.324 -94.374 1.00 95.62 338 LYS A O 1
ATOM 2717 N N . LYS A 1 339 ? 63.240 -8.354 -93.710 1.00 95.44 339 LYS A N 1
ATOM 2718 C CA . LYS A 1 339 ? 62.713 -8.863 -94.994 1.00 95.44 339 LYS A CA 1
ATOM 2719 C C . LYS A 1 339 ? 62.773 -7.786 -96.083 1.00 95.44 339 LYS A C 1
ATOM 2721 O O . LYS A 1 339 ? 63.188 -8.090 -97.195 1.00 95.44 339 LYS A O 1
ATOM 2726 N N . LEU A 1 340 ? 62.417 -6.542 -95.757 1.00 94.12 340 LEU A N 1
ATOM 2727 C CA . LEU A 1 340 ? 62.520 -5.391 -96.658 1.00 94.12 340 LEU A CA 1
ATOM 2728 C C . LEU A 1 340 ? 63.968 -5.126 -97.085 1.00 94.12 340 LEU A C 1
ATOM 2730 O O . LEU A 1 340 ? 64.215 -4.954 -98.271 1.00 94.12 340 LEU A O 1
ATOM 2734 N N . GLU A 1 341 ? 64.923 -5.149 -96.155 1.00 94.06 341 GLU A N 1
ATOM 2735 C CA . GLU A 1 341 ? 66.358 -4.982 -96.433 1.00 94.06 341 GLU A CA 1
ATOM 2736 C C . GLU A 1 341 ? 66.884 -6.060 -97.396 1.00 94.06 341 GLU A C 1
ATOM 2738 O O . GLU A 1 341 ? 67.579 -5.734 -98.360 1.00 94.06 341 GLU A O 1
ATOM 2743 N N . ARG A 1 342 ? 66.491 -7.329 -97.199 1.00 94.31 342 ARG A N 1
ATOM 2744 C CA . ARG A 1 342 ? 66.809 -8.434 -98.126 1.00 94.31 342 ARG A CA 1
ATOM 2745 C C . ARG A 1 342 ? 66.223 -8.189 -99.516 1.00 94.31 342 ARG A C 1
ATOM 2747 O O . ARG A 1 342 ? 66.976 -8.115 -100.478 1.00 94.31 342 ARG A O 1
ATOM 2754 N N . LEU A 1 343 ? 64.914 -7.946 -99.607 1.00 93.94 343 LEU A N 1
ATOM 2755 C CA . LEU A 1 343 ? 64.233 -7.675 -100.879 1.00 93.94 343 LEU A CA 1
ATOM 2756 C C . LEU A 1 343 ? 64.794 -6.433 -101.596 1.00 93.94 343 LEU A C 1
ATOM 2758 O O . LEU A 1 343 ? 64.863 -6.407 -102.822 1.00 93.94 343 LEU A O 1
ATOM 2762 N N . GLN A 1 344 ? 65.232 -5.408 -100.858 1.00 93.50 344 GLN A N 1
ATOM 2763 C CA . GLN A 1 344 ? 65.932 -4.253 -101.425 1.00 93.50 344 GLN A CA 1
ATOM 2764 C C . GLN A 1 344 ? 67.323 -4.616 -101.956 1.00 93.50 344 GLN A C 1
ATOM 2766 O O . GLN A 1 344 ? 67.722 -4.077 -102.988 1.00 93.50 344 GLN A O 1
ATOM 2771 N N . SER A 1 345 ? 68.059 -5.502 -101.281 1.00 93.81 345 SER A N 1
ATOM 2772 C CA . SER A 1 345 ? 69.343 -6.024 -101.760 1.00 93.81 345 SER A CA 1
ATOM 2773 C C . SER A 1 345 ? 69.160 -6.844 -103.040 1.00 93.81 345 SER A C 1
ATOM 2775 O O . SER A 1 345 ? 69.825 -6.569 -104.037 1.00 93.81 345 SER A O 1
ATOM 2777 N N . ASP A 1 346 ? 68.191 -7.759 -103.062 1.00 92.38 346 ASP A N 1
ATOM 2778 C CA . ASP A 1 346 ? 67.855 -8.579 -104.232 1.00 92.38 346 ASP A CA 1
ATOM 2779 C C . ASP A 1 346 ? 67.399 -7.700 -105.415 1.00 92.38 346 ASP A C 1
ATOM 2781 O O . ASP A 1 346 ? 67.807 -7.902 -106.562 1.00 92.38 346 ASP A O 1
ATOM 2785 N N . LEU A 1 347 ? 66.622 -6.643 -105.142 1.00 92.31 347 LEU A N 1
ATOM 2786 C CA . LEU A 1 347 ? 66.226 -5.644 -106.139 1.00 92.31 347 LEU A CA 1
ATOM 2787 C C . LEU A 1 347 ? 67.415 -4.815 -106.660 1.00 92.31 347 LEU A C 1
ATOM 2789 O O . LEU A 1 347 ? 67.411 -4.400 -107.819 1.00 92.31 347 LEU A O 1
ATOM 2793 N N . ARG A 1 348 ? 68.436 -4.545 -105.837 1.00 92.88 348 ARG A N 1
ATOM 2794 C CA . ARG A 1 348 ? 69.673 -3.880 -106.287 1.00 92.88 348 ARG A CA 1
ATOM 2795 C C . ARG A 1 348 ? 70.516 -4.815 -107.148 1.00 92.88 348 ARG A C 1
ATOM 2797 O O . ARG A 1 348 ? 70.927 -4.390 -108.221 1.00 92.88 348 ARG A O 1
ATOM 2804 N N . ALA A 1 349 ? 70.698 -6.069 -106.737 1.00 92.12 349 ALA A N 1
ATOM 2805 C CA . ALA A 1 349 ? 71.448 -7.073 -107.491 1.00 92.12 349 ALA A CA 1
ATOM 2806 C C . ALA A 1 349 ? 70.803 -7.362 -108.858 1.00 92.12 349 ALA A C 1
ATOM 2808 O O . ALA A 1 349 ? 71.474 -7.342 -109.887 1.00 92.12 349 ALA A O 1
ATOM 2809 N N . THR A 1 350 ? 69.477 -7.527 -108.906 1.00 90.38 350 THR A N 1
ATOM 2810 C CA . THR A 1 350 ? 68.743 -7.679 -110.176 1.00 90.38 350 THR A CA 1
ATOM 2811 C C . THR A 1 350 ? 68.803 -6.421 -111.043 1.00 90.38 350 THR A C 1
ATOM 2813 O O . THR A 1 350 ? 68.937 -6.540 -112.259 1.00 90.38 350 THR A O 1
ATOM 2816 N N . LYS A 1 351 ? 68.780 -5.209 -110.464 1.00 91.75 351 LYS A N 1
ATOM 2817 C CA . LYS A 1 351 ? 69.032 -3.964 -111.215 1.00 91.75 351 LYS A CA 1
ATOM 2818 C C . LYS A 1 351 ? 70.459 -3.884 -111.760 1.00 91.75 351 LYS A C 1
ATOM 2820 O O . LYS A 1 351 ? 70.606 -3.490 -112.911 1.00 91.75 351 LYS A O 1
ATOM 2825 N N . GLN A 1 352 ? 71.469 -4.269 -110.979 1.00 90.38 352 GLN A N 1
ATOM 2826 C CA . GLN A 1 352 ? 72.875 -4.316 -111.400 1.00 90.38 352 GLN A CA 1
ATOM 2827 C C . GLN A 1 352 ? 73.057 -5.292 -112.564 1.00 90.38 352 GLN A C 1
ATOM 2829 O O . GLN A 1 352 ? 73.513 -4.881 -113.627 1.00 90.38 352 GLN A O 1
ATOM 2834 N N . SER A 1 353 ? 72.557 -6.522 -112.428 1.00 89.31 353 SER A N 1
ATOM 2835 C CA . SER A 1 353 ? 72.527 -7.508 -113.512 1.00 89.31 353 SER A CA 1
ATOM 2836 C C . SER A 1 353 ? 71.766 -6.993 -114.745 1.00 89.31 353 SER A C 1
ATOM 2838 O O . SER A 1 353 ? 72.223 -7.162 -115.869 1.00 89.31 353 SER A O 1
ATOM 2840 N N . ASN A 1 354 ? 70.651 -6.271 -114.575 1.00 87.69 354 ASN A N 1
ATOM 2841 C CA . ASN A 1 354 ? 69.930 -5.648 -115.692 1.00 87.69 354 ASN A CA 1
ATOM 2842 C C . ASN A 1 354 ? 70.752 -4.532 -116.370 1.00 87.69 354 ASN A C 1
ATOM 2844 O O . ASN A 1 354 ? 70.721 -4.413 -117.594 1.00 87.69 354 ASN A O 1
ATOM 2848 N N . THR A 1 355 ? 71.509 -3.728 -115.613 1.00 87.06 355 THR A N 1
ATOM 2849 C CA . THR A 1 355 ? 72.432 -2.730 -116.184 1.00 87.06 355 THR A CA 1
ATOM 2850 C C . THR A 1 355 ? 73.647 -3.366 -116.855 1.00 87.06 355 THR A C 1
ATOM 2852 O O . THR A 1 355 ? 74.042 -2.894 -117.915 1.00 87.06 355 THR A O 1
ATOM 2855 N N . GLU A 1 356 ? 74.183 -4.462 -116.318 1.00 87.06 356 GLU A N 1
ATOM 2856 C CA . GLU A 1 356 ? 75.253 -5.251 -116.940 1.00 87.06 356 GLU A CA 1
ATOM 2857 C C . GLU A 1 356 ? 74.774 -5.887 -118.245 1.00 87.06 356 GLU A C 1
ATOM 2859 O O . GLU A 1 356 ? 75.431 -5.733 -119.267 1.00 87.06 356 GLU A O 1
ATOM 2864 N N . LEU A 1 357 ? 73.589 -6.506 -118.262 1.00 86.56 357 LEU A N 1
ATOM 2865 C CA . LEU A 1 357 ? 72.969 -7.043 -119.477 1.00 86.56 357 LEU A CA 1
ATOM 2866 C C . LEU A 1 357 ? 72.687 -5.944 -120.511 1.00 86.56 357 LEU A C 1
ATOM 2868 O O . LEU A 1 357 ? 72.876 -6.164 -121.704 1.00 86.56 357 LEU A O 1
ATOM 2872 N N . LYS A 1 358 ? 72.286 -4.739 -120.082 1.00 87.25 358 LYS A N 1
ATOM 2873 C CA . LYS A 1 358 ? 72.148 -3.574 -120.975 1.00 87.25 358 LYS A CA 1
ATOM 2874 C C . LYS A 1 358 ? 73.489 -3.088 -121.525 1.00 87.25 358 LYS A C 1
ATOM 2876 O O . LYS A 1 358 ? 73.540 -2.744 -122.700 1.00 87.25 358 LYS A O 1
ATOM 2881 N N . ALA A 1 359 ? 74.549 -3.089 -120.718 1.00 82.56 359 ALA A N 1
ATOM 2882 C CA . ALA A 1 359 ? 75.899 -2.726 -121.144 1.00 82.56 359 ALA A CA 1
ATOM 2883 C C . ALA A 1 359 ? 76.513 -3.785 -122.079 1.00 82.56 359 ALA A C 1
ATOM 2885 O O . ALA A 1 359 ? 77.148 -3.450 -123.073 1.00 82.56 359 ALA A O 1
ATOM 2886 N N . GLN A 1 360 ? 76.256 -5.071 -121.827 1.00 83.25 360 GLN A N 1
ATOM 2887 C CA . GLN A 1 360 ? 76.586 -6.159 -122.747 1.00 83.25 360 GLN A CA 1
ATOM 2888 C C . GLN A 1 360 ? 75.809 -6.009 -124.060 1.00 83.25 360 GLN A C 1
ATOM 2890 O O . GLN A 1 360 ? 76.404 -6.113 -125.129 1.00 83.25 360 GLN A O 1
ATOM 2895 N N . LEU A 1 361 ? 74.508 -5.698 -124.014 1.00 80.69 361 LEU A N 1
ATOM 2896 C CA . LEU A 1 361 ? 73.702 -5.413 -125.206 1.00 80.69 361 LEU A CA 1
ATOM 2897 C C . LEU A 1 361 ? 74.222 -4.198 -125.987 1.00 80.69 361 LEU A C 1
ATOM 2899 O O . LEU A 1 361 ? 74.305 -4.276 -127.212 1.00 80.69 361 LEU A O 1
ATOM 2903 N N . SER A 1 362 ? 74.602 -3.099 -125.322 1.00 76.88 362 SER A N 1
ATOM 2904 C CA . SER A 1 362 ? 75.191 -1.941 -126.005 1.00 76.88 362 SER A CA 1
ATOM 2905 C C . SER A 1 362 ? 76.552 -2.279 -126.604 1.00 76.88 362 SER A C 1
ATOM 2907 O O . SER A 1 362 ? 76.758 -1.984 -127.772 1.00 76.88 362 SER A O 1
ATOM 2909 N N . HIS A 1 363 ? 77.418 -3.005 -125.893 1.00 78.12 363 HIS A N 1
ATOM 2910 C CA . HIS A 1 363 ? 78.708 -3.445 -126.427 1.00 78.12 363 HIS A CA 1
ATOM 2911 C C . HIS A 1 363 ? 78.557 -4.431 -127.603 1.00 78.12 363 HIS A C 1
ATOM 2913 O O . HIS A 1 363 ? 79.266 -4.341 -128.600 1.00 78.12 363 HIS A O 1
ATOM 2919 N N . THR A 1 364 ? 77.566 -5.326 -127.558 1.00 72.75 364 THR A N 1
ATOM 2920 C CA . THR A 1 364 ? 77.234 -6.221 -128.684 1.00 72.75 364 THR A CA 1
ATOM 2921 C C . THR A 1 364 ? 76.689 -5.433 -129.883 1.00 72.75 364 THR A C 1
ATOM 2923 O O . THR A 1 364 ? 76.903 -5.820 -131.032 1.00 72.75 364 THR A O 1
ATOM 2926 N N . ASN A 1 365 ? 75.998 -4.314 -129.643 1.00 70.94 365 ASN A N 1
ATOM 2927 C CA . ASN A 1 365 ? 75.576 -3.392 -130.696 1.00 70.94 365 ASN A CA 1
ATOM 2928 C C . ASN A 1 365 ? 76.746 -2.540 -131.224 1.00 70.94 365 ASN A C 1
ATOM 2930 O O . ASN A 1 365 ? 76.814 -2.311 -132.426 1.00 70.94 365 ASN A O 1
ATOM 2934 N N . GLU A 1 366 ? 77.697 -2.137 -130.382 1.00 67.12 366 GLU A N 1
ATOM 2935 C CA . GLU A 1 366 ? 78.928 -1.446 -130.790 1.00 67.12 366 GLU A CA 1
ATOM 2936 C C . GLU A 1 366 ? 79.825 -2.355 -131.634 1.00 67.12 366 GLU A C 1
ATOM 2938 O O . GLU A 1 366 ? 80.261 -1.940 -132.699 1.00 67.12 366 GLU A O 1
ATOM 2943 N N . LEU A 1 367 ? 80.004 -3.628 -131.265 1.00 62.44 367 LEU A N 1
ATOM 2944 C CA . LEU A 1 367 ? 80.723 -4.610 -132.089 1.00 62.44 367 LEU A CA 1
ATOM 2945 C C . LEU A 1 367 ? 80.055 -4.831 -133.462 1.00 62.44 367 LEU A C 1
ATOM 2947 O O . LEU A 1 367 ? 80.747 -5.079 -134.451 1.00 62.44 367 LEU A O 1
ATOM 2951 N N . LYS A 1 368 ? 78.726 -4.674 -133.564 1.00 57.91 368 LYS A N 1
ATOM 2952 C CA . LYS A 1 368 ? 78.008 -4.645 -134.855 1.00 57.91 368 LYS A CA 1
ATOM 2953 C C . LYS A 1 368 ? 78.231 -3.351 -135.651 1.00 57.91 368 LYS A C 1
ATOM 2955 O O . LYS A 1 368 ? 78.072 -3.377 -136.868 1.00 57.91 368 LYS A O 1
ATOM 2960 N N . VAL A 1 369 ? 78.575 -2.239 -135.000 1.00 56.06 369 VAL A N 1
ATOM 2961 C CA . VAL A 1 369 ? 78.831 -0.933 -135.636 1.00 56.06 369 VAL A CA 1
ATOM 2962 C C . VAL A 1 369 ? 80.301 -0.800 -136.050 1.00 56.06 369 VAL A C 1
ATOM 2964 O O . VAL A 1 369 ? 80.579 -0.463 -137.202 1.00 56.06 369 VAL A O 1
ATOM 2967 N N . GLU A 1 370 ? 81.245 -1.153 -135.180 1.00 49.69 370 GLU A N 1
ATOM 2968 C CA . GLU A 1 370 ? 82.688 -1.067 -135.446 1.00 49.69 370 GLU A CA 1
ATOM 2969 C C . GLU A 1 370 ? 83.129 -2.058 -136.539 1.00 49.69 370 GLU A C 1
ATOM 2971 O O . GLU A 1 370 ? 83.993 -1.755 -137.362 1.00 49.69 370 GLU A O 1
ATOM 2976 N N . GLY A 1 371 ? 82.431 -3.195 -136.665 1.00 46.53 371 GLY A N 1
ATOM 2977 C CA . GLY A 1 371 ? 82.586 -4.129 -137.785 1.00 46.53 371 GLY A CA 1
ATOM 2978 C C . GLY A 1 371 ? 82.140 -3.598 -139.161 1.00 46.53 371 GLY A C 1
ATOM 2979 O O . GLY A 1 371 ? 82.238 -4.333 -140.141 1.00 46.53 371 GLY A O 1
ATOM 2980 N N . THR A 1 372 ? 81.640 -2.356 -139.277 1.00 42.41 372 THR A N 1
ATOM 2981 C CA . THR A 1 372 ? 81.046 -1.822 -140.526 1.00 42.41 372 THR A CA 1
ATOM 2982 C C . THR A 1 372 ? 81.714 -0.571 -141.119 1.00 42.41 372 THR A C 1
ATOM 2984 O O . THR A 1 372 ? 81.127 0.076 -141.991 1.00 42.41 372 THR A O 1
ATOM 2987 N N . ARG A 1 373 ? 82.961 -0.238 -140.741 1.00 37.91 373 ARG A N 1
ATOM 2988 C CA . ARG A 1 373 ? 83.716 0.895 -141.337 1.00 37.91 373 ARG A CA 1
ATOM 2989 C C . ARG A 1 373 ? 85.086 0.571 -141.953 1.00 37.91 373 ARG A C 1
ATOM 2991 O O . ARG A 1 373 ? 85.977 1.414 -141.962 1.00 37.91 373 ARG A O 1
ATOM 2998 N N . VAL A 1 374 ? 85.197 -0.566 -142.640 1.00 36.84 374 VAL A N 1
ATOM 2999 C CA . VAL A 1 374 ? 86.083 -0.679 -143.817 1.00 36.84 374 VAL A CA 1
ATOM 3000 C C . VAL A 1 374 ? 85.265 -1.228 -144.985 1.00 36.84 374 VAL A C 1
ATOM 3002 O O . VAL A 1 374 ? 84.808 -2.367 -144.958 1.00 36.84 374 VAL A O 1
ATOM 3005 N N . ARG A 1 375 ? 85.046 -0.400 -146.014 1.00 34.72 375 ARG A N 1
ATOM 3006 C CA . ARG A 1 375 ? 84.392 -0.789 -147.278 1.00 34.72 375 ARG A CA 1
ATOM 3007 C C . ARG A 1 375 ? 85.485 -1.038 -148.323 1.00 34.72 375 ARG A C 1
ATOM 3009 O O . ARG A 1 375 ? 86.437 -0.264 -148.384 1.00 34.72 375 ARG A O 1
ATOM 3016 N N . PRO A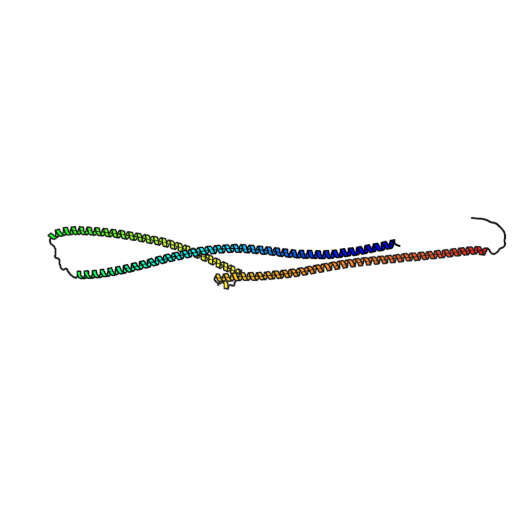 1 376 ? 85.327 -2.053 -149.183 1.00 40.41 376 PRO A N 1
ATOM 3017 C CA . PRO A 1 376 ? 84.736 -1.753 -150.487 1.00 40.41 376 PRO A CA 1
ATOM 3018 C C . PRO A 1 376 ? 83.597 -2.706 -150.879 1.00 40.41 376 PRO A C 1
ATOM 3020 O O . PRO A 1 376 ? 83.344 -3.730 -150.253 1.00 40.41 376 PRO A O 1
ATOM 3023 N N . GLN A 1 377 ? 82.856 -2.325 -151.918 1.00 34.38 377 GLN A N 1
ATOM 3024 C CA . GLN A 1 377 ? 81.704 -3.074 -152.424 1.00 34.38 377 GLN A CA 1
ATOM 3025 C C . GLN A 1 377 ? 82.119 -4.381 -153.120 1.00 34.38 377 GLN A C 1
ATOM 3027 O O . GLN A 1 377 ? 82.957 -4.351 -154.018 1.00 34.38 377 GLN A O 1
ATOM 3032 N N . SER A 1 378 ? 81.419 -5.485 -152.827 1.00 36.41 378 SER A N 1
ATOM 3033 C CA . SER A 1 378 ? 80.634 -6.298 -153.791 1.00 36.41 378 SER A CA 1
ATOM 3034 C C . SER A 1 378 ? 80.578 -7.796 -153.430 1.00 36.41 378 SER A C 1
ATOM 3036 O O . SER A 1 378 ? 81.511 -8.319 -152.835 1.00 36.41 378 SER A O 1
ATOM 3038 N N . ARG A 1 379 ? 79.508 -8.479 -153.895 1.00 43.59 379 ARG A N 1
ATOM 3039 C CA . ARG A 1 379 ? 79.288 -9.953 -153.893 1.00 43.59 379 ARG A CA 1
ATOM 3040 C C . ARG A 1 379 ? 79.104 -10.618 -152.505 1.00 43.59 379 ARG A C 1
ATOM 3042 O O . ARG A 1 379 ? 79.622 -10.133 -151.518 1.00 43.59 379 ARG A O 1
ATOM 3049 N N . SER A 1 380 ? 78.441 -11.774 -152.358 1.00 36.97 380 SER A N 1
ATOM 3050 C CA . SER A 1 380 ? 77.197 -12.316 -152.961 1.00 36.97 380 SER A CA 1
ATOM 3051 C C . SER A 1 380 ? 76.882 -13.674 -152.303 1.00 36.97 380 SER A C 1
ATOM 3053 O O . SER A 1 380 ? 77.755 -14.532 -152.347 1.00 36.97 380 SER A O 1
ATOM 3055 N N . ARG A 1 381 ? 75.631 -13.908 -151.845 1.00 41.84 381 ARG A N 1
ATOM 3056 C CA . ARG A 1 381 ? 75.106 -15.186 -151.270 1.00 41.84 381 ARG A CA 1
ATOM 3057 C C . ARG A 1 381 ? 75.772 -15.580 -149.922 1.00 41.84 381 ARG A C 1
ATOM 3059 O O . ARG A 1 381 ? 76.936 -15.282 -149.715 1.00 41.84 381 ARG A O 1
ATOM 3066 N N . GLY A 1 382 ? 75.126 -16.198 -148.927 1.00 44.56 382 GLY A N 1
ATOM 3067 C CA . GLY A 1 382 ? 73.778 -16.781 -148.795 1.00 44.56 382 GLY A CA 1
ATOM 3068 C C . GLY A 1 382 ? 73.872 -18.258 -148.364 1.00 44.56 382 GLY A C 1
ATOM 3069 O O . GLY A 1 382 ? 74.550 -18.979 -149.081 1.00 44.56 382 GLY A O 1
ATOM 3070 N N . ILE A 1 383 ? 73.244 -18.655 -147.234 1.00 44.94 383 ILE A N 1
ATOM 3071 C CA . ILE A 1 383 ? 73.044 -20.006 -146.598 1.00 44.94 383 ILE A CA 1
ATOM 3072 C C . ILE A 1 383 ? 72.783 -19.732 -145.077 1.00 44.94 383 ILE A C 1
ATOM 3074 O O . ILE A 1 383 ? 73.401 -18.808 -144.554 1.00 44.94 383 ILE A O 1
ATOM 3078 N N . PHE A 1 384 ? 71.724 -20.216 -144.387 1.00 42.25 384 PHE A N 1
ATOM 3079 C CA . PHE A 1 384 ? 71.427 -21.583 -143.864 1.00 42.25 384 PHE A CA 1
ATOM 3080 C C . PHE A 1 384 ? 72.501 -22.084 -142.852 1.00 42.25 384 PHE A C 1
ATOM 3082 O O . PHE A 1 384 ? 73.647 -21.685 -142.983 1.00 42.25 384 PHE A O 1
ATOM 3089 N N . ILE A 1 385 ? 72.307 -22.878 -141.785 1.00 48.22 385 ILE A N 1
ATOM 3090 C CA . ILE A 1 385 ? 71.264 -23.704 -141.100 1.00 48.22 385 ILE A CA 1
ATOM 3091 C C . ILE A 1 385 ? 71.585 -23.556 -139.561 1.00 48.22 385 ILE A C 1
ATOM 3093 O O . ILE A 1 385 ? 72.712 -23.163 -139.259 1.00 48.22 385 ILE A O 1
ATOM 3097 N N . SER A 1 386 ? 70.738 -23.738 -138.525 1.00 45.78 386 SER A N 1
ATOM 3098 C CA . SER A 1 386 ? 69.594 -24.635 -138.247 1.00 45.78 386 SER A CA 1
ATOM 3099 C C . SER A 1 386 ? 68.670 -24.111 -137.136 1.00 45.78 386 SER A C 1
ATOM 3101 O O . SER A 1 386 ? 69.119 -23.221 -136.384 1.00 45.78 386 SER A O 1
#

Secondary structure (DSSP, 8-state):
-HHHHHHHHHHHHHHHHHHHHHHHHHHHHHHHHHHHHHHHHHHHHHHHHHHHHHHHHHHHHHHHHHHHHHHHHHHHHHHHHHHHHHHHHHHHHHHHHHHHHHHHHHHHHHHHHHHHHHHHHHHHHHHHHHHHHHHHHHHHTTS-----PPP-THHHHHHHHHHHHHHHHHHHHHHHHHHHHHHHHHHHHHHHHHHHHHHHHHHHHHHHHHHHHHHHHHHHHHHHHHHHHHHHHHHHHHHHTT--GGGTSS-HHHHHHHHHHHHHHHHHHHHHHHHHHHHHHHHHHHHHHHHHHHHHHHHHHHHHHHHHHHHHHHHHHHHHHHHHHHHHHHHHHHHHHHHHHHHHHHHHHHHHHHHHHHHHHHHHHHHHHHTT-S------------

Foldseek 3Di:
DVVVVVVVVVVVVVVVVVVVVVVVVVVVVVVVVVVVVVVVVVVVVVVVVVVVVVVVVVVVVVVVVVVVVVVVVVVVVVVVVVVVVVVVVVVVVVVVVVVVVVVVVVVVVVVVVVVVVVVVVVVVVVVVVVVVVVVVVVVVVVDDDDDDDDDDDVVVVVVVVVVVVVVVVVVVVVVVVVVVVVVVVVVVVVVVVVVVVVVVVVVVVVVVVVVVVVVVVVVVVVVVVVVVVVLVVLVVLCVVLVPDPVLNVDDDVVSVVSSVVSVVVVVVVVVVVVVVVVVVVVVVVVVVVVVVVVVVVVVVVVVVVVVVVVVVVVVVVVVVVVVVVVVVVVVVVVVVVVVVVVVVVVVVVVVVVVVVVVVVVVVVVVVVVVVPPDDDDDDDDDDDDD

pLDDT: mean 88.63, std 16.24, range [29.7, 98.5]

Organism: Pleuronectes platessa (NCBI:txid8262)